Protein AF-A0A9P1GHU3-F1 (afdb_monomer_lite)

pLDDT: mean 71.82, std 24.96, range [27.77, 98.06]

Organism: NCBI:txid2562237

Structure (mmCIF, N/CA/C/O backbone):
data_AF-A0A9P1GHU3-F1
#
_entry.id   AF-A0A9P1GHU3-F1
#
loop_
_atom_site.group_PDB
_atom_site.id
_atom_site.type_symbol
_atom_site.label_atom_id
_atom_site.label_alt_id
_atom_site.label_comp_id
_atom_site.label_asym_id
_atom_site.label_entity_id
_atom_site.label_seq_id
_atom_site.pdbx_PDB_ins_code
_atom_site.Cartn_x
_atom_site.Cartn_y
_atom_site.Cartn_z
_atom_site.occupancy
_atom_site.B_iso_or_equiv
_atom_site.auth_seq_id
_atom_site.auth_comp_id
_atom_site.auth_asym_id
_atom_site.auth_atom_id
_atom_site.pdbx_PDB_model_num
ATOM 1 N N . MET A 1 1 ? 13.715 -33.548 -44.239 1.00 32.44 1 MET A N 1
ATOM 2 C CA . MET A 1 1 ? 12.991 -32.310 -43.876 1.00 32.44 1 MET A CA 1
ATOM 3 C C . MET A 1 1 ? 13.638 -31.169 -44.641 1.00 32.44 1 MET A C 1
ATOM 5 O O . MET A 1 1 ? 14.845 -31.008 -44.534 1.00 32.44 1 MET A O 1
ATOM 9 N N . ASN A 1 2 ? 12.877 -30.494 -45.506 1.00 29.56 2 ASN A N 1
ATOM 10 C CA . ASN A 1 2 ? 13.398 -29.534 -46.484 1.00 29.56 2 ASN A CA 1
ATOM 11 C C . ASN A 1 2 ? 14.078 -28.333 -45.807 1.00 29.56 2 ASN A C 1
ATOM 13 O O . ASN A 1 2 ? 13.469 -27.668 -44.972 1.00 29.56 2 ASN A O 1
ATOM 17 N N . ALA A 1 3 ? 15.295 -28.002 -46.254 1.00 40.09 3 ALA A N 1
ATOM 18 C CA . ALA A 1 3 ? 16.083 -26.830 -45.845 1.00 40.09 3 ALA A CA 1
ATOM 19 C C . ALA A 1 3 ? 15.375 -25.473 -46.083 1.00 40.09 3 ALA A C 1
ATOM 21 O O . ALA A 1 3 ? 15.851 -24.430 -45.641 1.00 40.09 3 ALA A O 1
ATOM 22 N N . LYS A 1 4 ? 14.210 -25.489 -46.743 1.00 37.81 4 LYS A N 1
ATOM 23 C CA . LYS A 1 4 ? 13.362 -24.335 -47.064 1.00 37.81 4 LYS A CA 1
ATOM 24 C C . LYS A 1 4 ? 12.763 -23.626 -45.830 1.00 37.81 4 LYS A C 1
ATOM 26 O O . LYS A 1 4 ? 12.513 -22.429 -45.905 1.00 37.81 4 LYS A O 1
ATOM 31 N N . TYR A 1 5 ? 12.629 -24.295 -44.676 1.00 40.03 5 TYR A N 1
ATOM 32 C CA . TYR A 1 5 ? 12.085 -23.704 -43.429 1.00 40.03 5 TYR A CA 1
ATOM 33 C C . TYR A 1 5 ? 13.145 -23.167 -42.442 1.00 40.03 5 TYR A C 1
ATOM 35 O O . TYR A 1 5 ? 12.801 -22.697 -41.352 1.00 40.03 5 TYR A O 1
ATOM 43 N N . ASN A 1 6 ? 14.427 -23.202 -42.828 1.00 42.56 6 ASN A N 1
ATOM 44 C CA . ASN A 1 6 ? 15.546 -22.666 -42.040 1.00 42.56 6 ASN A CA 1
ATOM 45 C C . ASN A 1 6 ? 15.806 -21.171 -42.282 1.00 42.56 6 ASN A C 1
ATOM 47 O O . ASN A 1 6 ? 16.767 -20.623 -41.747 1.00 42.56 6 ASN A O 1
ATOM 51 N N . LYS A 1 7 ? 14.976 -20.488 -43.080 1.00 50.44 7 LYS A N 1
ATOM 52 C CA . LYS A 1 7 ? 15.077 -19.034 -43.215 1.00 50.44 7 LYS A CA 1
ATOM 53 C C . LYS A 1 7 ? 14.455 -18.354 -41.980 1.00 50.44 7 LYS A C 1
ATOM 55 O O . LYS A 1 7 ? 13.374 -18.765 -41.552 1.00 50.44 7 LYS A O 1
ATOM 60 N N . PRO A 1 8 ? 15.109 -17.331 -41.401 1.00 51.59 8 PRO A N 1
ATOM 61 C CA . PRO A 1 8 ? 14.543 -16.571 -40.290 1.00 51.59 8 PRO A CA 1
ATOM 62 C C . PRO A 1 8 ? 13.197 -15.932 -40.672 1.00 51.59 8 PRO A C 1
ATOM 64 O O . PRO A 1 8 ? 13.041 -15.501 -41.815 1.00 51.59 8 PRO A O 1
ATOM 67 N N . LEU A 1 9 ? 12.244 -15.845 -39.732 1.00 48.78 9 LEU A N 1
ATOM 68 C CA . LEU A 1 9 ? 10.864 -15.364 -39.954 1.00 48.78 9 LEU A CA 1
ATOM 69 C C . LEU A 1 9 ? 10.803 -14.045 -40.745 1.00 48.78 9 LEU A C 1
ATOM 71 O O . LEU A 1 9 ? 9.971 -13.878 -41.630 1.00 48.78 9 LEU A O 1
ATOM 75 N N . TRP A 1 10 ? 11.734 -13.136 -40.471 1.00 51.34 10 TRP A N 1
ATOM 76 C CA . TRP A 1 10 ? 11.858 -11.842 -41.138 1.00 51.34 10 TRP A CA 1
ATOM 77 C C . TRP A 1 10 ? 12.194 -11.950 -42.623 1.00 51.34 10 TRP A C 1
ATOM 79 O O . TRP A 1 10 ? 11.708 -11.162 -43.423 1.00 51.34 10 TRP A O 1
ATOM 89 N N . ARG A 1 11 ? 12.956 -12.960 -43.041 1.00 47.03 11 ARG A N 1
ATOM 90 C CA . ARG A 1 11 ? 13.246 -13.169 -44.462 1.00 47.03 11 ARG A CA 1
ATOM 91 C C . ARG A 1 11 ? 11.987 -13.601 -45.229 1.00 47.03 11 ARG A C 1
ATOM 93 O O . ARG A 1 11 ? 11.777 -13.142 -46.342 1.00 47.03 11 ARG A O 1
ATOM 100 N N . CYS A 1 12 ? 11.107 -14.383 -44.596 1.00 49.94 12 CYS A N 1
ATOM 101 C CA . CYS A 1 12 ? 9.808 -14.775 -45.159 1.00 49.94 12 CYS A CA 1
ATOM 102 C C . CYS A 1 12 ? 8.741 -13.664 -45.089 1.00 49.94 12 CYS A C 1
ATOM 104 O O . CYS A 1 12 ? 7.900 -13.578 -45.978 1.00 49.94 12 CYS A O 1
ATOM 106 N N . LEU A 1 13 ? 8.764 -12.819 -44.051 1.00 50.25 13 LEU A N 1
ATOM 107 C CA . LEU A 1 13 ? 7.825 -11.699 -43.891 1.00 50.25 13 LEU A CA 1
ATOM 108 C C . LEU A 1 13 ? 8.166 -10.488 -44.775 1.00 50.25 13 LEU A C 1
ATOM 110 O O . LEU A 1 13 ? 7.262 -9.726 -45.110 1.00 50.25 13 LEU A O 1
ATOM 114 N N . PHE A 1 14 ? 9.443 -10.286 -45.127 1.00 53.53 14 PHE A N 1
ATOM 115 C CA . PHE A 1 14 ? 9.907 -9.024 -45.721 1.00 53.53 14 PHE A CA 1
ATOM 116 C C . PHE A 1 14 ? 10.384 -9.125 -47.176 1.00 53.53 14 PHE A C 1
ATOM 118 O O . PHE A 1 14 ? 10.325 -8.122 -47.883 1.00 53.53 14 PHE A O 1
ATOM 125 N N . GLU A 1 15 ? 10.764 -10.308 -47.683 1.00 47.78 15 GLU A N 1
ATOM 126 C CA . GLU A 1 15 ? 11.023 -10.488 -49.129 1.00 47.78 15 GLU A CA 1
ATOM 127 C C . GLU A 1 15 ? 9.733 -10.341 -49.979 1.00 47.78 15 GLU A C 1
ATOM 129 O O . GLU A 1 15 ? 9.815 -10.125 -51.185 1.00 47.78 15 GLU A O 1
ATOM 134 N N . SER A 1 16 ? 8.541 -10.375 -49.366 1.00 45.84 16 SER A N 1
ATOM 135 C CA . SER A 1 16 ? 7.230 -10.259 -50.032 1.00 45.84 16 SER A CA 1
ATOM 136 C C . SER A 1 16 ? 6.670 -8.828 -50.144 1.00 45.84 16 SER A C 1
ATOM 138 O O . SER A 1 16 ? 5.626 -8.632 -50.770 1.00 45.84 16 SER A O 1
ATOM 140 N N . LEU A 1 17 ? 7.331 -7.812 -49.566 1.00 48.34 17 LEU A N 1
ATOM 141 C CA . LEU A 1 17 ? 6.818 -6.430 -49.515 1.00 48.34 17 LEU A CA 1
ATOM 142 C C . LEU A 1 17 ? 7.876 -5.357 -49.850 1.00 48.34 17 LEU A C 1
ATOM 144 O O . LEU A 1 17 ? 8.072 -4.426 -49.062 1.00 48.34 17 LEU A O 1
ATOM 148 N N . PRO A 1 18 ? 8.542 -5.396 -51.020 1.00 47.34 18 PRO A N 1
ATOM 149 C CA . PRO A 1 18 ? 9.364 -4.266 -51.434 1.00 47.34 18 PRO A CA 1
ATOM 150 C C . PRO A 1 18 ? 8.473 -3.026 -51.645 1.00 47.34 18 PRO A C 1
ATOM 152 O O . PRO A 1 18 ? 7.677 -2.959 -52.580 1.00 47.34 18 PRO A O 1
ATOM 155 N N . GLY A 1 19 ? 8.587 -2.041 -50.745 1.00 53.97 19 GLY A N 1
ATOM 156 C CA . GLY A 1 19 ? 7.995 -0.704 -50.899 1.00 53.97 19 GLY A CA 1
ATOM 157 C C . GLY A 1 19 ? 6.680 -0.414 -50.161 1.00 53.97 19 GLY A C 1
ATOM 158 O O . GLY A 1 19 ? 6.116 0.659 -50.373 1.00 53.97 19 GLY A O 1
ATOM 159 N N . LYS A 1 20 ? 6.177 -1.299 -49.286 1.00 55.31 20 LYS A N 1
ATOM 160 C CA . LYS A 1 20 ? 4.986 -1.013 -48.453 1.00 55.31 20 LYS A CA 1
ATOM 161 C C . LYS A 1 20 ? 5.367 -0.783 -46.989 1.00 55.31 20 LYS A C 1
ATOM 163 O O . LYS A 1 20 ? 6.062 -1.602 -46.400 1.00 55.31 20 LYS A O 1
ATOM 168 N N . GLN A 1 21 ? 4.873 0.306 -46.390 1.00 57.94 21 GLN A N 1
ATOM 169 C CA . GLN A 1 21 ? 4.897 0.488 -44.934 1.00 57.94 21 GLN A CA 1
ATOM 170 C C . GLN A 1 21 ? 4.084 -0.633 -44.285 1.00 57.94 21 GLN A C 1
ATOM 172 O O . GLN A 1 21 ? 2.890 -0.777 -44.556 1.00 57.94 21 GLN A O 1
ATOM 177 N N . VAL A 1 22 ? 4.731 -1.429 -43.441 1.00 62.50 22 VAL A N 1
ATOM 178 C CA . VAL A 1 22 ? 4.072 -2.482 -42.671 1.00 62.50 22 VAL A CA 1
ATOM 179 C C . VAL A 1 22 ? 3.815 -1.963 -41.265 1.00 62.50 22 VAL A C 1
ATOM 181 O O . VAL A 1 22 ? 4.718 -1.462 -40.601 1.00 62.50 22 VAL A O 1
ATOM 184 N N . ASP A 1 23 ? 2.570 -2.083 -40.818 1.00 73.94 23 ASP A N 1
ATOM 185 C CA . ASP A 1 23 ? 2.165 -1.744 -39.457 1.00 73.94 23 ASP A CA 1
ATOM 186 C C . ASP A 1 23 ? 2.652 -2.832 -38.488 1.00 73.94 23 ASP A C 1
ATOM 188 O O . ASP A 1 23 ? 2.188 -3.975 -38.546 1.00 73.94 23 ASP A O 1
ATOM 192 N N . ILE A 1 24 ? 3.597 -2.475 -37.616 1.00 72.06 24 ILE A N 1
ATOM 193 C CA . ILE A 1 24 ? 4.250 -3.382 -36.657 1.00 72.06 24 ILE A CA 1
ATOM 194 C C . ILE A 1 24 ? 3.217 -4.062 -35.751 1.00 72.06 24 ILE A C 1
ATOM 196 O O . ILE A 1 24 ? 3.318 -5.264 -35.505 1.00 72.06 24 ILE A O 1
ATOM 200 N N . ASN A 1 25 ? 2.165 -3.343 -35.350 1.00 74.69 25 ASN A N 1
ATOM 201 C CA . ASN A 1 25 ? 1.130 -3.867 -34.454 1.00 74.69 25 ASN A CA 1
ATOM 202 C C . ASN A 1 25 ? 0.401 -5.077 -35.057 1.00 74.69 25 ASN A C 1
ATOM 204 O O . ASN A 1 25 ? 0.018 -6.011 -34.355 1.00 74.69 25 ASN A O 1
ATOM 208 N N . LYS A 1 26 ? 0.248 -5.113 -36.388 1.00 77.44 26 LYS A N 1
ATOM 209 C CA . LYS A 1 26 ? -0.397 -6.239 -37.086 1.00 77.44 26 LYS A CA 1
ATOM 210 C C . LYS A 1 26 ? 0.466 -7.498 -37.101 1.00 77.44 26 LYS A C 1
ATOM 212 O O . LYS A 1 26 ? -0.060 -8.587 -37.323 1.00 77.44 26 LYS A O 1
ATOM 217 N N . LEU A 1 27 ? 1.770 -7.359 -36.872 1.00 75.50 27 LEU A N 1
ATOM 218 C CA . LEU A 1 27 ? 2.731 -8.459 -36.876 1.00 75.50 27 LEU A CA 1
ATOM 219 C C . LEU A 1 27 ? 2.960 -9.067 -35.489 1.00 75.50 27 LEU A C 1
ATOM 221 O O . LEU A 1 27 ? 3.473 -10.185 -35.414 1.00 75.50 27 LEU A O 1
ATOM 225 N N . VAL A 1 28 ? 2.545 -8.398 -34.408 1.00 76.81 28 VAL A N 1
ATOM 226 C CA . VAL A 1 28 ? 2.721 -8.885 -33.029 1.00 76.81 28 VAL A CA 1
ATOM 227 C C . VAL A 1 28 ? 2.094 -10.266 -32.845 1.00 76.81 28 VAL A C 1
ATOM 229 O O . VAL A 1 28 ? 2.772 -11.219 -32.459 1.00 76.81 28 VAL A O 1
ATOM 232 N N . LYS A 1 29 ? 0.805 -10.409 -33.170 1.00 79.44 29 LYS A N 1
ATOM 233 C CA . LYS A 1 29 ? 0.072 -11.665 -32.964 1.00 79.44 29 LYS A CA 1
ATOM 234 C C . LYS A 1 29 ? 0.627 -12.829 -33.809 1.00 79.44 29 LYS A C 1
ATOM 236 O O . LYS A 1 29 ? 0.897 -13.877 -33.221 1.00 79.44 29 LYS A O 1
ATOM 241 N N . PRO A 1 30 ? 0.876 -12.676 -35.127 1.00 77.88 30 PRO A N 1
ATOM 242 C CA . PRO A 1 30 ? 1.558 -13.702 -35.921 1.00 77.88 30 PRO A CA 1
ATOM 243 C C . PRO A 1 30 ? 2.942 -14.082 -35.378 1.00 77.88 30 PRO A C 1
ATOM 245 O O . PRO A 1 30 ? 3.289 -15.261 -35.345 1.00 77.88 30 PRO A O 1
ATOM 248 N N . THR A 1 31 ? 3.722 -13.103 -34.910 1.00 76.50 31 THR A N 1
ATOM 249 C CA . THR A 1 31 ? 5.061 -13.350 -34.351 1.00 76.50 31 THR A CA 1
ATOM 250 C C . THR A 1 31 ? 4.983 -14.113 -33.030 1.00 76.50 31 THR A C 1
ATOM 252 O O . THR A 1 31 ? 5.781 -15.019 -32.798 1.00 76.50 31 THR A O 1
ATOM 255 N N . SER A 1 32 ? 3.985 -13.817 -32.191 1.00 81.38 32 SER A N 1
ATOM 256 C CA . SER A 1 32 ? 3.728 -14.582 -30.969 1.00 81.38 32 SER A CA 1
ATOM 257 C C . SER A 1 32 ? 3.417 -16.051 -31.273 1.00 81.38 32 SER A C 1
ATOM 259 O O . SER A 1 32 ? 4.052 -16.930 -30.691 1.00 81.38 32 SER A O 1
ATOM 261 N N . ILE A 1 33 ? 2.531 -16.323 -32.240 1.00 80.19 33 ILE A N 1
ATOM 262 C CA . ILE A 1 33 ? 2.189 -17.693 -32.673 1.00 80.19 33 ILE A CA 1
ATOM 263 C C . ILE A 1 33 ? 3.424 -18.406 -33.231 1.00 80.19 33 ILE A C 1
ATOM 265 O O . ILE A 1 33 ? 3.686 -19.566 -32.914 1.00 80.19 33 ILE A O 1
ATOM 269 N N . TRP A 1 34 ? 4.228 -17.706 -34.035 1.00 80.44 34 TRP A N 1
ATOM 270 C CA . TRP A 1 34 ? 5.470 -18.266 -34.557 1.00 80.44 34 TRP A CA 1
ATOM 271 C C . TRP A 1 34 ? 6.438 -18.675 -33.440 1.00 80.44 34 TRP A C 1
ATOM 273 O O . TRP A 1 34 ? 7.055 -19.738 -33.532 1.00 80.44 34 TRP A O 1
ATOM 283 N N . LEU A 1 35 ? 6.547 -17.870 -32.376 1.00 81.06 35 LEU A N 1
ATOM 284 C CA . LEU A 1 35 ? 7.350 -18.216 -31.204 1.00 81.06 35 LEU A CA 1
ATOM 285 C C . LEU A 1 35 ? 6.835 -19.497 -30.532 1.00 81.06 35 LEU A C 1
ATOM 287 O O . LEU A 1 35 ? 7.649 -20.353 -30.199 1.00 81.06 35 LEU A O 1
ATOM 291 N N . ASP A 1 36 ? 5.516 -19.673 -30.386 1.00 80.75 36 ASP A N 1
ATOM 292 C CA . ASP A 1 36 ? 4.942 -20.904 -29.806 1.00 80.75 36 ASP A CA 1
ATOM 293 C C . ASP A 1 36 ? 5.322 -22.151 -30.613 1.00 80.75 36 ASP A C 1
ATOM 295 O O . ASP A 1 36 ? 5.689 -23.183 -30.056 1.00 80.75 36 ASP A O 1
ATOM 299 N N . MET A 1 37 ? 5.330 -22.050 -31.944 1.00 78.19 37 MET A N 1
ATOM 300 C CA . MET A 1 37 ? 5.703 -23.167 -32.820 1.00 78.19 37 MET A CA 1
ATOM 301 C C . MET A 1 37 ? 7.202 -23.521 -32.786 1.00 78.19 37 MET A C 1
ATOM 303 O O . MET A 1 37 ? 7.596 -24.570 -33.307 1.00 78.19 37 MET A O 1
ATOM 307 N N . ARG A 1 38 ? 8.055 -22.647 -32.235 1.00 72.31 38 ARG A N 1
ATOM 308 C CA . ARG A 1 38 ? 9.528 -22.753 -32.273 1.00 72.31 38 ARG A CA 1
ATOM 309 C C . ARG A 1 38 ? 10.167 -23.029 -30.910 1.00 72.31 38 ARG A C 1
ATOM 311 O O . ARG A 1 38 ? 11.386 -23.164 -30.859 1.00 72.31 38 ARG A O 1
ATOM 318 N N . GLN A 1 39 ? 9.374 -23.167 -29.848 1.00 64.69 39 GLN A N 1
ATOM 319 C CA . GLN A 1 39 ? 9.856 -23.350 -28.474 1.00 64.69 39 GLN A CA 1
ATOM 320 C C . GLN A 1 39 ? 10.776 -24.580 -28.292 1.00 64.69 39 GLN A C 1
ATOM 322 O O . GLN A 1 39 ? 11.689 -24.539 -27.474 1.00 64.69 39 GLN A O 1
ATOM 327 N N . ASP A 1 40 ? 10.613 -25.626 -29.112 1.00 63.03 40 ASP A N 1
ATOM 328 C CA . ASP A 1 40 ? 11.367 -26.890 -29.010 1.00 63.03 40 ASP A CA 1
ATOM 329 C C . ASP A 1 40 ? 12.591 -27.007 -29.945 1.00 63.03 40 ASP A C 1
ATOM 331 O O . ASP A 1 40 ? 13.203 -28.077 -30.042 1.00 63.03 40 ASP A O 1
ATOM 335 N N . ARG A 1 41 ? 12.959 -25.962 -30.702 1.00 56.09 41 ARG A N 1
ATOM 336 C CA . ARG A 1 41 ? 13.912 -26.118 -31.818 1.00 56.09 41 ARG A CA 1
ATOM 337 C C . ARG A 1 41 ? 15.242 -25.382 -31.637 1.00 56.09 41 ARG A C 1
ATOM 339 O O . ARG A 1 41 ? 15.290 -24.163 -31.524 1.00 56.09 41 ARG A O 1
ATOM 346 N N . ARG A 1 42 ? 16.334 -26.146 -31.800 1.00 57.72 42 ARG A N 1
ATOM 347 C CA . ARG A 1 42 ? 17.746 -25.711 -31.963 1.00 57.72 42 ARG A CA 1
ATOM 348 C C . ARG A 1 42 ? 17.983 -24.758 -33.152 1.00 57.72 42 ARG A C 1
ATOM 350 O O . ARG A 1 42 ? 19.094 -24.289 -33.365 1.00 57.72 42 ARG A O 1
ATOM 357 N N . ASP A 1 43 ? 16.943 -24.472 -33.928 1.00 59.25 43 ASP A N 1
ATOM 358 C CA . ASP A 1 43 ? 16.959 -23.614 -35.112 1.00 59.25 43 ASP A CA 1
ATOM 359 C C . ASP A 1 43 ? 17.186 -22.131 -34.767 1.00 59.25 43 ASP A C 1
ATOM 361 O O . ASP A 1 43 ? 17.486 -21.346 -35.662 1.00 59.25 43 ASP A O 1
ATOM 365 N N . ILE A 1 44 ? 17.011 -21.737 -33.499 1.00 60.75 44 ILE A N 1
ATOM 366 C CA . ILE A 1 44 ? 17.180 -20.352 -33.029 1.00 60.75 44 ILE A CA 1
ATOM 367 C C . ILE A 1 44 ? 18.661 -19.982 -32.904 1.00 60.75 44 ILE A C 1
ATOM 369 O O . ILE A 1 44 ? 19.024 -18.846 -33.181 1.00 60.75 44 ILE A O 1
ATOM 373 N N . ASP A 1 45 ? 19.533 -20.942 -32.596 1.00 56.72 45 ASP A N 1
ATOM 374 C CA . ASP A 1 45 ? 20.982 -20.704 -32.516 1.00 56.72 45 ASP A CA 1
ATOM 375 C C . ASP A 1 45 ? 21.619 -20.500 -33.901 1.00 56.72 45 ASP A C 1
ATOM 377 O O . ASP A 1 45 ? 22.711 -19.951 -34.018 1.00 56.72 45 ASP A O 1
ATOM 381 N N . ALA A 1 46 ? 20.931 -20.927 -34.968 1.00 57.75 46 ALA A N 1
ATOM 382 C CA . ALA A 1 46 ? 21.328 -20.671 -36.354 1.00 57.75 46 ALA A CA 1
ATOM 383 C C . ALA A 1 46 ? 20.936 -19.260 -36.839 1.00 57.75 46 ALA A C 1
ATOM 385 O O . ALA A 1 46 ? 21.196 -18.899 -37.989 1.00 57.75 46 ALA A O 1
ATOM 386 N N . ILE A 1 47 ? 20.276 -18.480 -35.983 1.00 60.41 47 ILE A N 1
ATOM 387 C CA . ILE A 1 47 ? 19.859 -17.109 -36.247 1.00 60.41 47 ILE A CA 1
ATOM 388 C C . ILE A 1 47 ? 20.974 -16.138 -35.822 1.00 60.41 47 ILE A C 1
ATOM 390 O O . ILE A 1 47 ? 21.835 -16.475 -35.013 1.00 60.41 47 ILE A O 1
ATOM 394 N N . ASP A 1 48 ? 20.952 -14.916 -36.365 1.00 67.94 48 ASP A N 1
ATOM 395 C CA . ASP A 1 48 ? 21.719 -13.782 -35.841 1.00 67.94 48 ASP A CA 1
ATOM 396 C C . ASP A 1 48 ? 21.722 -13.744 -34.286 1.00 67.94 48 ASP A C 1
ATOM 398 O O . ASP A 1 48 ? 20.648 -13.861 -33.674 1.00 67.94 48 ASP A O 1
ATOM 402 N N . PRO A 1 49 ? 22.894 -13.569 -33.635 1.00 77.81 49 PRO A N 1
ATOM 403 C CA . PRO A 1 49 ? 23.024 -13.628 -32.177 1.00 77.81 49 PRO A CA 1
ATOM 404 C C . PRO A 1 49 ? 22.119 -12.654 -31.413 1.00 77.81 49 PRO A C 1
ATOM 406 O O . PRO A 1 49 ? 21.678 -12.956 -30.300 1.00 77.81 49 PRO A O 1
ATOM 409 N N . GLU A 1 50 ? 21.828 -11.484 -31.987 1.00 77.88 50 GLU A N 1
ATOM 410 C CA . GLU A 1 50 ? 20.965 -10.486 -31.360 1.00 77.88 50 GLU A CA 1
ATOM 411 C C . GLU A 1 50 ? 19.514 -10.974 -31.314 1.00 77.88 50 GLU A C 1
ATOM 413 O O . GLU A 1 50 ? 18.860 -10.907 -30.269 1.00 77.88 50 GLU A O 1
ATOM 418 N N . MET A 1 51 ? 19.034 -11.555 -32.413 1.00 79.38 51 MET A N 1
ATOM 419 C CA . MET A 1 51 ? 17.683 -12.109 -32.493 1.00 79.38 51 MET A CA 1
ATOM 420 C C . MET A 1 51 ? 17.516 -13.374 -31.655 1.00 79.38 51 MET A C 1
ATOM 422 O O . MET A 1 51 ? 16.455 -13.556 -31.052 1.00 79.38 51 MET A O 1
ATOM 426 N N . ALA A 1 52 ? 18.549 -14.214 -31.550 1.00 80.31 52 ALA A N 1
ATOM 427 C CA . ALA A 1 52 ? 18.537 -15.364 -30.648 1.00 80.31 52 ALA A CA 1
ATOM 428 C C . ALA A 1 52 ? 18.324 -14.917 -29.190 1.00 80.31 52 ALA A C 1
ATOM 430 O O . ALA A 1 52 ? 17.428 -15.418 -28.506 1.00 80.31 52 ALA A O 1
ATOM 431 N N . ARG A 1 53 ? 19.055 -13.885 -28.741 1.00 85.88 53 ARG A N 1
ATOM 432 C CA . ARG A 1 53 ? 18.897 -13.299 -27.398 1.00 85.88 53 ARG A CA 1
ATOM 433 C C . ARG A 1 53 ? 17.487 -12.755 -27.160 1.00 85.88 53 ARG A C 1
ATOM 435 O O . ARG A 1 53 ? 16.936 -12.920 -26.070 1.00 85.88 53 ARG A O 1
ATOM 442 N N . LEU A 1 54 ? 16.898 -12.095 -28.157 1.00 86.25 54 LEU A N 1
ATOM 443 C CA . LEU A 1 54 ? 15.541 -11.568 -28.037 1.00 86.25 54 LEU A CA 1
ATOM 444 C C . LEU A 1 54 ? 14.484 -12.684 -27.992 1.00 86.25 54 LEU A C 1
ATOM 446 O O . LEU A 1 54 ? 13.543 -12.574 -27.206 1.00 86.25 54 LEU A O 1
ATOM 450 N N . CYS A 1 55 ? 14.656 -13.768 -28.756 1.00 85.88 55 CYS A N 1
ATOM 451 C CA . CYS A 1 55 ? 13.777 -14.939 -28.693 1.00 85.88 55 CYS A CA 1
ATOM 452 C C . CYS A 1 55 ? 13.820 -15.607 -27.311 1.00 85.88 55 CYS A C 1
ATOM 454 O O . CYS A 1 55 ? 12.766 -15.879 -26.745 1.00 85.88 55 CYS A O 1
ATOM 456 N N . VAL A 1 56 ? 15.014 -15.798 -26.732 1.00 88.12 56 VAL A N 1
ATOM 457 C CA . VAL A 1 56 ? 15.172 -16.348 -25.368 1.00 88.12 56 VAL A CA 1
ATOM 458 C C . VAL A 1 56 ? 14.372 -15.528 -24.357 1.00 88.12 56 VAL A C 1
ATOM 460 O O . VAL A 1 56 ? 13.551 -16.075 -23.625 1.00 88.12 56 VAL A O 1
ATOM 463 N N . LYS A 1 57 ? 14.517 -14.199 -24.390 1.00 90.94 57 LYS A N 1
ATOM 464 C CA . LYS A 1 57 ? 13.768 -13.312 -23.494 1.00 90.94 57 LYS A CA 1
ATOM 465 C C . LYS A 1 57 ? 12.248 -13.396 -23.710 1.00 90.94 57 LYS A C 1
ATOM 467 O O . LYS A 1 57 ? 11.489 -13.298 -22.750 1.00 90.94 57 LYS A O 1
ATOM 472 N N . ALA A 1 58 ? 11.787 -13.602 -24.946 1.00 90.56 58 ALA A N 1
ATOM 473 C CA . ALA A 1 58 ? 10.366 -13.811 -25.229 1.00 90.56 58 ALA A CA 1
ATOM 474 C C . ALA A 1 58 ? 9.842 -15.127 -24.622 1.00 90.56 58 ALA A C 1
ATOM 476 O O . ALA A 1 58 ? 8.734 -15.156 -24.086 1.00 90.56 58 ALA A O 1
ATOM 477 N N . PHE A 1 59 ? 10.639 -16.201 -24.642 1.00 90.44 59 PHE A N 1
ATOM 478 C CA . PHE A 1 59 ? 10.285 -17.456 -23.969 1.00 90.44 59 PHE A CA 1
ATOM 479 C C . PHE A 1 59 ? 10.267 -17.329 -22.446 1.00 90.44 59 PHE A C 1
ATOM 481 O O . PHE A 1 59 ? 9.392 -17.915 -21.801 1.00 90.44 59 PHE A O 1
ATOM 488 N N . ASP A 1 60 ? 11.165 -16.531 -21.867 1.00 91.44 60 ASP A N 1
ATOM 489 C CA . ASP A 1 60 ? 11.139 -16.224 -20.433 1.00 91.44 60 ASP A CA 1
ATOM 490 C C . ASP A 1 60 ? 9.831 -15.516 -20.049 1.00 91.44 60 ASP A C 1
ATOM 492 O O . ASP A 1 60 ? 9.177 -15.899 -19.073 1.00 91.44 60 ASP A O 1
ATOM 496 N N . PHE A 1 61 ? 9.395 -14.536 -20.852 1.00 92.50 61 PHE A N 1
ATOM 497 C CA . PHE A 1 61 ? 8.098 -13.880 -20.673 1.00 92.50 61 PHE A CA 1
ATOM 498 C C . PHE A 1 61 ? 6.935 -14.872 -20.768 1.00 92.50 61 PHE A C 1
ATOM 500 O O . PHE A 1 61 ? 6.088 -14.887 -19.877 1.00 92.50 61 PHE A O 1
ATOM 507 N N . LYS A 1 62 ? 6.907 -15.745 -21.783 1.00 92.31 62 LYS A N 1
ATOM 508 C CA . LYS A 1 62 ? 5.860 -16.776 -21.918 1.00 92.31 62 LYS A CA 1
ATOM 509 C C . LYS A 1 62 ? 5.830 -17.730 -20.726 1.00 92.31 62 LYS A C 1
ATOM 511 O O . LYS A 1 62 ? 4.766 -18.002 -20.180 1.00 92.31 62 LYS A O 1
ATOM 516 N N . THR A 1 63 ? 6.994 -18.173 -20.256 1.00 92.62 63 THR A N 1
ATOM 517 C CA . THR A 1 63 ? 7.107 -19.024 -19.062 1.00 92.62 63 THR A CA 1
ATOM 518 C C . THR A 1 63 ? 6.557 -18.318 -17.820 1.00 92.62 63 THR A C 1
ATOM 520 O O . THR A 1 63 ? 5.872 -18.930 -17.000 1.00 92.62 63 THR A O 1
ATOM 523 N N . MET A 1 64 ? 6.833 -17.020 -17.675 1.00 94.06 64 MET A N 1
ATOM 524 C CA . MET A 1 64 ? 6.312 -16.203 -16.580 1.00 94.06 64 MET A CA 1
ATOM 525 C C . MET A 1 64 ? 4.791 -16.013 -16.670 1.00 94.06 64 MET A C 1
ATOM 527 O O . MET A 1 64 ? 4.113 -16.156 -15.652 1.00 94.06 64 MET A O 1
ATOM 531 N N . ILE A 1 65 ? 4.250 -15.781 -17.870 1.00 95.31 65 ILE A N 1
ATOM 532 C CA . ILE A 1 65 ? 2.803 -15.705 -18.124 1.00 95.31 65 ILE A CA 1
ATOM 533 C C . ILE A 1 65 ? 2.127 -17.029 -17.758 1.00 95.31 65 ILE A C 1
ATOM 535 O O . ILE A 1 65 ? 1.171 -17.010 -16.991 1.00 95.31 65 ILE A O 1
ATOM 539 N N . CYS A 1 66 ? 2.659 -18.181 -18.185 1.00 94.75 66 CYS A N 1
ATOM 540 C CA . CYS A 1 66 ? 2.110 -19.492 -17.816 1.00 94.75 66 CYS A CA 1
ATOM 541 C C . CYS A 1 66 ? 2.079 -19.710 -16.294 1.00 94.75 66 CYS A C 1
ATOM 543 O O . CYS A 1 66 ? 1.091 -20.201 -15.752 1.00 94.75 66 CYS A O 1
ATOM 545 N N . LYS A 1 67 ? 3.143 -19.315 -15.579 1.00 95.12 67 LYS A N 1
ATOM 546 C CA . LYS A 1 67 ? 3.175 -19.383 -14.108 1.00 95.12 67 LYS A CA 1
ATOM 547 C C . LYS A 1 67 ? 2.121 -18.475 -13.470 1.00 95.12 67 LYS A C 1
ATOM 549 O O . LYS A 1 67 ? 1.478 -18.883 -12.506 1.00 95.12 67 LYS A O 1
ATOM 554 N N . LYS A 1 68 ? 1.936 -17.261 -13.998 1.00 95.75 68 LYS A N 1
ATOM 555 C CA . LYS A 1 68 ? 0.910 -16.325 -13.517 1.00 95.75 68 LYS A CA 1
ATOM 556 C C . LYS A 1 68 ? -0.507 -16.813 -13.820 1.00 95.75 68 LYS A C 1
ATOM 558 O O . LYS A 1 68 ? -1.355 -16.702 -12.947 1.00 95.75 68 LYS A O 1
ATOM 563 N N . ASP A 1 69 ? -0.753 -17.401 -14.987 1.00 96.69 69 ASP A N 1
ATOM 564 C CA . ASP A 1 69 ? -2.049 -17.993 -15.343 1.00 96.69 69 ASP A CA 1
ATOM 565 C C . ASP A 1 69 ? -2.432 -19.133 -14.385 1.00 96.69 69 ASP A C 1
ATOM 567 O O . ASP A 1 69 ? -3.549 -19.173 -13.867 1.00 96.69 69 ASP A O 1
ATOM 571 N N . LEU A 1 70 ? -1.479 -20.011 -14.051 1.00 96.00 70 LEU A N 1
ATOM 572 C CA . LEU A 1 70 ? -1.679 -21.044 -13.028 1.00 96.00 70 LEU A CA 1
ATOM 573 C C . LEU A 1 70 ? -1.989 -20.444 -11.647 1.00 96.00 70 LEU A C 1
ATOM 575 O O . LEU A 1 70 ? -2.894 -20.919 -10.963 1.00 96.00 70 LEU A O 1
ATOM 579 N N . ALA A 1 71 ? -1.287 -19.379 -11.248 1.00 93.81 71 ALA A N 1
ATOM 580 C CA . ALA A 1 71 ? -1.550 -18.690 -9.984 1.00 93.81 71 ALA A CA 1
ATOM 581 C C . ALA A 1 71 ? -2.938 -18.021 -9.952 1.00 93.81 71 ALA A C 1
ATOM 583 O O . ALA A 1 71 ? -3.626 -18.066 -8.931 1.00 93.81 71 ALA A O 1
ATOM 584 N N . VAL A 1 72 ? -3.382 -17.439 -11.072 1.00 96.88 72 VAL A N 1
ATOM 585 C CA . VAL A 1 72 ? -4.730 -16.870 -11.222 1.00 96.88 72 VAL A CA 1
ATOM 586 C C . VAL A 1 72 ? -5.794 -17.956 -11.083 1.00 96.88 72 VAL A C 1
ATOM 588 O O . VAL A 1 72 ? -6.763 -17.740 -10.361 1.00 96.88 72 VAL A O 1
ATOM 591 N N . LYS A 1 73 ? -5.606 -19.130 -11.699 1.00 96.56 73 LYS A N 1
ATOM 592 C CA . LYS A 1 73 ? -6.527 -20.274 -11.562 1.00 96.56 73 LYS A CA 1
ATOM 593 C C . LYS A 1 73 ? -6.653 -20.749 -10.115 1.00 96.56 73 LYS A C 1
ATOM 595 O O . LYS A 1 73 ? -7.761 -21.020 -9.654 1.00 96.56 73 LYS A O 1
ATOM 600 N N . GLU A 1 74 ? -5.544 -20.811 -9.380 1.00 95.62 74 GLU A N 1
ATOM 601 C CA . GLU A 1 74 ? -5.588 -21.163 -7.956 1.00 95.62 74 GLU A CA 1
ATOM 602 C C . GLU A 1 74 ? -6.306 -20.081 -7.137 1.00 95.62 74 GLU A C 1
ATOM 604 O O . GLU A 1 74 ? -7.195 -20.387 -6.342 1.00 95.62 74 GLU A O 1
ATOM 609 N N . THR A 1 75 ? -6.016 -18.806 -7.408 1.00 93.69 75 THR A N 1
ATOM 610 C CA . THR A 1 75 ? -6.677 -17.673 -6.740 1.00 93.69 75 THR A CA 1
ATOM 611 C C . THR A 1 75 ? -8.179 -17.637 -7.049 1.00 93.69 75 THR A C 1
ATOM 613 O O . THR A 1 75 ? -8.984 -17.303 -6.182 1.00 93.69 75 THR A O 1
ATOM 616 N N . GLU A 1 76 ? -8.597 -18.016 -8.260 1.00 97.38 76 GLU A N 1
ATOM 617 C CA . GLU A 1 76 ? -10.009 -18.150 -8.634 1.00 97.38 76 GLU A CA 1
ATOM 618 C C . GLU A 1 76 ? -10.704 -19.234 -7.799 1.00 97.38 76 GLU A C 1
ATOM 620 O O . GLU A 1 76 ? -11.801 -19.016 -7.273 1.00 97.38 76 GLU A O 1
ATOM 625 N N . ARG A 1 77 ? -10.055 -20.390 -7.623 1.00 96.44 77 ARG A N 1
ATOM 626 C CA . ARG A 1 77 ? -10.565 -21.481 -6.784 1.00 96.44 77 ARG A CA 1
ATOM 627 C C . ARG A 1 77 ? -10.715 -21.031 -5.329 1.00 96.44 77 ARG A C 1
ATOM 629 O O . ARG A 1 77 ? -11.755 -21.267 -4.709 1.00 96.44 77 ARG A O 1
ATOM 636 N N . GLU A 1 78 ? -9.711 -20.348 -4.787 1.00 94.38 78 GLU A N 1
ATOM 637 C CA . GLU A 1 78 ? -9.753 -19.777 -3.438 1.00 94.38 78 GLU A CA 1
ATOM 638 C C . GLU A 1 78 ? -10.859 -18.727 -3.290 1.00 94.38 78 GLU A C 1
ATOM 640 O O . GLU A 1 78 ? -11.617 -18.760 -2.315 1.00 94.38 78 GLU A O 1
ATOM 645 N N . HIS A 1 79 ? -11.009 -17.847 -4.283 1.00 96.12 79 HIS A N 1
ATOM 646 C CA . HIS A 1 79 ? -12.076 -16.856 -4.360 1.00 96.12 79 HIS A CA 1
ATOM 647 C C . HIS A 1 79 ? -13.458 -17.525 -4.304 1.00 96.12 79 HIS A C 1
ATOM 649 O O . HIS A 1 79 ? -14.308 -17.132 -3.502 1.00 96.12 79 HIS A O 1
ATOM 655 N N . GLN A 1 80 ? -13.689 -18.580 -5.090 1.00 97.25 80 GLN A N 1
ATOM 656 C CA . GLN A 1 80 ? -14.955 -19.320 -5.076 1.00 97.25 80 GLN A CA 1
ATOM 657 C C . GLN A 1 80 ? -15.237 -19.947 -3.701 1.00 97.25 80 GLN A C 1
ATOM 659 O O . GLN A 1 80 ? -16.335 -19.789 -3.159 1.00 97.25 80 GLN A O 1
ATOM 664 N N . VAL A 1 81 ? -14.241 -20.598 -3.090 1.00 97.75 81 VAL A N 1
ATOM 665 C CA . VAL A 1 81 ? -14.373 -21.197 -1.750 1.00 97.75 81 VAL A CA 1
ATOM 666 C C . VAL A 1 81 ? -14.672 -20.132 -0.691 1.00 97.75 81 VAL A C 1
ATOM 668 O O . VAL A 1 81 ? -15.544 -20.327 0.161 1.00 97.75 81 VAL A O 1
ATOM 671 N N . ALA A 1 82 ? -13.977 -18.997 -0.729 1.00 96.81 82 ALA A N 1
ATOM 672 C CA . ALA A 1 82 ? -14.195 -17.895 0.200 1.00 96.81 82 ALA A CA 1
ATOM 673 C C . ALA A 1 82 ? -15.593 -17.280 0.036 1.00 96.81 82 ALA A C 1
ATOM 675 O O . ALA A 1 82 ? -16.255 -16.998 1.036 1.00 96.81 82 ALA A O 1
ATOM 676 N N . MET A 1 83 ? -16.090 -17.157 -1.198 1.00 97.62 83 MET A N 1
ATOM 677 C CA . MET A 1 83 ? -17.439 -16.660 -1.467 1.00 97.62 83 MET A CA 1
ATOM 678 C C . MET A 1 83 ? -18.513 -17.570 -0.862 1.00 97.62 83 MET A C 1
ATOM 680 O O . MET A 1 83 ? -19.446 -17.092 -0.212 1.00 97.62 83 MET A O 1
ATOM 684 N N . VAL A 1 84 ? -18.357 -18.891 -1.003 1.00 98.00 84 VAL A N 1
ATOM 685 C CA . VAL A 1 84 ? -19.250 -19.878 -0.372 1.00 98.00 84 VAL A CA 1
ATOM 686 C C . VAL A 1 84 ? -19.234 -19.734 1.152 1.00 98.00 84 VAL A C 1
ATOM 688 O O . VAL A 1 84 ? -20.297 -19.696 1.773 1.00 98.00 84 VAL A O 1
ATOM 691 N N . LYS A 1 85 ? -18.052 -19.576 1.762 1.00 97.62 85 LYS A N 1
ATOM 692 C CA . LYS A 1 85 ? -17.918 -19.378 3.216 1.00 97.62 85 LYS A CA 1
ATOM 693 C C . LYS A 1 85 ? -18.584 -18.087 3.698 1.00 97.62 85 LYS A C 1
ATOM 695 O O . LYS A 1 85 ? -19.268 -18.111 4.717 1.00 97.62 85 LYS A O 1
ATOM 700 N N . ILE A 1 86 ? -18.418 -16.976 2.977 1.00 97.56 86 ILE A N 1
ATOM 701 C CA . ILE A 1 86 ? -19.052 -15.687 3.305 1.00 97.56 86 ILE A CA 1
ATOM 702 C C . ILE A 1 86 ? -20.579 -15.809 3.248 1.00 97.56 86 ILE A C 1
ATOM 704 O O . ILE A 1 86 ? -21.266 -15.346 4.159 1.00 97.56 86 ILE A O 1
ATOM 708 N N . ASN A 1 87 ? -21.108 -16.462 2.208 1.00 97.56 87 ASN A N 1
ATOM 709 C CA . ASN A 1 87 ? -22.541 -16.714 2.072 1.00 97.56 87 ASN A CA 1
ATOM 710 C C . ASN A 1 87 ? -23.076 -17.547 3.245 1.00 97.56 87 ASN A C 1
ATOM 712 O O . ASN A 1 87 ? -23.992 -17.103 3.932 1.00 97.56 87 ASN A O 1
ATOM 716 N N . ALA A 1 88 ? -22.442 -18.686 3.536 1.00 97.75 88 ALA A N 1
ATOM 717 C CA . ALA A 1 88 ? -22.846 -19.558 4.635 1.00 97.75 88 ALA A CA 1
ATOM 718 C C . ALA A 1 88 ? -22.779 -18.855 6.004 1.00 97.75 88 ALA A C 1
ATOM 720 O O . ALA A 1 88 ? -23.683 -19.003 6.825 1.00 97.75 88 ALA A O 1
ATOM 721 N N . ALA A 1 89 ? -21.738 -18.051 6.247 1.00 97.31 89 ALA A N 1
ATOM 722 C CA . ALA A 1 89 ? -21.594 -17.286 7.484 1.00 97.31 89 ALA A CA 1
ATOM 723 C C . ALA A 1 89 ? -22.683 -16.214 7.626 1.00 97.31 89 ALA A C 1
ATOM 725 O O . ALA A 1 89 ? -23.283 -16.091 8.692 1.00 97.31 89 ALA A O 1
ATOM 726 N N . SER A 1 90 ? -22.977 -15.474 6.552 1.00 98.00 90 SER A N 1
ATOM 727 C CA . SER A 1 90 ? -24.075 -14.502 6.527 1.00 98.00 90 SER A CA 1
ATOM 728 C C . SER A 1 90 ? -25.410 -15.161 6.875 1.00 98.00 90 SER A C 1
ATOM 730 O O . SER A 1 90 ? -26.148 -14.651 7.718 1.00 98.00 90 SER A O 1
ATOM 732 N N . ASP A 1 91 ? -25.713 -16.304 6.261 1.00 98.00 91 ASP A N 1
ATOM 733 C CA . ASP A 1 91 ? -26.967 -17.022 6.490 1.00 98.00 91 ASP A CA 1
ATOM 734 C C . ASP A 1 91 ? -27.062 -17.539 7.933 1.00 98.00 91 ASP A C 1
ATOM 736 O O . ASP A 1 91 ? -28.088 -17.350 8.591 1.00 98.00 91 ASP A O 1
ATOM 740 N N . ALA A 1 92 ? -25.973 -18.094 8.475 1.00 97.88 92 ALA A N 1
ATOM 741 C CA . ALA A 1 92 ? -25.903 -18.531 9.869 1.00 97.88 92 ALA A CA 1
ATOM 742 C C . ALA A 1 92 ? -26.092 -17.366 10.858 1.00 97.88 92 ALA A C 1
ATOM 744 O O . ALA A 1 92 ? -26.825 -17.494 11.841 1.00 97.88 92 ALA A O 1
ATOM 745 N N . MET A 1 93 ? -25.484 -16.206 10.590 1.00 97.31 93 MET A N 1
ATOM 746 C CA . MET A 1 93 ? -25.661 -15.004 11.411 1.00 97.31 93 MET A CA 1
ATOM 747 C C . MET A 1 93 ? -27.111 -14.513 11.380 1.00 97.31 93 MET A C 1
ATOM 749 O O . MET A 1 93 ? -27.661 -14.172 12.428 1.00 97.31 93 MET A O 1
ATOM 753 N N . ILE A 1 94 ? -27.755 -14.510 10.208 1.00 97.31 94 ILE A N 1
ATOM 754 C CA . ILE A 1 94 ? -29.168 -14.132 10.074 1.00 97.31 94 ILE A CA 1
ATOM 755 C C . ILE A 1 94 ? -30.060 -15.110 10.849 1.00 97.31 94 ILE A C 1
ATOM 757 O O . ILE A 1 94 ? -30.939 -14.669 11.591 1.00 97.31 94 ILE A O 1
ATOM 761 N N . GLN A 1 95 ? -29.821 -16.420 10.743 1.00 96.94 95 GLN A N 1
ATOM 762 C CA . GLN A 1 95 ? -30.565 -17.426 11.511 1.00 96.94 95 GLN A CA 1
ATOM 763 C C . GLN A 1 95 ? -30.381 -17.255 13.024 1.00 96.94 95 GLN A C 1
ATOM 765 O O . GLN A 1 95 ? -31.355 -17.322 13.772 1.00 96.94 95 GLN A O 1
ATOM 770 N N . MET A 1 96 ? -29.161 -16.965 13.482 1.00 96.69 96 MET A N 1
ATOM 771 C CA . MET A 1 96 ? -28.884 -16.706 14.896 1.00 96.69 96 MET A CA 1
ATOM 772 C C . MET A 1 96 ? -29.630 -15.464 15.406 1.00 96.69 96 MET A C 1
ATOM 774 O O . MET A 1 96 ? -30.185 -15.489 16.504 1.00 96.69 96 MET A O 1
ATOM 778 N N . GLN A 1 97 ? -29.687 -14.389 14.611 1.00 96.25 97 GLN A N 1
ATOM 779 C CA . GLN A 1 97 ? -30.453 -13.190 14.970 1.00 96.25 97 GLN A CA 1
ATOM 780 C C . GLN A 1 97 ? -31.958 -13.449 14.985 1.00 96.25 97 GLN A C 1
ATOM 782 O O . GLN A 1 97 ? -32.640 -12.948 15.878 1.00 96.25 97 GLN A O 1
ATOM 787 N N . ARG A 1 98 ? -32.468 -14.259 14.048 1.00 95.69 98 ARG A N 1
ATOM 788 C CA . ARG A 1 98 ? -33.875 -14.676 14.035 1.00 95.69 98 ARG A CA 1
ATOM 789 C C . ARG A 1 98 ? -34.212 -15.400 15.335 1.00 95.69 98 ARG A C 1
ATOM 791 O O . ARG A 1 98 ? -35.089 -14.953 16.065 1.00 95.69 98 ARG A O 1
ATOM 798 N N . LYS A 1 99 ? -33.442 -16.442 15.665 1.00 96.31 99 LYS A N 1
ATOM 799 C CA . LYS A 1 99 ? -33.631 -17.244 16.878 1.00 96.31 99 LYS A CA 1
ATOM 800 C C . LYS A 1 99 ? -33.583 -16.388 18.147 1.00 96.31 99 LYS A C 1
ATOM 802 O O . LYS A 1 99 ? -34.420 -16.531 19.027 1.00 96.31 99 LYS A O 1
ATOM 807 N N . LYS A 1 100 ? -32.640 -15.445 18.227 1.00 95.81 100 LYS A N 1
ATOM 808 C CA . LYS A 1 100 ? -32.528 -14.533 19.373 1.00 95.81 100 LYS A CA 1
ATOM 809 C C . LYS A 1 100 ? -33.783 -13.671 19.554 1.00 95.81 100 LYS A C 1
ATOM 811 O O . LYS A 1 100 ? -34.200 -13.427 20.680 1.00 95.81 100 LYS A O 1
ATOM 816 N N . VAL A 1 101 ? -34.371 -13.184 18.462 1.00 95.19 101 VAL A N 1
ATOM 817 C CA . VAL A 1 101 ? -35.593 -12.363 18.500 1.00 95.19 101 VAL A CA 1
ATOM 818 C C . VAL A 1 101 ? -36.836 -13.203 18.810 1.00 95.19 101 VAL A C 1
ATOM 820 O O . VAL A 1 101 ? -37.705 -12.725 19.540 1.00 95.19 101 VAL A O 1
ATOM 823 N N . GLU A 1 102 ? -36.882 -14.457 18.355 1.00 94.38 102 GLU A N 1
ATOM 824 C CA . GLU A 1 102 ? -37.888 -15.447 18.776 1.00 94.38 102 GLU A CA 1
ATOM 825 C C . GLU A 1 102 ? -37.823 -15.698 20.290 1.00 94.38 102 GLU A C 1
ATOM 827 O O . GLU A 1 102 ? -38.838 -15.614 20.978 1.00 94.38 102 GLU A O 1
ATOM 832 N N . GLU A 1 103 ? -36.622 -15.919 20.834 1.00 95.56 103 GLU A N 1
ATOM 833 C CA . GLU A 1 103 ? -36.391 -16.139 22.272 1.00 95.56 103 GLU A CA 1
ATOM 834 C C . GLU A 1 103 ? -36.772 -14.919 23.134 1.00 95.56 103 GLU A C 1
ATOM 836 O O . GLU A 1 103 ? -37.104 -15.069 24.309 1.00 95.56 103 GLU A O 1
ATOM 841 N N . MET A 1 104 ? -36.790 -13.712 22.557 1.00 93.94 104 MET A N 1
ATOM 842 C CA . MET A 1 104 ? -37.273 -12.488 23.214 1.00 93.94 104 MET A CA 1
ATOM 843 C C . MET A 1 104 ? -38.806 -12.334 23.194 1.00 93.94 104 MET A C 1
ATOM 845 O O . MET A 1 104 ? -39.321 -11.321 23.667 1.00 93.94 104 MET A O 1
ATOM 849 N N . GLY A 1 105 ? -39.545 -13.317 22.670 1.00 93.44 105 GLY A N 1
ATOM 850 C CA . GLY A 1 105 ? -41.010 -13.349 22.697 1.00 93.44 105 GLY A CA 1
ATOM 851 C C . GLY A 1 105 ? -41.688 -12.555 21.579 1.00 93.44 105 GLY A C 1
ATOM 852 O O . GLY A 1 105 ? -42.873 -12.239 21.684 1.00 93.44 105 GLY A O 1
ATOM 853 N N . SER A 1 106 ? -40.963 -12.211 20.510 1.00 90.31 106 SER A N 1
ATOM 854 C CA . SER A 1 106 ? -41.562 -11.553 19.347 1.00 90.31 106 SER A CA 1
ATOM 855 C C . SER A 1 106 ? -42.389 -12.550 18.532 1.00 90.31 106 SER A C 1
ATOM 857 O O . SER A 1 106 ? -41.876 -13.579 18.099 1.00 90.31 106 SER A O 1
ATOM 859 N N . THR A 1 107 ? -43.666 -12.239 18.297 1.00 88.38 107 THR A N 1
ATOM 860 C CA . THR A 1 107 ? -44.565 -13.052 17.459 1.00 88.38 107 THR A CA 1
ATOM 861 C C . THR A 1 107 ? -44.334 -12.853 15.960 1.00 88.38 107 THR A C 1
ATOM 863 O O . THR A 1 107 ? -44.710 -13.716 15.173 1.00 88.38 107 THR A O 1
ATOM 866 N N . ASP A 1 108 ? -43.702 -11.744 15.566 1.00 92.75 108 ASP A N 1
ATOM 867 C CA . ASP A 1 108 ? -43.382 -11.405 14.178 1.00 92.75 108 ASP A CA 1
ATOM 868 C C . ASP A 1 108 ? -41.918 -10.958 14.060 1.00 92.75 108 ASP A C 1
ATOM 870 O O . ASP A 1 108 ? -41.565 -9.777 14.124 1.00 92.75 108 ASP A O 1
ATOM 874 N N . VAL A 1 109 ? -41.045 -11.954 13.934 1.00 92.31 109 VAL A N 1
ATOM 875 C CA . VAL A 1 109 ? -39.590 -11.775 13.944 1.00 92.31 109 VAL A CA 1
ATOM 876 C C . VAL A 1 109 ? -39.107 -11.035 12.707 1.00 92.31 109 VAL A C 1
ATOM 878 O O . VAL A 1 109 ? -38.203 -10.212 12.813 1.00 92.31 109 VAL A O 1
ATOM 881 N N . GLU A 1 110 ? -39.707 -11.298 11.542 1.00 92.44 110 GLU A N 1
ATOM 882 C CA . GLU A 1 110 ? -39.321 -10.624 10.300 1.00 92.44 110 GLU A CA 1
ATOM 883 C C . GLU A 1 110 ? -39.619 -9.132 10.375 1.00 92.44 110 GLU A C 1
ATOM 885 O O . GLU A 1 110 ? -38.783 -8.343 9.954 1.00 92.44 110 GLU A O 1
ATOM 890 N N . ASN A 1 111 ? -40.746 -8.720 10.958 1.00 92.94 111 ASN A N 1
ATOM 891 C CA . ASN A 1 111 ? -41.082 -7.298 11.060 1.00 92.94 111 ASN A CA 1
ATOM 892 C C . ASN A 1 111 ? -40.547 -6.626 12.333 1.00 92.94 111 ASN A C 1
ATOM 894 O O . ASN A 1 111 ? -40.736 -5.423 12.526 1.00 92.94 111 ASN A O 1
ATOM 898 N N . SER A 1 112 ? -39.836 -7.363 13.191 1.00 94.75 112 SER A N 1
ATOM 899 C CA . SER A 1 112 ? -39.191 -6.798 14.373 1.00 94.75 112 SER A CA 1
ATOM 900 C C . SER A 1 112 ? -38.137 -5.753 13.973 1.00 94.75 112 SER A C 1
ATOM 902 O O . SER A 1 112 ? -37.194 -6.084 13.242 1.00 94.75 112 SER A O 1
ATOM 904 N N . PRO A 1 113 ? -38.211 -4.510 14.496 1.00 92.06 113 PRO A N 1
ATOM 905 C CA . PRO A 1 113 ? -37.219 -3.473 14.208 1.00 92.06 113 PRO A CA 1
ATOM 906 C C . PRO A 1 113 ? -35.791 -3.920 14.536 1.00 92.06 113 PRO A C 1
ATOM 908 O O . PRO A 1 113 ? -34.850 -3.626 13.802 1.00 92.06 113 PRO A O 1
ATOM 911 N N . LEU A 1 114 ? -35.634 -4.687 15.619 1.00 90.25 114 LEU A N 1
ATOM 912 C CA . LEU A 1 114 ? -34.340 -5.195 16.061 1.00 90.25 114 LEU A CA 1
ATOM 913 C C . LEU A 1 114 ? -33.764 -6.228 15.082 1.00 90.25 114 LEU A C 1
ATOM 915 O O . LEU A 1 114 ? -32.573 -6.182 14.771 1.00 90.25 114 LEU A O 1
ATOM 919 N N . PHE A 1 115 ? -34.599 -7.139 14.570 1.00 95.62 115 PHE A N 1
ATOM 920 C CA . PHE A 1 115 ? -34.169 -8.119 13.573 1.00 95.62 115 PHE A CA 1
ATOM 921 C C . PHE A 1 115 ? -33.785 -7.438 12.259 1.00 95.62 115 PHE A C 1
ATOM 923 O O . PHE A 1 115 ? -32.724 -7.730 11.715 1.00 95.62 115 PHE A O 1
ATOM 930 N N . GLN A 1 116 ? -34.600 -6.492 11.785 1.00 95.44 116 GLN A N 1
ATOM 931 C CA . GLN A 1 116 ? -34.358 -5.767 10.536 1.00 95.44 116 GLN A CA 1
ATOM 932 C C . GLN A 1 116 ? -33.045 -4.982 10.561 1.00 95.44 116 GLN A C 1
ATOM 934 O O . GLN A 1 116 ? -32.244 -5.092 9.632 1.00 95.44 116 GLN A O 1
ATOM 939 N N . VAL A 1 117 ? -32.769 -4.253 11.648 1.00 93.19 117 VAL A N 1
ATOM 940 C CA . VAL A 1 117 ? -31.498 -3.529 11.806 1.00 93.19 117 VAL A CA 1
ATOM 941 C C . VAL A 1 117 ? -30.313 -4.499 11.782 1.00 93.19 117 VAL A C 1
ATOM 943 O O . VAL A 1 117 ? -29.357 -4.286 11.037 1.00 93.19 117 VAL A O 1
ATOM 946 N N . ASN A 1 118 ? -30.384 -5.604 12.528 1.00 94.62 118 ASN A N 1
ATOM 947 C CA . ASN A 1 118 ? -29.293 -6.579 12.568 1.00 94.62 118 ASN A CA 1
ATOM 948 C C . ASN A 1 118 ? -29.101 -7.302 11.226 1.00 94.62 118 ASN A C 1
ATOM 950 O O . ASN A 1 118 ? -27.966 -7.479 10.787 1.00 94.62 118 ASN A O 1
ATOM 954 N N . LYS A 1 119 ? -30.188 -7.675 10.544 1.00 96.62 119 LYS A N 1
ATOM 955 C CA . LYS A 1 119 ? -30.170 -8.283 9.207 1.00 96.62 119 LYS A CA 1
ATOM 956 C C . LYS A 1 119 ? -29.518 -7.350 8.189 1.00 96.62 119 LYS A C 1
ATOM 958 O O . LYS A 1 119 ? -28.631 -7.785 7.460 1.00 96.62 119 LYS A O 1
ATOM 963 N N . ASN A 1 120 ? -29.885 -6.068 8.187 1.00 96.81 120 ASN A N 1
ATOM 964 C CA . ASN A 1 120 ? -29.282 -5.069 7.304 1.00 96.81 120 ASN A CA 1
ATOM 965 C C . ASN A 1 120 ? -27.783 -4.908 7.574 1.00 96.81 120 ASN A C 1
ATOM 967 O O . ASN A 1 120 ? -26.991 -4.911 6.634 1.00 96.81 120 ASN A O 1
ATOM 971 N N . ASN A 1 121 ? -27.372 -4.865 8.843 1.00 96.00 121 ASN A N 1
ATOM 972 C CA . ASN A 1 121 ? -25.954 -4.811 9.204 1.00 96.00 121 ASN A CA 1
ATOM 973 C C . ASN A 1 121 ? -25.178 -6.045 8.708 1.00 96.00 121 ASN A C 1
ATOM 975 O O . ASN A 1 121 ? -24.057 -5.908 8.219 1.00 96.00 121 ASN A O 1
ATOM 979 N N . ILE A 1 122 ? -25.773 -7.242 8.777 1.00 96.88 122 ILE A N 1
ATOM 980 C CA . ILE A 1 122 ? -25.164 -8.477 8.253 1.00 96.88 122 ILE A CA 1
ATOM 981 C C . ILE A 1 122 ? -25.060 -8.438 6.722 1.00 96.88 122 ILE A C 1
ATOM 983 O O . ILE A 1 122 ? -24.030 -8.824 6.172 1.00 96.88 122 ILE A O 1
ATOM 987 N N . ILE A 1 123 ? -26.081 -7.929 6.026 1.00 96.69 123 ILE A N 1
ATOM 988 C CA . ILE A 1 123 ? -26.054 -7.759 4.564 1.00 96.69 123 ILE A CA 1
ATOM 989 C C . ILE A 1 123 ? -24.943 -6.784 4.152 1.00 96.69 123 ILE A C 1
ATOM 991 O O . ILE A 1 123 ? -24.192 -7.074 3.221 1.00 96.69 123 ILE A O 1
ATOM 995 N N . VAL A 1 124 ? -24.789 -5.665 4.867 1.00 96.94 124 VAL A N 1
ATOM 996 C CA . VAL A 1 124 ? -23.696 -4.706 4.632 1.00 96.94 124 VAL A CA 1
ATOM 997 C C . VAL A 1 124 ? -22.336 -5.359 4.887 1.00 96.94 124 VAL A C 1
ATOM 999 O O . VAL A 1 124 ? -21.431 -5.238 4.062 1.00 96.94 124 VAL A O 1
ATOM 1002 N N . TRP A 1 125 ? -22.190 -6.110 5.983 1.00 97.69 125 TRP A N 1
ATOM 1003 C CA . TRP A 1 125 ? -20.971 -6.868 6.275 1.00 97.69 125 TRP A CA 1
ATOM 1004 C C . TRP A 1 125 ? -20.621 -7.853 5.150 1.00 97.69 125 TRP A C 1
ATOM 1006 O O . TRP A 1 125 ? -19.478 -7.873 4.689 1.00 97.69 125 TRP A O 1
ATOM 1016 N N . LYS A 1 126 ? -21.608 -8.618 4.669 1.00 98.00 126 LYS A N 1
ATOM 1017 C CA . LYS A 1 126 ? -21.460 -9.548 3.545 1.00 98.00 126 LYS A CA 1
ATOM 1018 C C . LYS A 1 126 ? -20.988 -8.813 2.290 1.00 98.00 126 LYS A C 1
ATOM 1020 O O . LYS A 1 126 ? -19.988 -9.215 1.703 1.00 98.00 126 LYS A O 1
ATOM 1025 N N . GLY A 1 127 ? -21.660 -7.719 1.922 1.00 96.50 127 GLY A N 1
ATOM 1026 C CA . GLY A 1 127 ? -21.307 -6.904 0.757 1.00 96.50 127 GLY A CA 1
ATOM 1027 C C . GLY A 1 127 ? -19.869 -6.385 0.816 1.00 96.50 127 GLY A C 1
ATOM 1028 O O . GLY A 1 127 ? -19.120 -6.527 -0.149 1.00 96.50 127 GLY A O 1
ATOM 1029 N N . ASN A 1 128 ? -19.441 -5.883 1.977 1.00 95.06 128 ASN A N 1
ATOM 1030 C CA . ASN A 1 128 ? -18.070 -5.413 2.178 1.00 95.06 128 ASN A CA 1
ATOM 1031 C C . ASN A 1 128 ? -17.042 -6.545 2.032 1.00 95.06 128 ASN A C 1
ATOM 1033 O O . ASN A 1 128 ? -15.999 -6.359 1.407 1.00 95.06 128 ASN A O 1
ATOM 1037 N N . LYS A 1 129 ? -17.322 -7.734 2.584 1.00 95.38 129 LYS A N 1
ATOM 1038 C CA . LYS A 1 129 ? -16.423 -8.894 2.468 1.00 95.38 129 LYS A CA 1
ATOM 1039 C C . LYS A 1 129 ? -16.318 -9.402 1.032 1.00 95.38 129 LYS A C 1
ATOM 1041 O O . LYS A 1 129 ? -15.206 -9.655 0.575 1.00 95.38 129 LYS A O 1
ATOM 1046 N N . THR A 1 130 ? -17.439 -9.488 0.319 1.00 96.75 130 THR A N 1
ATOM 1047 C CA . THR A 1 130 ? -17.475 -9.823 -1.111 1.00 96.75 130 THR A CA 1
ATOM 1048 C C . THR A 1 130 ? -16.656 -8.828 -1.932 1.00 96.75 130 THR A C 1
ATOM 1050 O O . THR A 1 130 ? -15.801 -9.248 -2.702 1.00 96.75 130 THR A O 1
ATOM 1053 N N . GLN A 1 131 ? -16.815 -7.521 -1.702 1.00 95.62 131 GLN A N 1
ATOM 1054 C CA . GLN A 1 131 ? -16.075 -6.499 -2.448 1.00 95.62 131 GLN A CA 1
ATOM 1055 C C . GLN A 1 131 ? -14.554 -6.584 -2.237 1.00 95.62 131 GLN A C 1
ATOM 1057 O O . GLN A 1 131 ? -13.780 -6.375 -3.171 1.00 95.62 131 GLN A O 1
ATOM 1062 N N . VAL A 1 132 ? -14.104 -6.864 -1.010 1.00 93.75 132 VAL A N 1
ATOM 1063 C CA . VAL A 1 132 ? -12.672 -7.053 -0.724 1.00 93.75 132 VAL A CA 1
ATOM 1064 C C . VAL A 1 132 ? -12.131 -8.267 -1.479 1.00 93.75 132 VAL A C 1
ATOM 1066 O O . VAL A 1 132 ? -11.062 -8.187 -2.079 1.00 93.75 132 VAL A O 1
ATOM 1069 N N . LEU A 1 133 ? -12.887 -9.365 -1.480 1.00 95.12 133 LEU A N 1
ATOM 1070 C CA . LEU A 1 133 ? -12.515 -10.601 -2.156 1.00 95.12 133 LEU A CA 1
ATOM 1071 C C . LEU A 1 133 ? -12.440 -10.421 -3.686 1.00 95.12 133 LEU A C 1
ATOM 1073 O O . LEU A 1 133 ? -11.463 -10.839 -4.303 1.00 95.12 133 LEU A O 1
ATOM 1077 N N . GLU A 1 134 ? -13.408 -9.719 -4.280 1.00 95.12 134 GLU A N 1
ATOM 1078 C CA . GLU A 1 134 ? -13.413 -9.378 -5.710 1.00 95.12 134 GLU A CA 1
ATOM 1079 C C . GLU A 1 134 ? -12.213 -8.505 -6.098 1.00 95.12 134 GLU A C 1
ATOM 1081 O O . GLU A 1 134 ? -11.555 -8.759 -7.106 1.00 95.12 134 GLU A O 1
ATOM 1086 N N . LYS A 1 135 ? -11.879 -7.493 -5.284 1.00 93.75 135 LYS A N 1
ATOM 1087 C CA . LYS A 1 135 ? -10.710 -6.633 -5.529 1.00 93.75 135 LYS A CA 1
ATOM 1088 C C . LYS A 1 135 ? -9.397 -7.408 -5.467 1.00 93.75 135 LYS A C 1
ATOM 1090 O O . LYS A 1 135 ? -8.509 -7.140 -6.273 1.00 93.75 135 LYS A O 1
ATOM 1095 N N . ALA A 1 136 ? -9.269 -8.350 -4.533 1.00 91.12 136 ALA A N 1
ATOM 1096 C CA . ALA A 1 136 ? -8.083 -9.196 -4.430 1.00 91.12 136 ALA A CA 1
ATOM 1097 C C . ALA A 1 136 ? -7.912 -10.066 -5.685 1.00 91.12 136 ALA A C 1
ATOM 1099 O O . ALA A 1 136 ? -6.830 -10.094 -6.269 1.00 91.12 136 ALA A O 1
ATOM 1100 N N . PHE A 1 137 ? -8.994 -10.694 -6.157 1.00 96.44 137 PHE A N 1
ATOM 1101 C CA . PHE A 1 137 ? -8.964 -11.476 -7.394 1.00 96.44 137 PHE A CA 1
ATOM 1102 C C . PHE A 1 137 ? -8.650 -10.609 -8.625 1.00 96.44 137 PHE A C 1
ATOM 1104 O O . PHE A 1 137 ? -7.833 -10.991 -9.462 1.00 96.44 137 PHE A O 1
ATOM 1111 N N . GLN A 1 138 ? -9.214 -9.398 -8.701 1.00 95.00 138 GLN A N 1
ATOM 1112 C CA . GLN A 1 138 ? -8.919 -8.459 -9.785 1.00 95.00 138 GLN A CA 1
ATOM 1113 C C . GLN A 1 138 ? -7.433 -8.073 -9.844 1.00 95.00 138 GLN A C 1
ATOM 1115 O O . GLN A 1 138 ? -6.888 -7.948 -10.936 1.00 95.00 138 GLN A O 1
ATOM 1120 N N . CYS A 1 139 ? -6.751 -7.940 -8.701 1.00 93.31 139 CYS A N 1
ATOM 1121 C CA . CYS A 1 139 ? -5.313 -7.653 -8.685 1.00 93.31 139 CYS A CA 1
ATOM 1122 C C . CYS A 1 139 ? -4.497 -8.772 -9.355 1.00 93.31 139 CYS A C 1
ATOM 1124 O O . CYS A 1 139 ? -3.572 -8.481 -10.112 1.00 93.31 139 CYS A O 1
ATOM 1126 N N . ALA A 1 140 ? -4.865 -10.039 -9.134 1.00 92.94 140 ALA A N 1
ATOM 1127 C CA . ALA A 1 140 ? -4.207 -11.175 -9.781 1.00 92.94 140 ALA A CA 1
ATOM 1128 C C . ALA A 1 140 ? -4.418 -11.167 -11.309 1.00 92.94 140 ALA A C 1
ATOM 1130 O O . ALA A 1 140 ? -3.473 -11.388 -12.068 1.00 92.94 140 ALA A O 1
ATOM 1131 N N . LEU A 1 141 ? -5.633 -10.840 -11.766 1.00 95.62 141 LEU A N 1
ATOM 1132 C CA . LEU A 1 141 ? -5.940 -10.680 -13.194 1.00 95.62 141 LEU A CA 1
ATOM 1133 C C . LEU A 1 141 ? -5.153 -9.527 -13.833 1.00 95.62 141 LEU A C 1
ATOM 1135 O O . LEU A 1 141 ? -4.602 -9.680 -14.924 1.00 95.62 141 LEU A O 1
ATOM 1139 N N . ASP A 1 142 ? -5.063 -8.386 -13.149 1.00 94.12 142 ASP A N 1
ATOM 1140 C CA . ASP A 1 142 ? -4.321 -7.220 -13.631 1.00 94.12 142 ASP A CA 1
ATOM 1141 C C . ASP A 1 142 ? -2.822 -7.532 -13.769 1.00 94.12 142 ASP A C 1
ATOM 1143 O O . ASP A 1 142 ? -2.166 -7.084 -14.712 1.00 94.12 142 ASP A O 1
ATOM 1147 N N . GLU A 1 143 ? -2.257 -8.334 -12.864 1.00 92.94 143 GLU A N 1
ATOM 1148 C CA . GLU A 1 143 ? -0.868 -8.774 -12.968 1.00 92.94 143 GLU A CA 1
ATOM 1149 C C . GLU A 1 143 ? -0.589 -9.663 -14.178 1.00 92.94 143 GLU A C 1
ATOM 1151 O O . GLU A 1 143 ? 0.462 -9.497 -14.804 1.00 92.94 143 GLU A O 1
ATOM 1156 N N . LEU A 1 144 ? -1.499 -10.589 -14.491 1.00 95.69 144 LEU A N 1
ATOM 1157 C CA . LEU A 1 144 ? -1.406 -11.437 -15.678 1.00 95.69 144 LEU A CA 1
ATOM 1158 C C . LEU A 1 144 ? -1.473 -10.584 -16.952 1.00 95.69 144 LEU A C 1
ATOM 1160 O O . LEU A 1 144 ? -0.568 -10.654 -17.779 1.00 95.69 144 LEU A O 1
ATOM 1164 N N . CYS A 1 145 ? -2.465 -9.696 -17.043 1.00 95.12 145 CYS A N 1
ATOM 1165 C CA . CYS A 1 145 ? -2.642 -8.778 -18.172 1.00 95.12 145 CYS A CA 1
ATOM 1166 C C . CYS A 1 145 ? -1.404 -7.896 -18.407 1.00 95.12 145 CYS A C 1
ATOM 1168 O O . CYS A 1 145 ? -0.956 -7.684 -19.531 1.00 95.12 145 CYS A O 1
ATOM 1170 N N . MET A 1 146 ? -0.787 -7.391 -17.340 1.00 93.81 146 MET A N 1
ATOM 1171 C CA . MET A 1 146 ? 0.449 -6.618 -17.459 1.00 93.81 146 MET A CA 1
ATOM 1172 C C . MET A 1 146 ? 1.630 -7.452 -17.978 1.00 93.81 146 MET A C 1
ATOM 1174 O O . MET A 1 146 ? 2.429 -6.925 -18.744 1.00 93.81 146 MET A O 1
ATOM 1178 N N . ALA A 1 147 ? 1.744 -8.726 -17.589 1.00 93.62 147 ALA A N 1
ATOM 1179 C CA . ALA A 1 147 ? 2.780 -9.613 -18.119 1.00 93.62 147 ALA A CA 1
ATOM 1180 C C . ALA A 1 147 ? 2.569 -9.915 -19.614 1.00 93.62 147 ALA A C 1
ATOM 1182 O O . ALA A 1 147 ? 3.538 -9.940 -20.371 1.00 93.62 147 ALA A O 1
ATOM 1183 N N . GLU A 1 148 ? 1.316 -10.078 -20.050 1.00 93.44 148 GLU A N 1
ATOM 1184 C CA . GLU A 1 148 ? 0.959 -10.209 -21.471 1.00 93.44 148 GLU A CA 1
ATOM 1185 C C . GLU A 1 148 ? 1.339 -8.952 -22.269 1.00 93.44 148 GLU A C 1
ATOM 1187 O O . GLU A 1 148 ? 1.971 -9.060 -23.320 1.00 93.44 148 GLU A O 1
ATOM 1192 N N . ASN A 1 149 ? 1.053 -7.760 -21.734 1.00 93.88 149 ASN A N 1
ATOM 1193 C CA . ASN A 1 149 ? 1.447 -6.489 -22.354 1.00 93.88 149 ASN A CA 1
ATOM 1194 C C . ASN A 1 149 ? 2.976 -6.328 -22.461 1.00 93.88 149 ASN A C 1
ATOM 1196 O O . ASN A 1 149 ? 3.476 -5.744 -23.424 1.00 93.88 149 ASN A O 1
ATOM 1200 N N . ASP A 1 150 ? 3.734 -6.813 -21.472 1.00 93.81 150 ASP A N 1
ATOM 1201 C CA . ASP A 1 150 ? 5.200 -6.775 -21.507 1.00 93.81 150 ASP A CA 1
ATOM 1202 C C . ASP A 1 150 ? 5.763 -7.713 -22.593 1.00 93.81 150 ASP A C 1
ATOM 1204 O O . ASP A 1 150 ? 6.724 -7.349 -23.277 1.00 93.81 150 ASP A O 1
ATOM 1208 N N . LEU A 1 151 ? 5.140 -8.882 -22.808 1.00 94.44 151 LEU A N 1
ATOM 1209 C CA . LEU A 1 151 ? 5.469 -9.774 -23.926 1.00 94.44 151 LEU A CA 1
ATOM 1210 C C . LEU A 1 151 ? 5.154 -9.120 -25.278 1.00 94.44 151 LEU A C 1
ATOM 1212 O O . LEU A 1 151 ? 5.989 -9.176 -26.177 1.00 94.44 151 LEU A O 1
ATOM 1216 N N . GLU A 1 152 ? 3.986 -8.493 -25.424 1.00 92.44 152 GLU A N 1
ATOM 1217 C CA . GLU A 1 152 ? 3.576 -7.799 -26.653 1.00 92.44 152 GLU A CA 1
ATOM 1218 C C . GLU A 1 152 ? 4.584 -6.713 -27.052 1.00 92.44 152 GLU A C 1
ATOM 1220 O O . GLU A 1 152 ? 5.132 -6.762 -28.153 1.00 92.44 152 GLU A O 1
ATOM 1225 N N . LYS A 1 153 ? 4.952 -5.824 -26.122 1.00 94.06 153 LYS A N 1
ATOM 1226 C CA . LYS A 1 153 ? 5.990 -4.802 -26.356 1.00 94.06 153 LYS A CA 1
ATOM 1227 C C . LYS A 1 153 ? 7.351 -5.397 -26.698 1.00 94.06 153 LYS A C 1
ATOM 1229 O O . LYS A 1 153 ? 8.110 -4.838 -27.488 1.00 94.06 153 LYS A O 1
ATOM 1234 N N . HIS A 1 154 ? 7.704 -6.523 -26.080 1.00 94.19 154 HIS A N 1
ATOM 1235 C CA . HIS A 1 154 ? 8.960 -7.202 -26.392 1.00 94.19 154 HIS A CA 1
ATOM 1236 C C . HIS A 1 154 ? 8.937 -7.801 -27.805 1.00 94.19 154 HIS A C 1
ATOM 1238 O O . HIS A 1 154 ? 9.945 -7.741 -28.505 1.00 94.19 154 HIS A O 1
ATOM 1244 N N . ILE A 1 155 ? 7.791 -8.312 -28.260 1.00 88.12 155 ILE A N 1
ATOM 1245 C CA . ILE A 1 155 ? 7.601 -8.785 -29.636 1.00 88.12 155 ILE A CA 1
ATOM 1246 C C . ILE A 1 155 ? 7.661 -7.623 -30.638 1.00 88.12 155 ILE A C 1
ATOM 1248 O O . ILE A 1 155 ? 8.292 -7.771 -31.683 1.00 88.12 155 ILE A O 1
ATOM 1252 N N . GLU A 1 156 ? 7.074 -6.464 -30.334 1.00 87.19 156 GLU A N 1
ATOM 1253 C CA . GLU A 1 156 ? 7.226 -5.253 -31.160 1.00 87.19 156 GLU A CA 1
ATOM 1254 C C . GLU A 1 156 ? 8.706 -4.902 -31.343 1.00 87.19 156 GLU A C 1
ATOM 1256 O O . GLU A 1 156 ? 9.185 -4.778 -32.471 1.00 87.19 156 GLU A O 1
ATOM 1261 N N . HIS A 1 157 ? 9.459 -4.859 -30.240 1.00 89.00 157 HIS A N 1
ATOM 1262 C CA . HIS A 1 157 ? 10.897 -4.606 -30.275 1.00 89.00 157 HIS A CA 1
ATOM 1263 C C . HIS A 1 157 ? 11.658 -5.662 -31.092 1.00 89.00 157 HIS A C 1
ATOM 1265 O O . HIS A 1 157 ? 12.573 -5.329 -31.841 1.00 89.00 157 HIS A O 1
ATOM 1271 N N . MET A 1 158 ? 11.265 -6.937 -31.005 1.00 86.38 158 MET A N 1
ATOM 1272 C CA . MET A 1 158 ? 11.832 -7.998 -31.844 1.00 86.38 158 MET A CA 1
ATOM 1273 C C . MET A 1 158 ? 11.619 -7.747 -33.334 1.00 86.38 158 MET A C 1
ATOM 1275 O O . MET A 1 158 ? 12.537 -7.961 -34.126 1.00 86.38 158 MET A O 1
ATOM 1279 N N . ILE A 1 159 ? 10.421 -7.308 -33.719 1.00 80.81 159 ILE A N 1
ATOM 1280 C CA . ILE A 1 159 ? 10.088 -6.994 -35.109 1.00 80.81 159 ILE A CA 1
ATOM 1281 C C . ILE A 1 159 ? 10.931 -5.803 -35.586 1.00 80.81 159 ILE A C 1
ATOM 1283 O O . ILE A 1 159 ? 11.534 -5.876 -36.657 1.00 80.81 159 ILE A O 1
ATOM 1287 N N . GLU A 1 160 ? 11.038 -4.742 -34.783 1.00 83.19 160 GLU A N 1
ATOM 1288 C CA . GLU A 1 160 ? 11.870 -3.566 -35.076 1.00 83.19 160 GLU A CA 1
ATOM 1289 C C . GLU A 1 160 ? 13.356 -3.914 -35.234 1.00 83.19 160 GLU A C 1
ATOM 1291 O O . GLU A 1 160 ? 13.990 -3.513 -36.214 1.00 83.19 160 GLU A O 1
ATOM 1296 N N . SER A 1 161 ? 13.915 -4.702 -34.311 1.00 81.31 161 SER A N 1
ATOM 1297 C CA . SER A 1 161 ? 15.299 -5.179 -34.395 1.00 81.31 161 SER A CA 1
ATOM 1298 C C . SER A 1 161 ? 15.523 -6.024 -35.648 1.00 81.31 161 SER A C 1
ATOM 1300 O O . SER A 1 161 ? 16.527 -5.846 -36.341 1.00 81.31 161 SER A O 1
ATOM 1302 N N . ALA A 1 162 ? 14.571 -6.890 -36.004 1.00 75.75 162 ALA A N 1
ATOM 1303 C CA . ALA A 1 162 ? 14.655 -7.676 -37.230 1.00 75.75 162 ALA A CA 1
ATOM 1304 C C . ALA A 1 162 ? 14.673 -6.789 -38.490 1.00 75.75 162 ALA A C 1
ATOM 1306 O O . ALA A 1 162 ? 15.460 -7.048 -39.405 1.00 75.75 162 ALA A O 1
ATOM 1307 N N . TYR A 1 163 ? 13.875 -5.712 -38.526 1.00 72.50 163 TYR A N 1
ATOM 1308 C CA . TYR A 1 163 ? 13.921 -4.712 -39.601 1.00 72.50 163 TYR A CA 1
ATOM 1309 C C . TYR A 1 163 ? 15.278 -4.011 -39.690 1.00 72.50 163 TYR A C 1
ATOM 1311 O O . TYR A 1 163 ? 15.823 -3.866 -40.785 1.00 72.50 163 TYR A O 1
ATOM 1319 N N . ALA A 1 164 ? 15.841 -3.596 -38.553 1.00 77.19 164 ALA A N 1
ATOM 1320 C CA . ALA A 1 164 ? 17.135 -2.920 -38.512 1.00 77.19 164 ALA A CA 1
ATOM 1321 C C . ALA A 1 164 ? 18.273 -3.827 -39.014 1.00 77.19 164 ALA A C 1
ATOM 1323 O O . ALA A 1 164 ? 19.108 -3.395 -39.815 1.00 77.19 164 ALA A O 1
ATOM 1324 N N . ILE A 1 165 ? 18.273 -5.100 -38.601 1.00 71.06 165 ILE A N 1
ATOM 1325 C CA . ILE A 1 165 ? 19.240 -6.104 -39.061 1.00 71.06 165 ILE A CA 1
ATOM 1326 C C . ILE A 1 165 ? 19.100 -6.320 -4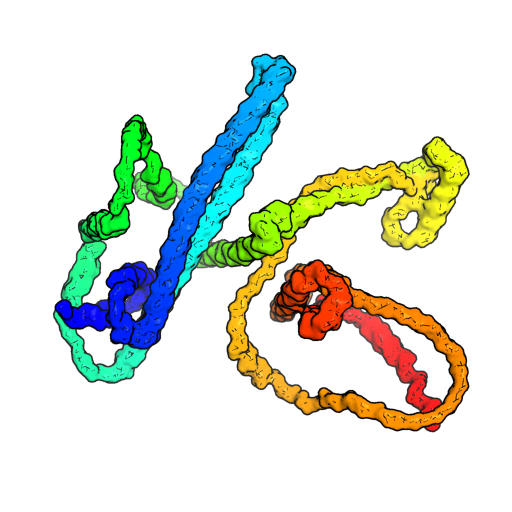0.571 1.00 71.06 165 ILE A C 1
ATOM 1328 O O . ILE A 1 165 ? 20.104 -6.299 -41.284 1.00 71.06 165 ILE A O 1
ATOM 1332 N N . TRP A 1 166 ? 17.876 -6.481 -41.081 1.00 68.94 166 TRP A N 1
ATOM 1333 C CA . TRP A 1 166 ? 17.626 -6.663 -42.513 1.00 68.94 166 TRP A CA 1
ATOM 1334 C C . TRP A 1 166 ? 18.091 -5.459 -43.346 1.00 68.94 166 TRP A C 1
ATOM 1336 O O . TRP A 1 166 ? 18.823 -5.636 -44.320 1.00 68.94 166 TRP A O 1
ATOM 1346 N N . ALA A 1 167 ? 17.750 -4.235 -42.930 1.00 68.00 167 ALA A N 1
ATOM 1347 C CA . ALA A 1 167 ? 18.149 -3.009 -43.622 1.00 68.00 167 ALA A CA 1
ATOM 1348 C C . ALA A 1 167 ? 19.678 -2.844 -43.683 1.00 68.00 167 ALA A C 1
ATOM 1350 O O . ALA A 1 167 ? 20.223 -2.421 -44.702 1.00 68.00 167 ALA A O 1
ATOM 1351 N N . LYS A 1 168 ? 20.389 -3.229 -42.613 1.00 72.00 168 LYS A N 1
ATOM 1352 C CA . LYS A 1 168 ? 21.858 -3.224 -42.580 1.00 72.00 168 LYS A CA 1
ATOM 1353 C C . LYS A 1 168 ? 22.465 -4.196 -43.597 1.00 72.00 168 LYS A C 1
ATOM 1355 O O . LYS A 1 168 ? 23.466 -3.853 -44.217 1.00 72.00 168 LYS A O 1
ATOM 1360 N N . HIS A 1 169 ? 21.861 -5.371 -43.780 1.00 65.00 169 HIS A N 1
ATOM 1361 C CA . HIS A 1 169 ? 22.336 -6.379 -44.733 1.00 65.00 169 HIS A CA 1
ATOM 1362 C C . HIS A 1 169 ? 22.021 -6.014 -46.190 1.00 65.00 169 HIS A C 1
ATOM 1364 O O . HIS A 1 169 ? 22.852 -6.256 -47.054 1.00 65.00 169 HIS A O 1
ATOM 1370 N N . MET A 1 170 ? 20.868 -5.394 -46.470 1.00 60.41 170 MET A N 1
ATOM 1371 C CA . MET A 1 170 ? 20.494 -4.963 -47.830 1.00 60.41 170 MET A CA 1
ATOM 1372 C C . MET A 1 170 ? 21.304 -3.766 -48.349 1.00 60.41 170 MET A C 1
ATOM 1374 O O . MET A 1 170 ? 21.395 -3.564 -49.555 1.00 60.41 170 MET A O 1
ATOM 1378 N N . ASN A 1 171 ? 21.918 -2.986 -47.456 1.00 61.19 171 ASN A N 1
ATOM 1379 C CA . ASN A 1 171 ? 22.854 -1.920 -47.827 1.00 61.19 171 ASN A CA 1
ATOM 1380 C C . ASN A 1 171 ? 24.280 -2.434 -48.117 1.00 61.19 171 ASN A C 1
ATOM 1382 O O . ASN A 1 171 ? 25.171 -1.632 -48.397 1.00 61.19 171 ASN A O 1
ATOM 1386 N N . MET A 1 172 ? 24.511 -3.749 -48.045 1.00 52.66 172 MET A N 1
ATOM 1387 C CA . MET A 1 172 ? 25.709 -4.402 -48.574 1.00 52.66 172 MET A CA 1
ATOM 1388 C C . MET A 1 172 ? 25.349 -4.976 -49.954 1.00 52.66 172 MET A C 1
ATOM 1390 O O . MET A 1 172 ? 24.302 -5.607 -50.079 1.00 52.66 172 MET A O 1
ATOM 1394 N N . GLU A 1 173 ? 26.154 -4.724 -50.996 1.00 41.19 173 GLU A N 1
ATOM 1395 C CA . GLU A 1 173 ? 25.873 -5.235 -52.352 1.00 41.19 173 GLU A CA 1
ATOM 1396 C C . GLU A 1 173 ? 25.583 -6.750 -52.325 1.00 41.19 173 GLU A C 1
ATOM 1398 O O . GLU A 1 173 ? 26.287 -7.494 -51.633 1.00 41.19 173 GLU A O 1
ATOM 1403 N N . PRO A 1 174 ? 24.547 -7.223 -53.043 1.00 46.97 174 PRO A N 1
ATOM 1404 C CA . PRO A 1 174 ? 24.118 -8.605 -52.956 1.00 46.97 174 PRO A CA 1
ATOM 1405 C C . PRO A 1 174 ? 25.088 -9.491 -53.732 1.00 46.97 174 PRO A C 1
ATOM 1407 O O . PRO A 1 174 ? 25.107 -9.472 -54.961 1.00 46.97 174 PRO A O 1
ATOM 1410 N N . ASP A 1 175 ? 25.839 -10.324 -53.021 1.00 41.28 175 ASP A N 1
ATOM 1411 C CA . ASP A 1 175 ? 26.363 -11.556 -53.596 1.00 41.28 175 ASP A CA 1
ATOM 1412 C C . ASP A 1 175 ? 25.443 -12.696 -53.126 1.00 41.28 175 ASP A C 1
ATOM 1414 O O . ASP A 1 175 ? 25.191 -12.849 -51.930 1.00 41.28 175 ASP A O 1
ATOM 1418 N N . VAL A 1 176 ? 24.935 -13.486 -54.076 1.00 43.53 176 VAL A N 1
ATOM 1419 C CA . VAL A 1 176 ? 24.029 -14.651 -53.933 1.00 43.53 176 VAL A CA 1
ATOM 1420 C C . VAL A 1 176 ? 22.506 -14.378 -54.021 1.00 43.53 176 VAL A C 1
ATOM 1422 O O . VAL A 1 176 ? 21.863 -13.841 -53.120 1.00 43.53 176 VAL A O 1
ATOM 1425 N N . GLY A 1 177 ? 21.917 -14.847 -55.133 1.00 41.06 177 GLY A N 1
ATOM 1426 C CA . GLY A 1 177 ? 20.492 -14.767 -55.484 1.00 41.06 177 GLY A CA 1
ATOM 1427 C C . GLY A 1 177 ? 19.545 -15.668 -54.674 1.00 41.06 177 GLY A C 1
ATOM 1428 O O . GLY A 1 177 ? 19.959 -16.608 -53.995 1.00 41.06 177 GLY A O 1
ATOM 1429 N N . ILE A 1 178 ? 18.244 -15.366 -54.755 1.00 40.75 178 ILE A N 1
ATOM 1430 C CA . ILE A 1 178 ? 17.163 -16.000 -53.983 1.00 40.75 178 ILE A CA 1
ATOM 1431 C C . ILE A 1 178 ? 16.194 -16.759 -54.911 1.00 40.75 178 ILE A C 1
ATOM 1433 O O . ILE A 1 178 ? 15.832 -16.273 -55.979 1.00 40.75 178 ILE A O 1
ATOM 1437 N N . ASP A 1 179 ? 15.792 -17.953 -54.459 1.00 39.44 179 ASP A N 1
ATOM 1438 C CA . ASP A 1 179 ? 14.923 -18.948 -55.112 1.00 39.44 179 ASP A CA 1
ATOM 1439 C C . ASP A 1 179 ? 13.416 -18.548 -55.115 1.00 39.44 179 ASP A C 1
ATOM 1441 O O . ASP A 1 179 ? 12.846 -18.379 -54.029 1.00 39.44 179 ASP A O 1
ATOM 1445 N N . PRO A 1 180 ? 12.762 -18.420 -56.292 1.00 39.66 180 PRO A N 1
ATOM 1446 C CA . PRO A 1 180 ? 11.354 -18.020 -56.462 1.00 39.66 180 PRO A CA 1
ATOM 1447 C C . PRO A 1 180 ? 10.291 -18.999 -55.932 1.00 39.66 180 PRO A C 1
ATOM 1449 O O . PRO A 1 180 ? 9.173 -18.575 -55.641 1.00 39.66 180 PRO A O 1
ATOM 1452 N N . ASP A 1 181 ? 10.598 -20.290 -55.768 1.00 40.81 181 ASP A N 1
ATOM 1453 C CA . ASP A 1 181 ? 9.583 -21.313 -55.444 1.00 40.81 181 ASP A CA 1
ATOM 1454 C C . ASP A 1 181 ? 9.051 -21.228 -54.000 1.00 40.81 181 ASP A C 1
ATOM 1456 O O . ASP A 1 181 ? 8.020 -21.811 -53.669 1.00 40.81 181 ASP A O 1
ATOM 1460 N N . LEU A 1 182 ? 9.741 -20.502 -53.114 1.00 41.28 182 LEU A N 1
ATOM 1461 C CA . LEU A 1 182 ? 9.323 -20.298 -51.720 1.00 41.28 182 LEU A CA 1
ATOM 1462 C C . LEU A 1 182 ? 8.150 -19.300 -51.591 1.00 41.28 182 LEU A C 1
ATOM 1464 O O . LEU A 1 182 ? 7.463 -19.274 -50.571 1.00 41.28 182 LEU A O 1
ATOM 1468 N N . PHE A 1 183 ? 7.932 -18.482 -52.625 1.00 38.06 183 PHE A N 1
ATOM 1469 C CA . PHE A 1 183 ? 6.950 -17.397 -52.664 1.00 38.06 183 PHE A CA 1
ATOM 1470 C C . PHE A 1 183 ? 5.501 -17.913 -52.748 1.00 38.06 183 PHE A C 1
ATOM 1472 O O . PHE A 1 183 ? 4.625 -17.412 -52.045 1.00 38.06 183 PHE A O 1
ATOM 1479 N N . GLY A 1 184 ? 5.255 -18.971 -53.531 1.00 40.09 184 GLY A N 1
ATOM 1480 C CA . GLY A 1 184 ? 3.902 -19.492 -53.770 1.00 40.09 184 GLY A CA 1
ATOM 1481 C C . GLY A 1 184 ? 3.255 -20.200 -52.570 1.00 40.09 184 GLY A C 1
ATOM 1482 O O . GLY A 1 184 ? 2.036 -20.165 -52.418 1.00 40.09 184 GLY A O 1
ATOM 1483 N N . GLU A 1 185 ? 4.044 -20.811 -51.678 1.00 41.84 185 GLU A N 1
ATOM 1484 C CA . GLU A 1 185 ? 3.508 -21.538 -50.511 1.00 41.84 185 GLU A CA 1
ATOM 1485 C C . GLU A 1 185 ? 3.117 -20.605 -49.353 1.00 41.84 185 GLU A C 1
ATOM 1487 O O . GLU A 1 185 ? 2.143 -20.863 -48.647 1.00 41.84 185 GLU A O 1
ATOM 1492 N N . LEU A 1 186 ? 3.832 -19.491 -49.171 1.00 38.44 186 LEU A N 1
ATOM 1493 C CA . LEU A 1 186 ? 3.515 -18.491 -48.144 1.00 38.44 186 LEU A CA 1
ATOM 1494 C C . LEU A 1 186 ? 2.303 -17.639 -48.536 1.00 38.44 186 LEU A C 1
ATOM 1496 O O . LEU A 1 186 ? 1.455 -17.346 -47.690 1.00 38.44 186 LEU A O 1
ATOM 1500 N N . GLU A 1 187 ? 2.176 -17.318 -49.825 1.00 40.62 187 GLU A N 1
ATOM 1501 C CA . GLU A 1 187 ? 0.976 -16.694 -50.379 1.00 40.62 187 GLU A CA 1
ATOM 1502 C C . GLU A 1 187 ? -0.251 -17.607 -50.194 1.00 40.62 187 GLU A C 1
ATOM 1504 O O . GLU A 1 187 ? -1.308 -17.132 -49.779 1.00 40.62 187 GLU A O 1
ATOM 1509 N N . ALA A 1 188 ? -0.098 -18.928 -50.349 1.00 46.53 188 ALA A N 1
ATOM 1510 C CA . ALA A 1 188 ? -1.167 -19.890 -50.076 1.00 46.53 188 ALA A CA 1
ATOM 1511 C C . ALA A 1 188 ? -1.569 -19.958 -48.586 1.00 46.53 188 ALA A C 1
ATOM 1513 O O . ALA A 1 188 ? -2.756 -20.090 -48.292 1.00 46.53 188 ALA A O 1
ATOM 1514 N N . ILE A 1 189 ? -0.638 -19.823 -47.630 1.00 44.94 189 ILE A N 1
ATOM 1515 C CA . ILE A 1 189 ? -0.947 -19.816 -46.180 1.00 44.94 189 ILE A CA 1
ATOM 1516 C C . ILE A 1 189 ? -1.666 -18.520 -45.775 1.00 44.94 189 ILE A C 1
ATOM 1518 O O . ILE A 1 189 ? -2.694 -18.556 -45.100 1.00 44.94 189 ILE A O 1
ATOM 1522 N N . MET A 1 190 ? -1.192 -17.370 -46.262 1.00 42.50 190 MET A N 1
ATOM 1523 C CA . MET A 1 190 ? -1.835 -16.077 -45.999 1.00 42.50 190 MET A CA 1
ATOM 1524 C C . MET A 1 190 ? -3.214 -15.961 -46.665 1.00 42.50 190 MET A C 1
ATOM 1526 O O . MET A 1 190 ? -4.113 -15.319 -46.121 1.00 42.50 190 MET A O 1
ATOM 1530 N N . GLN A 1 191 ? -3.411 -16.601 -47.822 1.00 43.38 191 GLN A N 1
ATOM 1531 C CA . GLN A 1 191 ? -4.713 -16.658 -48.489 1.00 43.38 191 GLN A CA 1
ATOM 1532 C C . GLN A 1 191 ? -5.655 -17.698 -47.858 1.00 43.38 191 GLN A C 1
ATOM 1534 O O . GLN A 1 191 ? -6.861 -17.452 -47.793 1.00 43.38 191 GLN A O 1
ATOM 1539 N N . THR A 1 192 ? -5.155 -18.819 -47.324 1.00 42.62 192 THR A N 1
ATOM 1540 C CA . THR A 1 192 ? -6.006 -19.857 -46.705 1.00 42.62 192 THR A CA 1
ATOM 1541 C C . THR A 1 192 ? -6.561 -19.451 -45.336 1.00 42.62 192 THR A C 1
ATOM 1543 O O . THR A 1 192 ? -7.712 -19.782 -45.041 1.00 42.62 192 THR A O 1
ATOM 1546 N N . GLU A 1 193 ? -5.847 -18.647 -44.541 1.00 41.84 193 GLU A N 1
ATOM 1547 C CA . GLU A 1 193 ? -6.353 -18.140 -43.248 1.00 41.84 193 GLU A CA 1
ATOM 1548 C C . GLU A 1 193 ? -7.364 -16.989 -43.362 1.00 41.84 193 GLU A C 1
ATOM 1550 O O . GLU A 1 193 ? -8.060 -16.673 -42.397 1.00 41.84 193 GLU A O 1
ATOM 1555 N N . SER A 1 194 ? -7.544 -16.417 -44.557 1.00 40.16 194 SER A N 1
ATOM 1556 C CA . SER A 1 194 ? -8.665 -15.507 -44.826 1.00 40.16 194 SER A CA 1
ATOM 1557 C C . SER A 1 194 ? -10.014 -16.234 -44.967 1.00 40.16 194 SER A C 1
ATOM 1559 O O . SER A 1 194 ? -11.057 -15.585 -45.067 1.00 40.16 194 SER A O 1
ATOM 1561 N N . THR A 1 195 ? -10.027 -17.577 -44.931 1.00 41.03 195 THR A N 1
ATOM 1562 C CA . THR A 1 195 ? -11.262 -18.370 -44.993 1.00 41.03 195 THR A CA 1
ATOM 1563 C C . THR A 1 195 ? -11.624 -19.022 -43.646 1.00 41.03 195 THR A C 1
ATOM 1565 O O . THR A 1 195 ? -10.798 -19.712 -43.045 1.00 41.03 195 THR A O 1
ATOM 1568 N N . PRO A 1 196 ? -12.887 -18.904 -43.176 1.00 41.72 196 PRO A N 1
ATOM 1569 C CA . PRO A 1 196 ? -13.320 -19.380 -41.851 1.00 41.72 196 PRO A CA 1
ATOM 1570 C C . PRO A 1 196 ? -13.119 -20.882 -41.570 1.00 41.72 196 PRO A C 1
ATOM 1572 O O . PRO A 1 196 ? -13.205 -21.312 -40.423 1.00 41.72 196 PRO A O 1
ATOM 1575 N N . LYS A 1 197 ? -12.870 -21.705 -42.599 1.00 37.50 197 LYS A N 1
ATOM 1576 C CA . LYS A 1 197 ? -12.726 -23.165 -42.471 1.00 37.50 197 LYS A CA 1
ATOM 1577 C C . LYS A 1 197 ? -11.369 -23.614 -41.913 1.00 37.50 197 LYS A C 1
ATOM 1579 O O . LYS A 1 197 ? -11.322 -24.675 -41.298 1.00 37.50 197 LYS A O 1
ATOM 1584 N N . ALA A 1 198 ? -10.296 -22.836 -42.081 1.00 39.03 198 ALA A N 1
ATOM 1585 C CA . ALA A 1 198 ? -8.957 -23.214 -41.605 1.00 39.03 198 ALA A CA 1
ATOM 1586 C C . ALA A 1 198 ? -8.815 -23.080 -40.073 1.00 39.03 198 ALA A C 1
ATOM 1588 O O . ALA A 1 198 ? -8.262 -23.959 -39.414 1.00 39.03 198 ALA A O 1
ATOM 1589 N N . LEU A 1 199 ? -9.427 -22.044 -39.487 1.00 40.19 199 LEU A N 1
ATOM 1590 C CA . LEU A 1 199 ? -9.468 -21.817 -38.034 1.00 40.19 199 LEU A CA 1
ATOM 1591 C C . LEU A 1 199 ? -10.234 -22.914 -37.269 1.00 40.19 199 LEU A C 1
ATOM 1593 O O . LEU A 1 199 ? -9.864 -23.258 -36.149 1.00 40.19 199 LEU A O 1
ATOM 1597 N N . ALA A 1 200 ? -11.259 -23.516 -37.882 1.00 41.66 200 ALA A N 1
ATOM 1598 C CA . ALA A 1 200 ? -12.016 -24.617 -37.278 1.00 41.66 200 ALA A CA 1
ATOM 1599 C C . ALA A 1 200 ? -11.234 -25.948 -37.242 1.00 41.66 200 ALA A C 1
ATOM 1601 O O . ALA A 1 200 ? -11.491 -26.791 -36.385 1.00 41.66 200 ALA A O 1
ATOM 1602 N N . ALA A 1 201 ? -10.273 -26.149 -38.149 1.00 39.44 201 ALA A N 1
ATOM 1603 C CA . ALA A 1 201 ? -9.455 -27.362 -38.189 1.00 39.44 201 ALA A CA 1
ATOM 1604 C C . ALA A 1 201 ? -8.334 -27.347 -37.133 1.00 39.44 201 ALA A C 1
ATOM 1606 O O . ALA A 1 201 ? -8.058 -28.378 -36.522 1.00 39.44 201 ALA A O 1
ATOM 1607 N N . LEU A 1 202 ? -7.742 -26.177 -36.864 1.00 40.53 202 LEU A N 1
ATOM 1608 C CA . LEU A 1 202 ? -6.721 -25.995 -35.823 1.00 40.53 202 LEU A CA 1
ATOM 1609 C C . LEU A 1 202 ? -7.292 -26.139 -34.403 1.00 40.53 202 LEU A C 1
ATOM 1611 O O . LEU A 1 202 ? -6.663 -26.773 -33.561 1.00 40.53 202 LEU A O 1
ATOM 1615 N N . ALA A 1 203 ? -8.515 -25.658 -34.157 1.00 43.66 203 ALA A N 1
ATOM 1616 C CA . ALA A 1 203 ? -9.185 -25.805 -32.860 1.00 43.66 203 ALA A CA 1
ATOM 1617 C C . ALA A 1 203 ? -9.502 -27.271 -32.489 1.00 43.66 203 ALA A C 1
ATOM 1619 O O . ALA A 1 203 ? -9.511 -27.625 -31.314 1.00 43.66 203 ALA A O 1
ATOM 1620 N N . ASN A 1 204 ? -9.727 -28.142 -33.480 1.00 40.09 204 ASN A N 1
ATOM 1621 C CA . ASN A 1 204 ? -9.991 -29.568 -33.247 1.00 40.09 204 ASN A CA 1
ATOM 1622 C C . ASN A 1 204 ? -8.711 -30.396 -33.038 1.00 40.09 204 ASN A C 1
ATOM 1624 O O . ASN A 1 204 ? -8.768 -31.460 -32.427 1.00 40.09 204 ASN A O 1
ATOM 1628 N N . ALA A 1 205 ? -7.558 -29.922 -33.520 1.00 41.00 205 ALA A N 1
ATOM 1629 C CA . ALA A 1 205 ? -6.277 -30.605 -33.337 1.00 41.00 205 ALA A CA 1
ATOM 1630 C C . ALA A 1 205 ? -5.714 -30.437 -31.911 1.00 41.00 205 ALA A C 1
ATOM 1632 O O . ALA A 1 205 ? -4.999 -31.315 -31.429 1.00 41.00 205 ALA A O 1
ATOM 1633 N N . ASP A 1 206 ? -6.072 -29.346 -31.227 1.00 39.66 206 ASP A N 1
ATOM 1634 C CA . ASP A 1 206 ? -5.581 -29.018 -29.881 1.00 39.66 206 ASP A CA 1
ATOM 1635 C C . ASP A 1 206 ? -6.261 -29.849 -28.773 1.00 39.66 206 ASP A C 1
ATOM 1637 O O . ASP A 1 206 ? -5.674 -30.126 -27.729 1.00 39.66 206 ASP A O 1
ATOM 1641 N N . LEU A 1 207 ? -7.471 -30.359 -29.030 1.00 41.31 207 LEU A N 1
ATOM 1642 C CA . LEU A 1 207 ? -8.177 -31.262 -28.112 1.00 41.31 207 LEU A CA 1
ATOM 1643 C C . LEU A 1 207 ? -7.572 -32.678 -28.073 1.00 41.31 207 LEU A C 1
ATOM 1645 O O . LEU A 1 207 ? -7.712 -33.370 -27.071 1.00 41.31 207 LEU A O 1
ATOM 1649 N N . GLY A 1 208 ? -6.861 -33.106 -29.122 1.00 35.62 208 GLY A N 1
ATOM 1650 C CA . GLY A 1 208 ? -6.279 -34.453 -29.213 1.00 35.62 208 GLY A CA 1
ATOM 1651 C C . GLY A 1 208 ? -4.899 -34.617 -28.562 1.00 35.62 208 GLY A C 1
ATOM 1652 O O . GLY A 1 208 ? -4.368 -35.727 -28.537 1.00 35.62 208 GLY A O 1
ATOM 1653 N N . ARG A 1 209 ? -4.281 -33.535 -28.063 1.00 39.72 209 ARG A N 1
ATOM 1654 C CA . ARG A 1 209 ? -2.913 -33.567 -27.504 1.00 39.72 209 ARG A CA 1
ATOM 1655 C C . ARG A 1 209 ? -2.843 -33.736 -25.985 1.00 39.72 209 ARG A C 1
ATOM 1657 O O . ARG A 1 209 ? -1.784 -34.120 -25.497 1.00 39.72 209 ARG A O 1
ATOM 1664 N N . ASN A 1 210 ? -3.944 -33.520 -25.261 1.00 36.56 210 ASN A N 1
ATOM 1665 C CA . ASN A 1 210 ? -3.980 -33.608 -23.794 1.00 36.56 210 ASN A CA 1
ATOM 1666 C C . ASN A 1 210 ? -4.279 -35.012 -23.231 1.00 36.56 210 ASN A C 1
ATOM 1668 O O . ASN A 1 210 ? -4.129 -35.208 -22.033 1.00 36.56 210 ASN A O 1
ATOM 1672 N N . GLU A 1 211 ? -4.628 -36.009 -24.051 1.00 38.00 211 GLU A N 1
ATOM 1673 C CA . GLU A 1 211 ? -4.935 -37.375 -23.567 1.00 38.00 211 GLU A CA 1
ATOM 1674 C C . GLU A 1 211 ? -3.710 -38.306 -23.437 1.00 38.00 211 GLU A C 1
ATOM 1676 O O . GLU A 1 211 ? -3.864 -39.496 -23.181 1.00 38.00 211 GLU A O 1
ATOM 1681 N N . ARG A 1 212 ? -2.475 -37.816 -23.621 1.00 36.47 212 ARG A N 1
ATOM 1682 C CA . ARG A 1 212 ? -1.277 -38.682 -23.722 1.00 36.47 212 ARG A CA 1
ATOM 1683 C C . ARG A 1 212 ? -0.228 -38.533 -22.617 1.00 36.47 212 ARG A C 1
ATOM 1685 O O . ARG A 1 212 ? 0.885 -39.023 -22.792 1.00 36.47 212 ARG A O 1
ATOM 1692 N N . LEU A 1 213 ? -0.561 -37.890 -21.497 1.00 38.38 213 LEU A N 1
ATOM 1693 C CA . LEU A 1 213 ? 0.375 -37.655 -20.385 1.00 38.38 213 LEU A CA 1
ATOM 1694 C C . LEU A 1 213 ? -0.076 -38.199 -19.014 1.00 38.38 213 LEU A C 1
ATOM 1696 O O . LEU A 1 213 ? 0.510 -37.804 -18.014 1.00 38.38 213 LEU A O 1
ATOM 1700 N N . ASP A 1 214 ? -1.018 -39.151 -18.965 1.00 37.00 214 ASP A N 1
ATOM 1701 C CA . ASP A 1 214 ? -1.468 -39.786 -17.705 1.00 37.00 214 ASP A CA 1
ATOM 1702 C C . ASP A 1 214 ? -1.163 -41.297 -17.572 1.00 37.00 214 ASP A C 1
ATOM 1704 O O . ASP A 1 214 ? -1.570 -41.935 -16.603 1.00 37.00 214 ASP A O 1
ATOM 1708 N N . ASP A 1 215 ? -0.364 -41.889 -18.464 1.00 35.31 215 ASP A N 1
ATOM 1709 C CA . ASP A 1 215 ? 0.073 -43.288 -18.324 1.00 35.31 215 ASP A CA 1
ATOM 1710 C C . ASP A 1 215 ? 1.401 -43.391 -17.554 1.00 35.31 215 ASP A C 1
ATOM 1712 O O . ASP A 1 215 ? 2.449 -43.642 -18.138 1.00 35.31 215 ASP A O 1
ATOM 1716 N N . HIS A 1 216 ? 1.365 -43.174 -16.233 1.00 36.41 216 HIS A N 1
ATOM 1717 C CA . HIS A 1 216 ? 2.256 -43.838 -15.262 1.00 36.41 216 HIS A CA 1
ATOM 1718 C C . HIS A 1 216 ? 1.810 -43.565 -13.813 1.00 36.41 216 HIS A C 1
ATOM 1720 O O . HIS A 1 216 ? 2.484 -42.897 -13.033 1.00 36.41 216 HIS A O 1
ATOM 1726 N N . SER A 1 217 ? 0.680 -44.147 -13.415 1.00 32.16 217 SER A N 1
ATOM 1727 C CA . SER A 1 217 ? 0.421 -44.465 -12.008 1.00 32.16 217 SER A CA 1
ATOM 1728 C C . SER A 1 217 ? -0.531 -45.652 -11.924 1.00 32.16 217 SER A C 1
ATOM 1730 O O . SER A 1 217 ? -1.745 -45.520 -12.045 1.00 32.16 217 SER A O 1
ATOM 1732 N N . GLN A 1 218 ? 0.034 -46.842 -11.743 1.00 31.36 218 GLN A N 1
ATOM 1733 C CA . GLN A 1 218 ? -0.718 -48.039 -11.400 1.00 31.36 218 GLN A CA 1
ATOM 1734 C C . GLN A 1 218 ? 0.039 -48.733 -10.270 1.00 31.36 218 GLN A C 1
ATOM 1736 O O . GLN A 1 218 ? 1.187 -49.122 -10.457 1.00 31.36 218 GLN A O 1
ATOM 1741 N N . VAL A 1 219 ? -0.573 -48.787 -9.084 1.00 30.66 219 VAL A N 1
ATOM 1742 C CA . VAL A 1 219 ? -0.873 -49.996 -8.290 1.00 30.66 219 VAL A CA 1
ATOM 1743 C C . VAL A 1 219 ? -1.418 -49.531 -6.930 1.00 30.66 219 VAL A C 1
ATOM 1745 O O . VAL A 1 219 ? -0.664 -49.056 -6.087 1.00 30.66 219 VAL A O 1
ATOM 1748 N N . CYS A 1 220 ? -2.738 -49.643 -6.748 1.00 29.92 220 CYS A N 1
ATOM 1749 C CA . CYS A 1 220 ? -3.391 -50.326 -5.621 1.00 29.92 220 CYS A CA 1
ATOM 1750 C C . CYS A 1 220 ? -4.915 -50.136 -5.716 1.00 29.92 220 CYS A C 1
ATOM 1752 O O . CYS A 1 220 ? -5.434 -49.034 -5.554 1.00 29.92 220 CYS A O 1
ATOM 1754 N N . ASP A 1 221 ? -5.590 -51.249 -5.997 1.00 29.64 221 ASP A N 1
ATOM 1755 C CA . ASP A 1 221 ? -7.037 -51.460 -5.968 1.00 29.64 221 ASP A CA 1
ATOM 1756 C C . ASP A 1 221 ? -7.685 -51.107 -4.621 1.00 29.64 221 ASP A C 1
ATOM 1758 O O . ASP A 1 221 ? -7.093 -51.332 -3.563 1.00 29.64 221 ASP A O 1
ATOM 1762 N N . GLY A 1 222 ? -8.973 -50.732 -4.666 1.00 29.02 222 GLY A N 1
ATOM 1763 C CA . GLY A 1 222 ? -9.895 -51.105 -3.590 1.00 29.02 222 GLY A CA 1
ATOM 1764 C C . GLY A 1 222 ? -11.114 -50.215 -3.332 1.00 29.02 222 GLY A C 1
ATOM 1765 O O . GLY A 1 222 ? -11.093 -49.420 -2.404 1.00 29.02 222 GLY A O 1
ATOM 1766 N N . MET A 1 223 ? -12.217 -50.526 -4.026 1.00 29.91 223 MET A N 1
ATOM 1767 C CA . MET A 1 223 ? -13.620 -50.479 -3.551 1.00 29.91 223 MET A CA 1
ATOM 1768 C C . MET A 1 223 ? -14.466 -49.183 -3.659 1.00 29.91 223 MET A C 1
ATOM 1770 O O . MET A 1 223 ? -14.348 -48.250 -2.876 1.00 29.91 223 MET A O 1
ATOM 1774 N N . GLN A 1 224 ? -15.460 -49.306 -4.556 1.00 31.73 224 GLN A N 1
ATOM 1775 C CA . GLN A 1 224 ? -16.913 -49.081 -4.389 1.00 31.73 224 GLN A CA 1
ATOM 1776 C C . GLN A 1 224 ? -17.515 -47.658 -4.407 1.00 31.73 224 GLN A C 1
ATOM 1778 O O . GLN A 1 224 ? -17.530 -46.933 -3.420 1.00 31.73 224 GLN A O 1
ATOM 1783 N N . ASP A 1 225 ? -18.129 -47.360 -5.563 1.00 28.77 225 ASP A N 1
ATOM 1784 C CA . ASP A 1 225 ? -19.507 -46.886 -5.796 1.00 28.77 225 ASP A CA 1
ATOM 1785 C C . ASP A 1 225 ? -20.214 -46.033 -4.726 1.00 28.77 225 ASP A C 1
ATOM 1787 O O . ASP A 1 225 ? -20.728 -46.578 -3.755 1.00 28.77 225 ASP A O 1
ATOM 1791 N N . VAL A 1 226 ? -20.466 -44.749 -5.040 1.00 31.33 226 VAL A N 1
ATOM 1792 C CA . VAL A 1 226 ? -21.820 -44.152 -4.971 1.00 31.33 226 VAL A CA 1
ATOM 1793 C C . VAL A 1 226 ? -21.999 -43.117 -6.091 1.00 31.33 226 VAL A C 1
ATOM 1795 O O . VAL A 1 226 ? -21.246 -42.161 -6.243 1.00 31.33 226 VAL A O 1
ATOM 1798 N N . ASN A 1 227 ? -23.060 -43.339 -6.853 1.00 29.80 227 ASN A N 1
ATOM 1799 C CA . ASN A 1 227 ? -23.593 -42.571 -7.967 1.00 29.80 227 ASN A CA 1
ATOM 1800 C C . ASN A 1 227 ? -24.369 -41.328 -7.478 1.00 29.80 227 ASN A C 1
ATOM 1802 O O . ASN A 1 227 ? -25.335 -41.500 -6.740 1.00 29.80 227 ASN A O 1
ATOM 1806 N N . LEU A 1 228 ? -24.028 -40.112 -7.931 1.00 31.12 228 LEU A N 1
ATOM 1807 C CA . LEU A 1 228 ? -24.979 -38.992 -8.038 1.00 31.12 228 LEU A CA 1
ATOM 1808 C C . LEU A 1 228 ? -24.640 -38.097 -9.240 1.00 31.12 228 LEU A C 1
ATOM 1810 O O . LEU A 1 228 ? -23.665 -37.352 -9.264 1.00 31.12 228 LEU A O 1
ATOM 1814 N N . ASN A 1 229 ? -25.516 -38.189 -10.233 1.00 29.38 229 ASN A N 1
ATOM 1815 C CA . ASN A 1 229 ? -25.563 -37.426 -11.466 1.00 29.38 229 ASN A CA 1
ATOM 1816 C C . ASN A 1 229 ? -26.538 -36.246 -11.296 1.00 29.38 229 ASN A C 1
ATOM 1818 O O . ASN A 1 229 ? -27.733 -36.502 -11.182 1.00 29.38 229 ASN A O 1
ATOM 1822 N N . VAL A 1 230 ? -26.068 -34.986 -11.306 1.00 31.23 230 VAL A N 1
ATOM 1823 C CA . VAL A 1 230 ? -26.888 -33.791 -11.626 1.00 31.23 230 VAL A CA 1
ATOM 1824 C C . VAL A 1 230 ? -26.021 -32.681 -12.260 1.00 31.23 230 VAL A C 1
ATOM 1826 O O . VAL A 1 230 ? -25.321 -31.947 -11.573 1.00 31.23 230 VAL A O 1
ATOM 1829 N N . GLY A 1 231 ? -26.124 -32.540 -13.587 1.00 30.36 231 GLY A N 1
ATOM 1830 C CA . GLY A 1 231 ? -26.336 -31.265 -14.298 1.00 30.36 231 GLY A CA 1
ATOM 1831 C C . GLY A 1 231 ? -25.281 -30.147 -14.244 1.00 30.36 231 GLY A C 1
ATOM 1832 O O . GLY A 1 231 ? -25.504 -29.115 -13.617 1.00 30.36 231 GLY A O 1
ATOM 1833 N N . SER A 1 232 ? -24.213 -30.267 -15.039 1.00 35.16 232 SER A N 1
ATOM 1834 C CA . SER A 1 232 ? -23.341 -29.150 -15.445 1.00 35.16 232 SER A CA 1
ATOM 1835 C C . SER A 1 232 ? -23.924 -28.426 -16.670 1.00 35.16 232 SER A C 1
ATOM 1837 O O . SER A 1 232 ? -23.821 -28.923 -17.790 1.00 35.16 232 SER A O 1
ATOM 1839 N N . ALA A 1 233 ? -24.573 -27.272 -16.467 1.00 41.28 233 ALA A N 1
ATOM 1840 C CA . ALA A 1 233 ? -25.032 -26.395 -17.556 1.00 41.28 233 ALA A CA 1
ATOM 1841 C C . ALA A 1 233 ? -25.200 -24.869 -17.259 1.00 41.28 233 ALA A C 1
ATOM 1843 O O . ALA A 1 233 ? -26.066 -24.263 -17.889 1.00 41.28 233 ALA A O 1
ATOM 1844 N N . PRO A 1 234 ? -24.404 -24.176 -16.402 1.00 38.09 234 PRO A N 1
ATOM 1845 C CA . PRO A 1 234 ? -24.389 -22.695 -16.431 1.00 38.09 234 PRO A CA 1
ATOM 1846 C C . PRO A 1 234 ? -23.057 -22.024 -16.835 1.00 38.09 234 PRO A C 1
ATOM 1848 O O . PRO A 1 234 ? -23.001 -20.798 -16.915 1.00 38.09 234 PRO A O 1
ATOM 1851 N N . HIS A 1 235 ? -21.985 -22.766 -17.135 1.00 39.81 235 HIS A N 1
ATOM 1852 C CA . HIS A 1 235 ? -20.634 -22.179 -17.247 1.00 39.81 235 HIS A CA 1
ATOM 1853 C C . HIS A 1 235 ? -20.345 -21.404 -18.556 1.00 39.81 235 HIS A C 1
ATOM 1855 O O . HIS A 1 235 ? -19.420 -20.598 -18.615 1.00 39.81 235 HIS A O 1
ATOM 1861 N N . MET A 1 236 ? -21.151 -21.587 -19.609 1.00 38.31 236 MET A N 1
ATOM 1862 C CA . MET A 1 236 ? -20.934 -20.946 -20.924 1.00 38.31 236 MET A CA 1
ATOM 1863 C C . MET A 1 236 ? -21.818 -19.712 -21.179 1.00 38.31 236 MET A C 1
ATOM 1865 O O . MET A 1 236 ? -21.572 -18.950 -22.116 1.00 38.31 236 MET A O 1
ATOM 1869 N N . VAL A 1 237 ? -22.832 -19.470 -20.341 1.00 40.91 237 VAL A N 1
ATOM 1870 C CA . VAL A 1 237 ? -23.803 -18.378 -20.551 1.00 40.91 237 VAL A CA 1
ATOM 1871 C C . VAL A 1 237 ? -23.295 -17.051 -19.972 1.00 40.91 237 VAL A C 1
ATOM 1873 O O . VAL A 1 237 ? -23.460 -16.004 -20.597 1.00 40.91 237 VAL A O 1
ATOM 1876 N N . ALA A 1 238 ? -22.587 -17.079 -18.837 1.00 40.31 238 ALA A N 1
ATOM 1877 C CA . ALA A 1 238 ? -22.095 -15.865 -18.177 1.00 40.31 238 ALA A CA 1
ATOM 1878 C C . ALA A 1 238 ? -20.977 -15.152 -18.966 1.00 40.31 238 ALA A C 1
ATOM 1880 O O . ALA A 1 238 ? -20.979 -13.924 -19.072 1.00 40.31 238 ALA A O 1
ATOM 1881 N N . LYS A 1 239 ? -20.064 -15.911 -19.590 1.00 37.00 239 LYS A N 1
ATOM 1882 C CA . LYS A 1 239 ? -18.949 -15.359 -20.382 1.00 37.00 239 LYS A CA 1
ATOM 1883 C C . LYS A 1 239 ? -19.434 -14.737 -21.702 1.00 37.00 239 LYS A C 1
ATOM 1885 O O . LYS A 1 239 ? -18.941 -13.686 -22.105 1.00 37.00 239 LYS A O 1
ATOM 1890 N N . THR A 1 240 ? -20.453 -15.329 -22.330 1.00 40.53 240 THR A N 1
ATOM 1891 C CA . THR A 1 240 ? -21.024 -14.851 -23.602 1.00 40.53 240 THR A CA 1
ATOM 1892 C C . THR A 1 240 ? -21.944 -13.636 -23.413 1.00 40.53 240 THR A C 1
ATOM 1894 O O . THR A 1 240 ? -21.888 -12.697 -24.208 1.00 40.53 240 THR A O 1
ATOM 1897 N N . MET A 1 241 ? -22.730 -13.577 -22.328 1.00 40.81 241 MET A N 1
ATOM 1898 C CA . MET A 1 241 ? -23.624 -12.437 -22.059 1.00 40.81 241 MET A CA 1
ATOM 1899 C C . MET A 1 241 ? -22.890 -11.138 -21.681 1.00 40.81 241 MET A C 1
ATOM 1901 O O . MET A 1 241 ? -23.383 -10.048 -21.979 1.00 40.81 241 MET A O 1
ATOM 1905 N N . LEU A 1 242 ? -21.697 -11.228 -21.082 1.00 41.69 242 LEU A N 1
ATOM 1906 C CA . LEU A 1 242 ? -20.866 -10.057 -20.765 1.00 41.69 242 LEU A CA 1
ATOM 1907 C C . LEU A 1 242 ? -20.174 -9.461 -22.003 1.00 41.69 242 LEU A C 1
ATOM 1909 O O . LEU A 1 242 ? -19.982 -8.248 -22.069 1.00 41.69 242 LEU A O 1
ATOM 1913 N N . LEU A 1 243 ? -19.871 -10.284 -23.013 1.00 39.00 243 LEU A N 1
ATOM 1914 C CA . LEU A 1 243 ? -19.258 -9.839 -24.271 1.00 39.00 243 LEU A CA 1
ATOM 1915 C C . LEU A 1 243 ? -20.291 -9.309 -25.286 1.00 39.00 243 LEU A C 1
ATOM 1917 O O . LEU A 1 243 ? -19.997 -8.355 -26.006 1.00 39.00 243 LEU A O 1
ATOM 1921 N N . GLN A 1 244 ? -21.522 -9.836 -25.304 1.00 39.19 244 GLN A N 1
ATOM 1922 C CA . GLN A 1 244 ? -22.564 -9.398 -26.251 1.00 39.19 244 GLN A CA 1
ATOM 1923 C C . GLN A 1 244 ? -23.210 -8.040 -25.919 1.00 39.19 244 GLN A C 1
ATOM 1925 O O . GLN A 1 244 ? -23.684 -7.354 -26.826 1.00 39.19 244 GLN A O 1
ATOM 1930 N N . ARG A 1 245 ? -23.156 -7.563 -24.665 1.00 40.56 245 ARG A N 1
ATOM 1931 C CA . ARG A 1 245 ? -23.635 -6.205 -24.319 1.00 40.56 245 ARG A CA 1
ATOM 1932 C C . ARG A 1 245 ? -22.790 -5.072 -24.913 1.00 40.56 245 ARG A C 1
ATOM 1934 O O . ARG A 1 245 ? -23.241 -3.933 -24.912 1.00 40.56 245 ARG A O 1
ATOM 1941 N N . LYS A 1 246 ? -21.596 -5.363 -25.443 1.00 36.88 246 LYS A N 1
ATOM 1942 C CA . LYS A 1 246 ? -20.699 -4.356 -26.033 1.00 36.88 246 LYS A CA 1
ATOM 1943 C C . LYS A 1 246 ? -20.817 -4.234 -27.561 1.00 36.88 246 LYS A C 1
ATOM 1945 O O . LYS A 1 246 ? -20.197 -3.344 -28.127 1.00 36.88 246 LYS A O 1
ATOM 1950 N N . ALA A 1 247 ? -21.599 -5.096 -28.220 1.00 33.09 247 ALA A N 1
ATOM 1951 C CA . ALA A 1 247 ? -21.602 -5.225 -29.684 1.00 33.09 247 ALA A CA 1
ATOM 1952 C C . ALA A 1 247 ? -22.977 -5.046 -30.360 1.00 33.09 247 ALA A C 1
ATOM 1954 O O . ALA A 1 247 ? -23.112 -5.373 -31.534 1.00 33.09 247 ALA A O 1
ATOM 1955 N N . THR A 1 248 ? -23.992 -4.517 -29.667 1.00 33.94 248 THR A N 1
ATOM 1956 C CA . THR A 1 248 ? -25.337 -4.354 -30.255 1.00 33.94 248 THR A CA 1
ATOM 1957 C C . THR A 1 248 ? -25.762 -2.891 -30.314 1.00 33.94 248 THR A C 1
ATOM 1959 O O . THR A 1 248 ? -26.638 -2.458 -29.576 1.00 33.94 248 THR A O 1
ATOM 1962 N N . THR A 1 249 ? -25.154 -2.134 -31.225 1.00 33.41 249 THR A N 1
ATOM 1963 C CA . THR A 1 249 ? -25.794 -0.933 -31.776 1.00 33.41 249 THR A CA 1
ATOM 1964 C C . THR A 1 249 ? -25.248 -0.686 -33.174 1.00 33.41 249 THR A C 1
ATOM 1966 O O . THR A 1 249 ? -24.221 -0.035 -33.323 1.00 33.41 249 THR A O 1
ATOM 1969 N N . THR A 1 250 ? -25.879 -1.261 -34.202 1.00 32.09 250 THR A N 1
ATOM 1970 C CA . THR A 1 250 ? -25.902 -0.713 -35.576 1.00 32.09 250 THR A CA 1
ATOM 1971 C C . THR A 1 250 ? -26.834 -1.524 -36.494 1.00 32.09 250 THR A C 1
ATOM 1973 O O . THR A 1 250 ? -26.610 -2.710 -36.718 1.00 32.09 250 THR A O 1
ATOM 1976 N N . GLY A 1 251 ? -27.847 -0.835 -37.044 1.00 30.88 251 GLY A N 1
ATOM 1977 C CA . GLY A 1 251 ? -28.740 -1.247 -38.146 1.00 30.88 251 GLY A CA 1
ATOM 1978 C C . GLY A 1 251 ? -30.203 -1.487 -37.717 1.00 30.88 251 GLY A C 1
ATOM 1979 O O . GLY A 1 251 ? -30.409 -2.261 -36.794 1.00 30.88 251 GLY A O 1
ATOM 1980 N N . VAL A 1 252 ? -31.275 -0.916 -38.303 1.00 32.62 252 VAL A N 1
ATOM 1981 C CA . VAL A 1 252 ? -31.521 -0.242 -39.607 1.00 32.62 252 VAL A CA 1
ATOM 1982 C C . VAL A 1 252 ? -32.872 0.551 -39.575 1.00 32.62 252 VAL A C 1
ATOM 1984 O O . VAL A 1 252 ? -33.796 0.080 -38.920 1.00 32.62 252 VAL A O 1
ATOM 1987 N N . SER A 1 253 ? -32.954 1.666 -40.345 1.00 34.19 253 SER A N 1
ATOM 1988 C CA . SER A 1 253 ? -34.109 2.472 -40.886 1.00 34.19 253 SER A CA 1
ATOM 1989 C C . SER A 1 253 ? -35.076 3.193 -39.911 1.00 34.19 253 SER A C 1
ATOM 1991 O O . SER A 1 253 ? -35.313 2.693 -38.825 1.00 34.19 253 SER A O 1
ATOM 1993 N N . GLU A 1 254 ? -35.674 4.375 -40.159 1.00 30.20 254 GLU A N 1
ATOM 1994 C CA . GLU A 1 254 ? -36.186 5.045 -41.379 1.00 30.20 254 GLU A CA 1
ATOM 1995 C C . GLU A 1 254 ? -36.445 6.569 -41.118 1.00 30.20 254 GLU A C 1
ATOM 1997 O O . GLU A 1 254 ? -36.336 7.028 -39.981 1.00 30.20 254 GLU A O 1
ATOM 2002 N N . GLU A 1 255 ? -36.755 7.342 -42.169 1.00 38.31 255 GLU A N 1
ATOM 2003 C CA . GLU A 1 255 ? -36.927 8.814 -42.267 1.00 38.31 255 GLU A CA 1
ATOM 2004 C C . GLU A 1 255 ? -37.733 9.532 -41.161 1.00 38.31 255 GLU A C 1
ATOM 2006 O O . GLU A 1 255 ? -38.850 9.122 -40.876 1.00 38.31 255 GLU A O 1
ATOM 2011 N N . VAL A 1 256 ? -37.260 10.711 -40.707 1.00 29.53 256 VAL A N 1
ATOM 2012 C CA . VAL A 1 256 ? -38.070 11.944 -40.517 1.00 29.53 256 VAL A CA 1
ATOM 2013 C C . VAL A 1 256 ? -37.150 13.177 -40.607 1.00 29.53 256 VAL A C 1
ATOM 2015 O O . VAL A 1 256 ? -36.189 13.315 -39.854 1.00 29.53 256 VAL A O 1
ATOM 2018 N N . THR A 1 257 ? -37.468 14.102 -41.513 1.00 41.78 257 THR A N 1
ATOM 2019 C CA . THR A 1 257 ? -36.907 15.461 -41.622 1.00 41.78 257 THR A CA 1
ATOM 2020 C C . THR A 1 257 ? -37.403 16.377 -40.501 1.00 41.78 257 THR A C 1
ATOM 2022 O O . THR A 1 257 ? -38.601 16.650 -40.474 1.00 41.78 257 THR A O 1
ATOM 2025 N N . VAL A 1 258 ? -36.514 16.936 -39.669 1.00 33.47 258 VAL A N 1
ATOM 2026 C CA . VAL A 1 258 ? -36.750 18.205 -38.947 1.00 33.47 258 VAL A CA 1
ATOM 2027 C C . VAL A 1 258 ? -35.418 18.941 -38.728 1.00 33.47 258 VAL A C 1
ATOM 2029 O O . VAL A 1 258 ? -34.460 18.379 -38.205 1.00 33.47 258 VAL A O 1
ATOM 2032 N N . ASP A 1 259 ? -35.390 20.199 -39.166 1.00 42.47 259 ASP A N 1
ATOM 2033 C CA . ASP A 1 259 ? -34.376 21.233 -38.922 1.00 42.47 259 ASP A CA 1
ATOM 2034 C C . ASP A 1 259 ? -34.194 21.518 -37.414 1.00 42.47 259 ASP A C 1
ATOM 2036 O O . ASP A 1 259 ? -35.170 21.402 -36.679 1.00 42.47 259 ASP A O 1
ATOM 2040 N N . VAL A 1 260 ? -33.003 21.979 -36.983 1.00 38.91 260 VAL A N 1
ATOM 2041 C CA . VAL A 1 260 ? -32.738 22.944 -35.872 1.00 38.91 260 VAL A CA 1
ATOM 2042 C C . VAL A 1 260 ? -31.468 22.645 -35.033 1.00 38.91 260 VAL A C 1
ATOM 2044 O O . VAL A 1 260 ? -31.341 21.642 -34.340 1.00 38.91 260 VAL A O 1
ATOM 2047 N N . THR A 1 261 ? -30.604 23.671 -35.026 1.00 39.53 261 THR A N 1
ATOM 2048 C CA . THR A 1 261 ? -29.544 24.093 -34.078 1.00 39.53 261 THR A CA 1
ATOM 2049 C C . THR A 1 261 ? -28.181 23.397 -34.029 1.00 39.53 261 THR A C 1
ATOM 2051 O O . THR A 1 261 ? -28.031 22.198 -33.847 1.00 39.53 261 THR A O 1
ATOM 2054 N N . SER A 1 262 ? -27.168 24.259 -34.150 1.00 48.22 262 SER A N 1
ATOM 2055 C CA . SER A 1 262 ? -25.734 24.011 -34.136 1.00 48.22 262 SER A CA 1
ATOM 2056 C C . SER A 1 262 ? -25.230 23.510 -32.779 1.00 48.22 262 SER A C 1
ATOM 2058 O O . SER A 1 262 ? -24.971 24.315 -31.881 1.00 48.22 262 SER A O 1
ATOM 2060 N N . ASP A 1 263 ? -25.008 22.206 -32.671 1.00 39.00 263 ASP A N 1
ATOM 2061 C CA . ASP A 1 263 ? -24.131 21.638 -31.652 1.00 39.00 263 ASP A CA 1
ATOM 2062 C C . ASP A 1 263 ? -22.686 21.674 -32.158 1.00 39.00 263 ASP A C 1
ATOM 2064 O O . ASP A 1 263 ? -22.353 21.148 -33.223 1.00 39.00 263 ASP A O 1
ATOM 2068 N N . GLN A 1 264 ? -21.816 22.346 -31.400 1.00 48.91 264 GLN A N 1
ATOM 2069 C CA . GLN A 1 264 ? -20.379 22.342 -31.644 1.00 48.91 264 GLN A CA 1
ATOM 2070 C C . GLN A 1 264 ? -19.848 20.931 -31.396 1.00 48.91 264 GLN A C 1
ATOM 2072 O O . GLN A 1 264 ? -19.601 20.525 -30.262 1.00 48.91 264 GLN A O 1
ATOM 2077 N N . THR A 1 265 ? -19.678 20.180 -32.478 1.00 50.41 265 THR A N 1
ATOM 2078 C CA . THR A 1 265 ? -19.004 18.887 -32.476 1.00 50.41 265 THR A CA 1
ATOM 2079 C C . THR A 1 265 ? -17.573 19.084 -31.977 1.00 50.41 265 THR A C 1
ATOM 2081 O O . THR A 1 265 ? -16.775 19.750 -32.643 1.00 50.41 265 THR A O 1
ATOM 2084 N N . GLU A 1 266 ? -17.265 18.539 -30.793 1.00 67.12 266 GLU A N 1
ATOM 2085 C CA . GLU A 1 266 ? -15.903 18.430 -30.254 1.00 67.12 266 GLU A CA 1
ATOM 2086 C C . GLU A 1 266 ? -15.002 17.891 -31.371 1.00 67.12 266 GLU A C 1
ATOM 2088 O O . GLU A 1 266 ? -15.316 16.874 -31.994 1.00 67.12 266 GLU A O 1
ATOM 2093 N N . SER A 1 267 ? -13.925 18.615 -31.694 1.00 81.56 267 SER A N 1
ATOM 2094 C CA . SER A 1 267 ? -13.040 18.193 -32.776 1.00 81.56 267 SER A CA 1
ATOM 2095 C C . SER A 1 267 ? -12.491 16.801 -32.447 1.00 81.56 267 SER A C 1
ATOM 2097 O O . SER A 1 267 ? -12.127 16.535 -31.299 1.00 81.56 267 SER A O 1
ATOM 2099 N N . GLN A 1 268 ? -12.408 15.905 -33.436 1.00 64.69 268 GLN A N 1
ATOM 2100 C CA . GLN A 1 268 ? -11.876 14.547 -33.240 1.00 64.69 268 GLN A CA 1
ATOM 2101 C C . GLN A 1 268 ? -10.509 14.577 -32.535 1.00 64.69 268 GLN A C 1
ATOM 2103 O O . GLN A 1 268 ? -10.225 13.777 -31.649 1.00 64.69 268 GLN A O 1
ATOM 2108 N N . THR A 1 269 ? -9.704 15.591 -32.849 1.00 65.69 269 THR A N 1
ATOM 2109 C CA . THR A 1 269 ? -8.417 15.856 -32.211 1.00 65.69 269 THR A CA 1
ATOM 2110 C C . THR A 1 269 ? -8.501 16.173 -30.718 1.00 65.69 269 THR A C 1
ATOM 2112 O O . THR A 1 269 ? -7.589 15.812 -29.977 1.00 65.69 269 THR A O 1
ATOM 2115 N N . ASP A 1 270 ? -9.553 16.838 -30.246 1.00 66.38 270 ASP A N 1
ATOM 2116 C CA . ASP A 1 270 ? -9.729 17.132 -28.820 1.00 66.38 270 ASP A CA 1
ATOM 2117 C C . ASP A 1 270 ? -10.325 15.940 -28.065 1.00 66.38 270 ASP A C 1
ATOM 2119 O O . ASP A 1 270 ? -9.890 15.647 -26.946 1.00 66.38 270 ASP A O 1
ATOM 2123 N N . TYR A 1 271 ? -11.195 15.167 -28.721 1.00 76.06 271 TYR A N 1
ATOM 2124 C CA . TYR A 1 271 ? -11.654 13.874 -28.215 1.00 76.06 271 TYR A CA 1
ATOM 2125 C C . TYR A 1 271 ? -10.480 12.898 -28.006 1.00 76.06 271 TYR A C 1
ATOM 2127 O O . TYR A 1 271 ? -10.331 12.314 -26.925 1.00 76.06 271 TYR A O 1
ATOM 2135 N N . ASP A 1 272 ? -9.582 12.790 -28.989 1.00 62.69 272 ASP A N 1
ATOM 2136 C CA . ASP A 1 272 ? -8.412 11.908 -28.929 1.00 62.69 272 ASP A CA 1
ATOM 2137 C C . ASP A 1 272 ? -7.416 12.352 -27.843 1.00 62.69 272 ASP A C 1
ATOM 2139 O O . ASP A 1 272 ? -6.912 11.526 -27.074 1.00 62.69 272 ASP A O 1
ATOM 2143 N N . LYS A 1 273 ? -7.192 13.667 -27.684 1.00 61.91 273 LYS A N 1
ATOM 2144 C CA . LYS A 1 273 ? -6.386 14.214 -26.575 1.00 61.91 273 LYS A CA 1
ATOM 2145 C C . LYS A 1 273 ? -6.995 13.882 -25.214 1.00 61.91 273 LYS A C 1
ATOM 2147 O O . LYS A 1 273 ? -6.265 13.506 -24.295 1.00 61.91 273 LYS A O 1
ATOM 2152 N N . ARG A 1 274 ? -8.320 13.980 -25.063 1.00 75.62 274 ARG A N 1
ATOM 2153 C CA . ARG A 1 274 ? -9.011 13.658 -23.804 1.00 75.62 274 ARG A CA 1
ATOM 2154 C C . ARG A 1 274 ? -8.907 12.170 -23.471 1.00 75.62 274 ARG A C 1
ATOM 2156 O O . ARG A 1 274 ? -8.676 11.814 -22.313 1.00 75.62 274 ARG A O 1
ATOM 2163 N N . MET A 1 275 ? -9.015 11.301 -24.476 1.00 70.75 275 MET A N 1
ATOM 2164 C CA . MET A 1 275 ? -8.825 9.857 -24.318 1.00 70.75 275 MET A CA 1
ATOM 2165 C C . MET A 1 275 ? -7.382 9.504 -23.940 1.00 70.75 275 MET A C 1
ATOM 2167 O O . MET A 1 275 ? -7.180 8.715 -23.016 1.00 70.75 275 MET A O 1
ATOM 2171 N N . ALA A 1 276 ? -6.386 10.148 -24.553 1.00 57.34 276 ALA A N 1
ATOM 2172 C CA . ALA A 1 276 ? -4.975 9.964 -24.212 1.00 57.34 276 ALA A CA 1
ATOM 2173 C C . ALA A 1 276 ? -4.646 10.433 -22.781 1.00 57.34 276 ALA A C 1
ATOM 2175 O O . ALA A 1 276 ? -3.948 9.735 -22.043 1.00 57.34 276 ALA A O 1
ATOM 2176 N N . ILE A 1 277 ? -5.198 11.572 -22.343 1.00 61.19 277 ILE A N 1
ATOM 2177 C CA . ILE A 1 277 ? -5.054 12.067 -20.963 1.00 61.19 277 ILE A CA 1
ATOM 2178 C C . ILE A 1 277 ? -5.699 11.093 -19.967 1.00 61.19 277 ILE A C 1
ATOM 2180 O O . ILE A 1 277 ? -5.092 10.762 -18.949 1.00 61.19 277 ILE A O 1
ATOM 2184 N N . ASN A 1 278 ? -6.890 10.571 -20.268 1.00 57.47 278 ASN A N 1
ATOM 2185 C CA . ASN A 1 278 ? -7.565 9.597 -19.410 1.00 57.47 278 ASN A CA 1
ATOM 2186 C C . ASN A 1 278 ? -6.832 8.250 -19.343 1.00 57.47 278 ASN A C 1
ATOM 2188 O O . ASN A 1 278 ? -6.731 7.669 -18.262 1.00 57.47 278 ASN A O 1
ATOM 2192 N N . ALA A 1 279 ? -6.284 7.763 -20.459 1.00 54.94 279 ALA A N 1
ATOM 2193 C CA . ALA A 1 279 ? -5.462 6.554 -20.490 1.00 54.94 279 ALA A CA 1
ATOM 2194 C C . ALA A 1 279 ? -4.174 6.735 -19.672 1.00 54.94 279 ALA A C 1
ATOM 2196 O O . ALA A 1 279 ? -3.849 5.895 -18.834 1.00 54.94 279 ALA A O 1
ATOM 2197 N N . LYS A 1 280 ? -3.506 7.887 -19.820 1.00 49.69 280 LYS A N 1
ATOM 2198 C CA . LYS A 1 280 ? -2.329 8.270 -19.029 1.00 49.69 280 LYS A CA 1
ATOM 2199 C C . LYS A 1 280 ? -2.653 8.339 -17.531 1.00 49.69 280 LYS A C 1
ATOM 2201 O O . LYS A 1 280 ? -1.915 7.790 -16.721 1.00 49.69 280 LYS A O 1
ATOM 2206 N N . MET A 1 281 ? -3.790 8.923 -17.150 1.00 50.06 281 MET A N 1
ATOM 2207 C CA . MET A 1 281 ? -4.243 8.978 -15.752 1.00 50.06 281 MET A CA 1
ATOM 2208 C C . MET A 1 281 ? -4.594 7.595 -15.179 1.00 50.06 281 MET A C 1
ATOM 2210 O O . MET A 1 281 ? -4.326 7.341 -14.005 1.00 50.06 281 MET A O 1
ATOM 2214 N N . ARG A 1 282 ? -5.155 6.678 -15.981 1.00 52.28 282 ARG A N 1
ATOM 2215 C CA . ARG A 1 282 ? -5.391 5.280 -15.567 1.00 52.28 282 ARG A CA 1
ATOM 2216 C C . ARG A 1 282 ? -4.082 4.511 -15.379 1.00 52.28 282 ARG A C 1
ATOM 2218 O O . ARG A 1 282 ? -3.954 3.795 -14.392 1.00 52.28 282 ARG A O 1
ATOM 2225 N N . PHE A 1 283 ? -3.108 4.723 -16.260 1.00 47.06 283 PHE A N 1
ATOM 2226 C CA . PHE A 1 283 ? -1.775 4.126 -16.168 1.00 47.06 283 PHE A CA 1
ATOM 2227 C C . PHE A 1 283 ? -0.993 4.614 -14.935 1.00 47.06 283 PHE A C 1
ATOM 2229 O O . PHE A 1 283 ? -0.419 3.813 -14.204 1.00 47.06 283 PHE A O 1
ATOM 2236 N N . TYR A 1 284 ? -1.037 5.913 -14.617 1.00 43.25 284 TYR A N 1
ATOM 2237 C CA . TYR A 1 284 ? -0.419 6.416 -13.382 1.00 43.25 284 TYR A CA 1
ATOM 2238 C C . TYR A 1 284 ? -1.118 5.909 -12.111 1.00 43.25 284 TYR A C 1
ATOM 2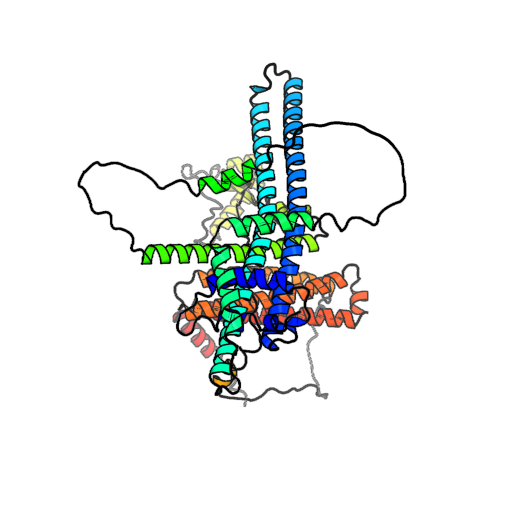240 O O . TYR A 1 284 ? -0.451 5.666 -11.107 1.00 43.25 284 TYR A O 1
ATOM 2248 N N . ARG A 1 285 ? -2.441 5.685 -12.143 1.00 49.00 285 ARG A N 1
ATOM 2249 C CA . ARG A 1 285 ? -3.163 5.052 -11.024 1.00 49.00 285 ARG A CA 1
ATOM 2250 C C . ARG A 1 285 ? -2.803 3.573 -10.849 1.00 49.00 285 ARG A C 1
ATOM 2252 O O . ARG A 1 285 ? -2.691 3.130 -9.711 1.00 49.00 285 ARG A O 1
ATOM 2259 N N . SER A 1 286 ? -2.594 2.818 -11.931 1.00 45.56 286 SER A N 1
ATOM 2260 C CA . SER A 1 286 ? -2.212 1.399 -11.834 1.00 45.56 286 SER A CA 1
ATOM 2261 C C . SER A 1 286 ? -0.767 1.203 -11.359 1.00 45.56 286 SER A C 1
ATOM 2263 O O . SER A 1 286 ? -0.499 0.280 -10.591 1.00 45.56 286 SER A O 1
ATOM 2265 N N . LEU A 1 287 ? 0.151 2.104 -11.727 1.00 42.00 287 LEU A N 1
ATOM 2266 C CA . LEU A 1 287 ? 1.530 2.098 -11.223 1.00 42.00 287 LEU A CA 1
ATOM 2267 C C . LEU A 1 287 ? 1.607 2.373 -9.712 1.00 42.00 287 LEU A C 1
ATOM 2269 O O . LEU A 1 287 ? 2.325 1.663 -9.009 1.00 42.00 287 LEU A O 1
ATOM 2273 N N . ASN A 1 288 ? 0.810 3.317 -9.197 1.00 47.00 288 ASN A N 1
ATOM 2274 C CA . ASN A 1 288 ? 0.699 3.554 -7.751 1.00 47.00 288 ASN A CA 1
ATOM 2275 C C . ASN A 1 288 ? 0.123 2.339 -6.995 1.00 47.00 288 ASN A C 1
ATOM 2277 O O . ASN A 1 288 ? 0.528 2.075 -5.865 1.00 47.00 288 ASN A O 1
ATOM 2281 N N . ASN A 1 289 ? -0.777 1.563 -7.614 1.00 49.97 289 ASN A N 1
ATOM 2282 C CA . ASN A 1 289 ? -1.355 0.366 -6.990 1.00 49.97 289 ASN A CA 1
ATOM 2283 C C . ASN A 1 289 ? -0.362 -0.802 -6.877 1.00 49.97 289 ASN A C 1
ATOM 2285 O O . ASN A 1 289 ? -0.430 -1.550 -5.907 1.00 49.97 289 ASN A O 1
ATOM 2289 N N . ARG A 1 290 ? 0.582 -0.965 -7.813 1.00 51.22 290 ARG A N 1
ATOM 2290 C CA . ARG A 1 290 ? 1.607 -2.025 -7.722 1.00 51.22 290 ARG A CA 1
ATOM 2291 C C . ARG A 1 290 ? 2.605 -1.795 -6.589 1.00 51.22 290 ARG A C 1
ATOM 2293 O O . ARG A 1 290 ? 2.973 -2.742 -5.904 1.00 51.22 290 ARG A O 1
ATOM 2300 N N . GLN A 1 291 ? 3.017 -0.548 -6.375 1.00 55.12 291 GLN A N 1
ATOM 2301 C CA . GLN A 1 291 ? 3.868 -0.190 -5.235 1.00 55.12 291 GLN A CA 1
ATOM 2302 C C . GLN A 1 291 ? 3.122 -0.354 -3.914 1.00 55.12 291 GLN A C 1
ATOM 2304 O O . GLN A 1 291 ? 3.657 -0.952 -2.987 1.00 55.12 291 GLN A O 1
ATOM 2309 N N . LEU A 1 292 ? 1.855 0.068 -3.868 1.00 58.25 292 LEU A N 1
ATOM 2310 C CA . LEU A 1 292 ? 0.983 -0.160 -2.721 1.00 58.25 292 LEU A CA 1
ATOM 2311 C C . LEU A 1 292 ? 0.875 -1.654 -2.379 1.00 58.25 292 LEU A C 1
ATOM 2313 O O . LEU A 1 292 ? 1.031 -2.023 -1.224 1.00 58.25 292 LEU A O 1
ATOM 2317 N N . ILE A 1 293 ? 0.652 -2.520 -3.370 1.00 67.62 293 ILE A N 1
ATOM 2318 C CA . ILE A 1 293 ? 0.566 -3.974 -3.161 1.00 67.62 293 ILE A CA 1
ATOM 2319 C C . ILE A 1 293 ? 1.900 -4.546 -2.661 1.00 67.62 293 ILE A C 1
ATOM 2321 O O . ILE A 1 293 ? 1.894 -5.351 -1.733 1.00 67.62 293 ILE A O 1
ATOM 2325 N N . GLY A 1 294 ? 3.035 -4.095 -3.207 1.00 69.81 294 GLY A N 1
ATOM 2326 C CA . GLY A 1 294 ? 4.362 -4.499 -2.731 1.00 69.81 294 GLY A CA 1
ATOM 2327 C C . GLY A 1 294 ? 4.623 -4.108 -1.272 1.00 69.81 294 GLY A C 1
ATOM 2328 O O . GLY A 1 294 ? 5.107 -4.919 -0.490 1.00 69.81 294 GLY A O 1
ATOM 2329 N N . GLU A 1 295 ? 4.235 -2.898 -0.874 1.00 66.88 295 GLU A N 1
ATOM 2330 C CA . GLU A 1 295 ? 4.396 -2.401 0.499 1.00 66.88 295 GLU A CA 1
ATOM 2331 C C . GLU A 1 295 ? 3.431 -3.071 1.493 1.00 66.88 295 GLU A C 1
ATOM 2333 O O . GLU A 1 295 ? 3.810 -3.389 2.622 1.00 66.88 295 GLU A O 1
ATOM 2338 N N . LEU A 1 296 ? 2.190 -3.334 1.070 1.00 68.88 296 LEU A N 1
ATOM 2339 C CA . LEU A 1 296 ? 1.216 -4.117 1.831 1.00 68.88 296 LEU A CA 1
ATOM 2340 C C . LEU A 1 296 ? 1.742 -5.542 2.074 1.00 68.88 296 LEU A C 1
ATOM 2342 O O . LEU A 1 296 ? 1.650 -6.053 3.191 1.00 68.88 296 LEU A O 1
ATOM 2346 N N . PHE A 1 297 ? 2.340 -6.156 1.052 1.00 72.25 297 PHE A N 1
ATOM 2347 C CA . PHE A 1 297 ? 2.921 -7.493 1.133 1.00 72.25 297 PHE A CA 1
ATOM 2348 C C . PHE A 1 297 ? 4.169 -7.541 2.027 1.00 72.25 297 PHE A C 1
ATOM 2350 O O . PHE A 1 297 ? 4.275 -8.425 2.876 1.00 72.25 297 PHE A O 1
ATOM 2357 N N . GLU A 1 298 ? 5.069 -6.559 1.936 1.00 74.81 298 GLU A N 1
ATOM 2358 C CA . GLU A 1 298 ? 6.195 -6.442 2.872 1.00 74.81 298 GLU A CA 1
ATOM 2359 C C . GLU A 1 298 ? 5.730 -6.239 4.320 1.00 74.81 298 GLU A C 1
ATOM 2361 O O . GLU A 1 298 ? 6.287 -6.844 5.242 1.00 74.81 298 GLU A O 1
ATOM 2366 N N . SER A 1 299 ? 4.677 -5.445 4.551 1.00 72.12 299 SER A N 1
ATOM 2367 C CA . SER A 1 299 ? 4.110 -5.289 5.895 1.00 72.12 299 SER A CA 1
ATOM 2368 C C . SER A 1 299 ? 3.475 -6.578 6.422 1.00 72.12 299 SER A C 1
ATOM 2370 O O . SER A 1 299 ? 3.430 -6.763 7.638 1.00 72.12 299 SER A O 1
ATOM 2372 N N . TRP A 1 300 ? 2.953 -7.441 5.552 1.00 79.69 300 TRP A N 1
ATOM 2373 C CA . TRP A 1 300 ? 2.426 -8.750 5.933 1.00 79.69 300 TRP A CA 1
ATOM 2374 C C . TRP A 1 300 ? 3.559 -9.727 6.276 1.00 79.69 300 TRP A C 1
ATOM 2376 O O . TRP A 1 300 ? 3.539 -10.337 7.346 1.00 79.69 300 TRP A O 1
ATOM 2386 N N . LEU A 1 301 ? 4.605 -9.784 5.445 1.00 77.75 301 LEU A N 1
ATOM 2387 C CA . LEU A 1 301 ? 5.791 -10.616 5.681 1.00 77.75 301 LEU A CA 1
ATOM 2388 C C . LEU A 1 301 ? 6.516 -10.248 6.981 1.00 77.75 301 LEU A C 1
ATOM 2390 O O . LEU A 1 301 ? 6.823 -11.112 7.800 1.00 77.75 301 LEU A O 1
ATOM 2394 N N . THR A 1 302 ? 6.744 -8.955 7.214 1.00 75.00 302 THR A N 1
ATOM 2395 C CA . THR A 1 302 ? 7.399 -8.460 8.442 1.00 75.00 302 THR A CA 1
ATOM 2396 C C . THR A 1 302 ? 6.586 -8.708 9.713 1.00 75.00 302 THR A C 1
ATOM 2398 O O . THR A 1 302 ? 7.136 -8.645 10.811 1.00 75.00 302 THR A O 1
ATOM 2401 N N . SER A 1 303 ? 5.304 -9.045 9.574 1.00 75.50 303 SER A N 1
ATOM 2402 C CA . SER A 1 303 ? 4.398 -9.344 10.689 1.00 75.50 303 SER A CA 1
ATOM 2403 C C . SER A 1 303 ? 4.215 -10.840 10.920 1.00 75.50 303 SER A C 1
ATOM 2405 O O . SER A 1 303 ? 3.284 -11.250 11.608 1.00 75.50 303 SER A O 1
ATOM 2407 N N . GLY A 1 304 ? 5.102 -11.659 10.346 1.00 79.75 304 GLY A N 1
ATOM 2408 C CA . GLY A 1 304 ? 5.055 -13.110 10.483 1.00 79.75 304 GLY A CA 1
ATOM 2409 C C . GLY A 1 304 ? 3.823 -13.718 9.823 1.00 79.75 304 GLY A C 1
ATOM 2410 O O . GLY A 1 304 ? 3.242 -14.642 10.378 1.00 79.75 304 GLY A O 1
ATOM 2411 N N . GLU A 1 305 ? 3.406 -13.164 8.680 1.00 86.50 305 GLU A N 1
ATOM 2412 C CA . GLU A 1 305 ? 2.249 -13.629 7.903 1.00 86.50 305 GLU A CA 1
ATOM 2413 C C . GLU A 1 305 ? 0.887 -13.445 8.608 1.00 86.50 305 GLU A C 1
ATOM 2415 O O . GLU A 1 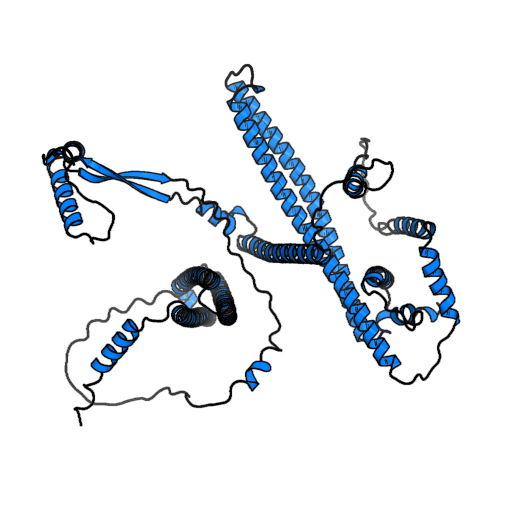305 ? -0.149 -13.915 8.129 1.00 86.50 305 GLU A O 1
ATOM 2420 N N . ASP A 1 306 ? 0.846 -12.678 9.703 1.00 79.94 306 ASP A N 1
ATOM 2421 C CA . ASP A 1 306 ? -0.386 -12.297 10.388 1.00 79.94 306 ASP A CA 1
ATOM 2422 C C . ASP A 1 306 ? -0.788 -10.854 10.045 1.00 79.94 306 ASP A C 1
ATOM 2424 O O . ASP A 1 306 ? -0.214 -9.870 10.527 1.00 79.94 306 ASP A O 1
ATOM 2428 N N . TRP A 1 307 ? -1.840 -10.713 9.232 1.00 75.75 307 TRP A N 1
ATOM 2429 C CA . TRP A 1 307 ? -2.413 -9.410 8.889 1.00 75.75 307 TRP A CA 1
ATOM 2430 C C . TRP A 1 307 ? -2.869 -8.616 10.118 1.00 75.75 307 TRP A C 1
ATOM 2432 O O . TRP A 1 307 ? -2.791 -7.390 10.084 1.00 75.75 307 TRP A O 1
ATOM 2442 N N . MET A 1 308 ? -3.293 -9.265 11.207 1.00 74.25 308 MET A N 1
ATOM 2443 C CA . MET A 1 308 ? -3.733 -8.582 12.432 1.00 74.25 308 MET A CA 1
ATOM 2444 C C . MET A 1 308 ? -2.575 -7.938 13.198 1.00 74.25 308 MET A C 1
ATOM 2446 O O . MET A 1 308 ? -2.790 -6.977 13.937 1.00 74.25 308 MET A O 1
ATOM 2450 N N . GLN A 1 309 ? -1.354 -8.431 12.989 1.00 67.81 309 GLN A N 1
ATOM 2451 C CA . GLN A 1 309 ? -0.121 -7.853 13.524 1.00 67.81 309 GLN A CA 1
ATOM 2452 C C . GLN A 1 309 ? 0.552 -6.892 12.535 1.00 67.81 309 GLN A C 1
ATOM 2454 O O . GLN A 1 309 ? 1.516 -6.219 12.904 1.00 67.81 309 GLN A O 1
ATOM 2459 N N . SER A 1 310 ? 0.024 -6.778 11.306 1.00 81.00 310 SER A N 1
ATOM 2460 C CA . SER A 1 310 ? 0.534 -5.843 10.302 1.00 81.00 310 SER A CA 1
ATOM 2461 C C . SER A 1 310 ? 0.550 -4.418 10.815 1.00 81.00 310 SER A C 1
ATOM 2463 O O . SER A 1 310 ? -0.398 -3.956 11.449 1.00 81.00 310 SER A O 1
ATOM 2465 N N . SER A 1 311 ? 1.616 -3.685 10.494 1.00 67.19 311 SER A N 1
ATOM 2466 C CA . SER A 1 311 ? 1.722 -2.269 10.842 1.00 67.19 311 SER A CA 1
ATOM 2467 C C . SER A 1 311 ? 0.498 -1.475 10.369 1.00 67.19 311 SER A C 1
ATOM 2469 O O . SER A 1 311 ? 0.062 -0.569 11.067 1.00 67.19 311 SER A O 1
ATOM 2471 N N . ILE A 1 312 ? -0.125 -1.863 9.252 1.00 69.56 312 ILE A N 1
ATOM 2472 C CA . ILE A 1 312 ? -1.360 -1.268 8.728 1.00 69.56 312 ILE A CA 1
ATOM 2473 C C . ILE A 1 312 ? -2.547 -1.533 9.653 1.00 69.56 312 ILE A C 1
ATOM 2475 O O . ILE A 1 312 ? -3.226 -0.589 10.051 1.00 69.56 312 ILE A O 1
ATOM 2479 N N . VAL A 1 313 ? -2.794 -2.788 10.040 1.00 65.62 313 VAL A N 1
ATOM 2480 C CA . VAL A 1 313 ? -3.912 -3.120 10.932 1.00 65.62 313 VAL A CA 1
ATOM 2481 C C . VAL A 1 313 ? -3.649 -2.576 12.328 1.00 65.62 313 VAL A C 1
ATOM 2483 O O . VAL A 1 313 ? -4.513 -1.892 12.863 1.00 65.62 313 VAL A O 1
ATOM 2486 N N . VAL A 1 314 ? -2.446 -2.738 12.873 1.00 65.19 314 VAL A N 1
ATOM 2487 C CA . VAL A 1 314 ? -2.046 -2.200 14.180 1.00 65.19 314 VAL A CA 1
ATOM 2488 C C . VAL A 1 314 ? -2.158 -0.674 14.205 1.00 65.19 314 VAL A C 1
ATOM 2490 O O . VAL A 1 314 ? -2.670 -0.125 15.180 1.00 65.19 314 VAL A O 1
ATOM 2493 N N . ASN A 1 315 ? -1.763 0.029 13.138 1.00 56.53 315 ASN A N 1
ATOM 2494 C CA . ASN A 1 315 ? -1.906 1.485 13.046 1.00 56.53 315 ASN A CA 1
ATOM 2495 C C . ASN A 1 315 ? -3.349 1.922 12.782 1.00 56.53 315 ASN A C 1
ATOM 2497 O O . ASN A 1 315 ? -3.757 2.931 13.341 1.00 56.53 315 ASN A O 1
ATOM 2501 N N . SER A 1 316 ? -4.145 1.172 12.014 1.00 51.09 316 SER A N 1
ATOM 2502 C CA . SER A 1 316 ? -5.580 1.452 11.829 1.00 51.09 316 SER A CA 1
ATOM 2503 C C . SER A 1 316 ? -6.369 1.235 13.125 1.00 51.09 316 SER A C 1
ATOM 2505 O O . SER A 1 316 ? -7.206 2.053 13.495 1.00 51.09 316 SER A O 1
ATOM 2507 N N . THR A 1 317 ? -6.011 0.203 13.893 1.00 52.12 317 THR A N 1
ATOM 2508 C CA . THR A 1 317 ? -6.587 -0.093 15.211 1.00 52.12 317 THR A CA 1
ATOM 2509 C C . THR A 1 317 ? -6.116 0.928 16.251 1.00 52.12 317 THR A C 1
ATOM 2511 O O . THR A 1 317 ? -6.876 1.295 17.139 1.00 52.12 317 THR A O 1
ATOM 2514 N N . ARG A 1 318 ? -4.888 1.460 16.117 1.00 46.12 318 ARG A N 1
ATOM 2515 C CA . ARG A 1 318 ? -4.388 2.605 16.905 1.00 46.12 318 ARG A CA 1
ATOM 2516 C C . ARG A 1 318 ? -4.937 3.960 16.442 1.00 46.12 318 ARG A C 1
ATOM 2518 O O . ARG A 1 318 ? -4.907 4.905 17.221 1.00 46.12 318 ARG A O 1
ATOM 2525 N N . SER A 1 319 ? -5.422 4.074 15.204 1.00 48.69 319 SER A N 1
ATOM 2526 C CA . SER A 1 319 ? -6.006 5.292 14.621 1.00 48.69 319 SER A CA 1
ATOM 2527 C C . SER A 1 319 ? -7.408 5.587 15.155 1.00 48.69 319 SER A C 1
ATOM 2529 O O . SER A 1 319 ? -7.885 6.709 15.001 1.00 48.69 319 SER A O 1
ATOM 2531 N N . LEU A 1 320 ? -8.028 4.646 15.871 1.00 45.53 320 LEU A N 1
ATOM 2532 C CA . LEU A 1 320 ? -9.072 4.920 16.865 1.00 45.53 320 LEU A CA 1
ATOM 2533 C C . LEU A 1 320 ? -8.451 5.604 18.098 1.00 45.53 320 LEU A C 1
ATOM 2535 O O . LEU A 1 320 ? -8.571 5.163 19.239 1.00 45.53 320 LEU A O 1
ATOM 2539 N N . ASN A 1 321 ? -7.729 6.698 17.873 1.00 45.09 321 ASN A N 1
ATOM 2540 C CA . ASN A 1 321 ? -7.313 7.569 18.954 1.00 45.09 321 ASN A CA 1
ATOM 2541 C C . ASN A 1 321 ? -8.530 8.403 19.332 1.00 45.09 321 ASN A C 1
ATOM 2543 O O . ASN A 1 321 ? -8.800 9.417 18.693 1.00 45.09 321 ASN A O 1
ATOM 2547 N N . HIS A 1 322 ? -9.239 8.005 20.392 1.00 47.91 322 HIS A N 1
ATOM 2548 C CA . HIS A 1 322 ? -10.169 8.910 21.055 1.00 47.91 322 HIS A CA 1
ATOM 2549 C C . HIS A 1 322 ? -9.406 10.187 21.398 1.00 47.91 322 HIS A C 1
ATOM 2551 O O . HIS A 1 322 ? -8.534 10.200 22.281 1.00 47.91 322 HIS A O 1
ATOM 2557 N N . ARG A 1 323 ? -9.694 11.276 20.688 1.00 51.97 323 ARG A N 1
ATOM 2558 C CA . ARG A 1 323 ? -9.053 12.547 20.981 1.00 51.97 323 ARG A CA 1
ATOM 2559 C C . ARG A 1 323 ? -9.688 13.051 22.268 1.00 51.97 323 ARG A C 1
ATOM 2561 O O . ARG A 1 323 ? -10.809 13.543 22.281 1.00 51.97 323 ARG A O 1
ATOM 2568 N N . ARG A 1 324 ? -8.979 12.868 23.384 1.00 60.34 324 ARG A N 1
ATOM 2569 C CA . ARG A 1 324 ? -9.410 13.345 24.703 1.00 60.34 324 ARG A CA 1
ATOM 2570 C C . ARG A 1 324 ? -9.417 14.868 24.676 1.00 60.34 324 ARG A C 1
ATOM 2572 O O . ARG A 1 324 ? -8.370 15.493 24.846 1.00 60.34 324 ARG A O 1
ATOM 2579 N N . ARG A 1 325 ? -10.579 15.477 24.448 1.00 73.62 325 ARG A N 1
ATOM 2580 C CA . ARG A 1 325 ? -10.748 16.920 24.611 1.00 73.62 325 ARG A CA 1
ATOM 2581 C C . ARG A 1 325 ? -11.321 17.191 25.990 1.00 73.62 325 ARG A C 1
ATOM 2583 O O . ARG A 1 325 ? -12.385 16.705 26.360 1.00 73.62 325 ARG A O 1
ATOM 2590 N N . GLY A 1 326 ? -10.587 17.975 26.773 1.00 83.25 326 GLY A N 1
ATOM 2591 C CA . GLY A 1 326 ? -11.129 18.546 27.997 1.00 83.25 326 GLY A CA 1
ATOM 2592 C C . GLY A 1 326 ? -12.192 19.578 27.648 1.00 83.25 326 GLY A C 1
ATOM 2593 O O . GLY A 1 326 ? -11.890 20.558 26.964 1.00 83.25 326 GLY A O 1
ATOM 2594 N N . ARG A 1 327 ? -13.425 19.374 28.110 1.00 87.25 327 ARG A N 1
ATOM 2595 C CA . ARG A 1 327 ? -14.477 20.383 28.060 1.00 87.25 327 ARG A CA 1
ATOM 2596 C C . ARG A 1 327 ? -14.264 21.344 29.221 1.00 87.25 327 ARG A C 1
ATOM 2598 O O . ARG A 1 327 ? -14.301 20.956 30.388 1.00 87.25 327 ARG A O 1
ATOM 2605 N N . TYR A 1 328 ? -14.048 22.606 28.881 1.00 91.44 328 TYR A N 1
ATOM 2606 C CA . TYR A 1 328 ? -13.975 23.694 29.847 1.00 91.44 328 TYR A CA 1
ATOM 2607 C C . TYR A 1 328 ? -15.257 24.510 29.761 1.00 91.44 328 TYR A C 1
ATOM 2609 O O . TYR A 1 328 ? -15.706 24.827 28.660 1.00 91.44 328 TYR A O 1
ATOM 2617 N N . ILE A 1 329 ? -15.824 24.859 30.909 1.00 94.38 329 ILE A N 1
ATOM 2618 C CA . ILE A 1 329 ? -17.005 25.717 31.004 1.00 94.38 329 ILE A CA 1
ATOM 2619 C C . ILE A 1 329 ? -16.680 26.939 31.855 1.00 94.38 329 ILE A C 1
ATOM 2621 O O . ILE A 1 329 ? -15.814 26.887 32.730 1.00 94.38 329 ILE A O 1
ATOM 2625 N N . MET A 1 330 ? -17.385 28.035 31.599 1.00 96.06 330 MET A N 1
ATOM 2626 C CA . MET A 1 330 ? -17.396 29.181 32.499 1.00 96.06 330 MET A CA 1
ATOM 2627 C C . MET A 1 330 ? -18.422 28.905 33.599 1.00 96.06 330 MET A C 1
ATOM 2629 O O . MET A 1 330 ? -19.584 28.638 33.299 1.00 96.06 330 MET A O 1
ATOM 2633 N N . MET A 1 331 ? -17.992 28.927 34.856 1.00 95.75 331 MET A N 1
ATOM 2634 C CA . MET A 1 331 ? -18.835 28.653 36.017 1.00 95.75 331 MET A CA 1
ATOM 2635 C C . MET A 1 331 ? -18.833 29.850 36.963 1.00 95.75 331 MET A C 1
ATOM 2637 O O . MET A 1 331 ? -17.776 30.413 37.242 1.00 95.75 331 MET A O 1
ATOM 2641 N N . GLU A 1 332 ? -20.007 30.207 37.478 1.00 96.50 332 GLU A N 1
ATOM 2642 C CA . GLU A 1 332 ? -20.150 31.272 38.474 1.00 96.50 332 GLU A CA 1
ATOM 2643 C C . GLU A 1 332 ? -19.392 30.939 39.765 1.00 96.50 332 GLU A C 1
ATOM 2645 O O . GLU A 1 332 ? -19.406 29.798 40.248 1.00 96.50 332 GLU A O 1
ATOM 2650 N N . TYR A 1 333 ? -18.799 31.957 40.383 1.00 97.06 333 TYR A N 1
ATOM 2651 C CA . TYR A 1 333 ? -18.072 31.828 41.639 1.00 97.06 333 TYR A CA 1
ATOM 2652 C C . TYR A 1 333 ? -18.938 31.251 42.767 1.00 97.06 333 TYR A C 1
ATOM 2654 O O . TYR A 1 333 ? -18.477 30.408 43.542 1.00 97.06 333 TYR A O 1
ATOM 2662 N N . ARG A 1 334 ? -20.227 31.610 42.829 1.00 96.50 334 ARG A N 1
ATOM 2663 C CA . ARG A 1 334 ? -21.193 31.002 43.755 1.00 96.50 334 ARG A CA 1
ATOM 2664 C C . ARG A 1 334 ? -21.261 29.480 43.607 1.00 96.50 334 ARG A C 1
ATOM 2666 O O . ARG A 1 334 ? -21.219 28.776 44.614 1.00 96.50 334 ARG A O 1
ATOM 2673 N N . ASN A 1 335 ? -21.294 28.974 42.376 1.00 95.94 335 ASN A N 1
ATOM 2674 C CA . ASN A 1 335 ? -21.352 27.537 42.105 1.00 95.94 335 ASN A CA 1
ATOM 2675 C C . ASN A 1 335 ? -20.030 26.839 42.456 1.00 95.94 335 ASN A C 1
ATOM 2677 O O . ASN A 1 335 ? -20.046 25.716 42.963 1.00 95.94 335 ASN A O 1
ATOM 2681 N N . LEU A 1 336 ? -18.891 27.517 42.282 1.00 95.69 336 LEU A N 1
ATOM 2682 C CA . LEU A 1 336 ? -17.596 27.020 42.757 1.00 95.69 336 LEU A CA 1
ATOM 2683 C C . LEU A 1 336 ? -17.537 26.920 44.283 1.00 95.69 336 LEU A C 1
ATOM 2685 O O . LEU A 1 336 ? -17.084 25.898 44.800 1.00 95.69 336 LEU A O 1
ATOM 2689 N N . LYS A 1 337 ? -18.043 27.929 45.006 1.00 96.81 337 LYS A N 1
ATOM 2690 C CA . LYS A 1 337 ? -18.137 27.899 46.476 1.00 96.81 337 LYS A CA 1
ATOM 2691 C C . LYS A 1 337 ? -18.970 26.710 46.954 1.00 96.81 337 LYS A C 1
ATOM 2693 O O . LYS A 1 337 ? -18.571 26.042 47.905 1.00 96.81 337 LYS A O 1
ATOM 2698 N N . THR A 1 338 ? -20.083 26.420 46.279 1.00 96.25 338 THR A N 1
ATOM 2699 C CA . THR A 1 338 ? -20.936 25.266 46.597 1.00 96.25 338 THR A CA 1
ATOM 2700 C C . THR A 1 338 ? -20.256 23.928 46.293 1.00 96.25 338 THR A C 1
ATOM 2702 O O . THR A 1 338 ? -20.392 23.002 47.085 1.00 96.25 338 THR A O 1
ATOM 2705 N N . ARG A 1 339 ? -19.516 23.805 45.179 1.00 95.19 339 ARG A N 1
ATOM 2706 C CA . ARG A 1 339 ? -18.889 22.532 44.768 1.00 95.19 339 ARG A CA 1
ATOM 2707 C C . ARG A 1 339 ? -17.595 22.198 45.512 1.00 95.19 339 ARG A C 1
ATOM 2709 O O . ARG A 1 339 ? -17.383 21.039 45.847 1.00 95.19 339 ARG A O 1
ATOM 2716 N N . PHE A 1 340 ? -16.729 23.183 45.746 1.00 93.75 340 PHE A N 1
ATOM 2717 C CA . PHE A 1 340 ? -15.360 22.957 46.237 1.00 93.75 340 PHE A CA 1
ATOM 2718 C C . PHE A 1 340 ? -15.082 23.591 47.608 1.00 93.75 340 PHE A C 1
ATOM 2720 O O . PHE A 1 340 ? -14.005 23.407 48.171 1.00 93.75 340 PHE A O 1
ATOM 2727 N N . GLY A 1 341 ? -16.048 24.330 48.162 1.00 96.25 341 GLY A N 1
ATOM 2728 C CA . GLY A 1 341 ? -15.891 25.084 49.401 1.00 96.25 341 GLY A CA 1
ATOM 2729 C C . GLY A 1 341 ? -15.265 26.467 49.188 1.00 96.25 341 GLY A C 1
ATOM 2730 O O . GLY A 1 341 ? -14.563 26.731 48.212 1.00 96.25 341 GLY A O 1
ATOM 2731 N N . ASN A 1 342 ? -15.519 27.380 50.131 1.00 95.31 342 ASN A N 1
ATOM 2732 C CA . ASN A 1 342 ? -15.181 28.802 49.994 1.00 95.31 342 ASN A CA 1
ATOM 2733 C C . ASN A 1 342 ? -13.671 29.076 49.854 1.00 95.31 342 ASN A C 1
ATOM 2735 O O . ASN A 1 342 ? -13.271 29.915 49.054 1.00 95.31 342 ASN A O 1
ATOM 2739 N N . GLY A 1 343 ? -12.826 28.366 50.612 1.00 95.31 343 GLY A N 1
ATOM 2740 C CA . GLY A 1 343 ? -11.372 28.572 50.579 1.00 95.31 343 GLY A CA 1
ATOM 2741 C C . GLY A 1 343 ? -10.755 28.224 49.222 1.00 95.31 343 GLY A C 1
ATOM 2742 O O . GLY A 1 343 ? -10.051 29.044 48.636 1.00 95.31 343 GLY A O 1
ATOM 2743 N N . VAL A 1 344 ? -11.084 27.039 48.696 1.00 93.94 344 VAL A N 1
ATOM 2744 C CA . VAL A 1 344 ? -10.574 26.549 47.404 1.00 93.94 344 VAL A CA 1
ATOM 2745 C C . VAL A 1 344 ? -11.140 27.372 46.251 1.00 93.94 344 VAL A C 1
ATOM 2747 O O . VAL A 1 344 ? -10.392 27.787 45.371 1.00 93.94 344 VAL A O 1
ATOM 2750 N N . ALA A 1 345 ? -12.439 27.684 46.281 1.00 95.94 345 ALA A N 1
ATOM 2751 C CA . ALA A 1 345 ? -13.052 28.530 45.265 1.00 95.94 345 ALA A CA 1
ATOM 2752 C C . ALA A 1 345 ? -12.359 29.899 45.183 1.00 95.94 345 ALA A C 1
ATOM 2754 O O . ALA A 1 345 ? -12.043 30.358 44.085 1.00 95.94 345 ALA A O 1
ATOM 2755 N N . LYS A 1 346 ? -12.087 30.542 46.330 1.00 96.31 346 LYS A N 1
ATOM 2756 C CA . LYS A 1 346 ? -11.419 31.853 46.379 1.00 96.31 346 LYS A CA 1
ATOM 2757 C C . LYS A 1 346 ? -10.002 31.797 45.811 1.00 96.31 346 LYS A C 1
ATOM 2759 O O . LYS A 1 346 ? -9.590 32.709 45.098 1.00 96.31 346 LYS A O 1
ATOM 2764 N N . GLN A 1 347 ? -9.273 30.719 46.095 1.00 96.50 347 GLN A N 1
ATOM 2765 C CA . GLN A 1 347 ? -7.955 30.488 45.511 1.00 96.50 347 GLN A CA 1
ATOM 2766 C C . GLN A 1 347 ? -8.039 30.354 43.981 1.00 96.50 347 GLN A C 1
ATOM 2768 O O . GLN A 1 347 ? -7.336 31.073 43.276 1.00 96.50 347 GLN A O 1
ATOM 2773 N N . MET A 1 348 ? -8.944 29.513 43.466 1.00 95.50 348 MET A N 1
ATOM 2774 C CA . MET A 1 348 ? -9.129 29.324 42.020 1.00 95.50 348 MET A CA 1
ATOM 2775 C C . MET A 1 348 ? -9.528 30.624 41.309 1.00 95.50 348 MET A C 1
ATOM 2777 O O . MET A 1 348 ? -9.055 30.888 40.205 1.00 95.50 348 MET A O 1
ATOM 2781 N N . LEU A 1 349 ? -10.372 31.448 41.940 1.00 96.50 349 LEU A N 1
ATOM 2782 C CA . LEU A 1 349 ? -10.764 32.753 41.410 1.00 96.50 349 LEU A CA 1
ATOM 2783 C C . LEU A 1 349 ? -9.553 33.686 41.270 1.00 96.50 349 LEU A C 1
ATOM 2785 O O . LEU A 1 349 ? -9.342 34.260 40.203 1.00 96.50 349 LEU A O 1
ATOM 2789 N N . ASN A 1 350 ? -8.740 33.806 42.321 1.00 96.75 350 ASN A N 1
ATOM 2790 C CA . ASN A 1 350 ? -7.561 34.673 42.322 1.00 96.75 350 ASN A CA 1
ATOM 2791 C C . ASN A 1 350 ? -6.504 34.216 41.307 1.00 96.75 350 ASN A C 1
ATOM 2793 O O . ASN A 1 350 ? -5.954 35.042 40.583 1.00 96.75 350 ASN A O 1
ATOM 2797 N N . GLU A 1 351 ? -6.260 32.908 41.202 1.00 96.31 351 GLU A N 1
ATOM 2798 C CA . GLU A 1 351 ? -5.332 32.346 40.214 1.00 96.31 351 GLU A CA 1
ATOM 2799 C C . GLU A 1 351 ? -5.799 32.620 38.778 1.00 96.31 351 GLU A C 1
ATOM 2801 O O . GLU A 1 351 ? -4.998 32.980 37.916 1.00 96.31 351 GLU A O 1
ATOM 2806 N N . LYS A 1 352 ? -7.103 32.478 38.498 1.00 96.75 352 LYS A N 1
ATOM 2807 C CA . LYS A 1 352 ? -7.663 32.726 37.160 1.00 96.75 352 LYS A CA 1
ATOM 2808 C C . LYS A 1 352 ? -7.694 34.210 36.800 1.00 96.75 352 LYS A C 1
ATOM 2810 O O . LYS A 1 352 ? -7.433 34.528 35.644 1.00 96.75 352 LYS A O 1
ATOM 2815 N N . LYS A 1 353 ? -7.915 35.102 37.772 1.00 96.81 353 LYS A N 1
ATOM 2816 C CA . LYS A 1 353 ? -7.729 36.555 37.606 1.00 96.81 353 LYS A CA 1
ATOM 2817 C C . LYS A 1 353 ? -6.284 36.889 37.233 1.00 96.81 353 LYS A C 1
ATOM 2819 O O . LYS A 1 353 ? -6.055 37.546 36.225 1.00 96.81 353 LYS A O 1
ATOM 2824 N N . GLN A 1 354 ? -5.313 36.347 37.968 1.00 96.50 354 GLN A N 1
ATOM 2825 C CA . GLN A 1 354 ? -3.892 36.567 37.689 1.00 96.50 354 GLN A CA 1
ATOM 2826 C C . GLN A 1 354 ? -3.461 36.003 36.323 1.00 96.50 354 GLN A C 1
ATOM 2828 O O . GLN A 1 354 ? -2.636 36.599 35.629 1.00 96.50 354 GLN A O 1
ATOM 2833 N N . MET A 1 355 ? -4.018 34.860 35.911 1.00 94.19 355 MET A N 1
ATOM 2834 C CA . MET A 1 355 ? -3.778 34.303 34.576 1.00 94.19 355 MET A CA 1
ATOM 2835 C C . MET A 1 355 ? -4.335 35.202 33.476 1.00 94.19 355 MET A C 1
ATOM 2837 O O . MET A 1 355 ? -3.656 35.379 32.476 1.00 94.19 355 MET A O 1
ATOM 2841 N N . GLU A 1 356 ? -5.525 35.783 33.651 1.00 95.38 356 GLU A N 1
ATOM 2842 C CA . GLU A 1 356 ? -6.086 36.714 32.664 1.00 95.38 356 GLU A CA 1
ATOM 2843 C C . GLU A 1 356 ? -5.266 38.011 32.586 1.00 95.38 356 GLU A C 1
ATOM 2845 O O . GLU A 1 356 ? -5.018 38.515 31.497 1.00 95.38 356 GLU A O 1
ATOM 2850 N N . GLU A 1 357 ? -4.780 38.514 33.724 1.00 95.06 357 GLU A N 1
ATOM 2851 C CA . GLU A 1 357 ? -3.940 39.719 33.784 1.00 95.06 357 GLU A CA 1
ATOM 2852 C C . GLU A 1 357 ? -2.557 39.529 33.140 1.00 95.06 357 GLU A C 1
ATOM 2854 O O . GLU A 1 357 ? -2.006 40.472 32.576 1.00 95.06 357 GLU A O 1
ATOM 2859 N N . THR A 1 358 ? -1.984 38.324 33.218 1.00 95.12 358 THR A N 1
ATOM 2860 C CA . THR A 1 358 ? -0.644 38.019 32.673 1.00 95.12 358 THR A CA 1
ATOM 2861 C C . THR A 1 358 ? -0.665 37.423 31.263 1.00 95.12 358 THR A C 1
ATOM 2863 O O . THR A 1 358 ? 0.392 37.133 30.696 1.00 95.12 358 THR A O 1
ATOM 2866 N N . LYS A 1 359 ? -1.852 37.234 30.685 1.00 94.81 359 LYS A N 1
ATOM 2867 C CA . LYS A 1 359 ? -2.057 36.614 29.376 1.00 94.81 359 LYS A CA 1
ATOM 2868 C C . LYS A 1 359 ? -1.594 37.514 28.222 1.00 94.81 359 LYS A C 1
ATOM 2870 O O . LYS A 1 359 ? -1.698 38.738 28.285 1.00 94.81 359 LYS A O 1
ATOM 2875 N N . ASP A 1 360 ? -1.124 36.895 27.136 1.00 91.19 360 ASP A N 1
ATOM 2876 C CA . ASP A 1 360 ? -0.838 37.598 25.879 1.00 91.19 360 ASP A CA 1
ATOM 2877 C C . ASP A 1 360 ? -2.138 38.218 25.325 1.00 91.19 360 ASP A C 1
ATOM 2879 O O . ASP A 1 360 ? -3.130 37.495 25.176 1.00 91.19 360 ASP A O 1
ATOM 2883 N N . PRO A 1 361 ? -2.158 39.517 24.971 1.00 92.12 361 PRO A N 1
ATOM 2884 C CA . PRO A 1 361 ? -3.318 40.160 24.354 1.00 92.12 361 PRO A CA 1
ATOM 2885 C C . PRO A 1 361 ? -3.866 39.447 23.105 1.00 92.12 361 PRO A C 1
ATOM 2887 O O . PRO A 1 361 ? -5.024 39.657 22.751 1.00 92.12 361 PRO A O 1
ATOM 2890 N N . ASN A 1 362 ? -3.059 38.620 22.431 1.00 91.00 362 ASN A N 1
ATOM 2891 C CA . ASN A 1 362 ? -3.468 37.865 21.244 1.00 91.00 362 ASN A CA 1
ATOM 2892 C C . ASN A 1 362 ? -4.034 36.470 21.544 1.00 91.00 362 ASN A C 1
ATOM 2894 O O . ASN A 1 362 ? -4.524 35.810 20.626 1.00 91.00 362 ASN A O 1
ATOM 2898 N N . ASP A 1 363 ? -3.956 35.983 22.783 1.00 90.56 363 ASP A N 1
ATOM 2899 C CA . ASP A 1 363 ? -4.523 34.683 23.134 1.00 90.56 363 ASP A CA 1
ATOM 2900 C C . ASP A 1 363 ? -6.064 34.810 23.245 1.00 90.56 363 ASP A C 1
ATOM 2902 O O . ASP A 1 363 ? -6.577 35.629 24.012 1.00 90.56 363 ASP A O 1
ATOM 2906 N N . PRO A 1 364 ? -6.857 34.023 22.495 1.00 89.38 364 PRO A N 1
ATOM 2907 C CA . PRO A 1 364 ? -8.319 34.093 22.545 1.00 89.38 364 PRO A CA 1
ATOM 2908 C C . PRO A 1 364 ? -8.929 33.487 23.825 1.00 89.38 364 PRO A C 1
ATOM 2910 O O . PRO A 1 364 ? -10.145 33.528 24.008 1.00 89.38 364 PRO A O 1
ATOM 2913 N N . LEU A 1 365 ? -8.134 32.879 24.712 1.00 92.31 365 LEU A N 1
ATOM 2914 C CA . LEU A 1 365 ? -8.646 32.049 25.801 1.00 92.31 365 LEU A CA 1
ATOM 2915 C C . LEU A 1 365 ? -8.997 32.835 27.077 1.00 92.31 365 LEU A C 1
ATOM 2917 O O . LEU A 1 365 ? -8.114 33.182 27.847 1.00 92.31 365 LEU A O 1
ATOM 2921 N N . THR A 1 366 ? -10.271 33.111 27.350 1.00 95.31 366 THR A N 1
ATOM 2922 C CA . THR A 1 366 ? -10.679 33.788 28.602 1.00 95.31 366 THR A CA 1
ATOM 2923 C C . THR A 1 366 ? -10.650 32.826 29.796 1.00 95.31 366 THR A C 1
ATOM 2925 O O . THR A 1 366 ? -11.324 31.791 29.778 1.00 95.31 366 THR A O 1
ATOM 2928 N N . TYR A 1 367 ? -9.882 33.156 30.833 1.00 95.88 367 TYR A N 1
ATOM 2929 C CA . TYR A 1 367 ? -9.787 32.422 32.099 1.00 95.88 367 TYR A CA 1
ATOM 2930 C C . TYR A 1 367 ? -10.768 32.944 33.156 1.00 95.88 367 TYR A C 1
ATOM 2932 O O . TYR A 1 367 ? -11.292 32.148 33.942 1.00 95.88 367 TYR A O 1
ATOM 2940 N N . TRP A 1 368 ? -11.031 34.253 33.163 1.00 97.44 368 TRP A N 1
ATOM 2941 C CA . TRP A 1 368 ? -11.946 34.922 34.089 1.00 97.44 368 TRP A CA 1
ATOM 2942 C C . TRP A 1 368 ? -12.640 36.115 33.425 1.00 97.44 368 TRP A C 1
ATOM 2944 O O . TRP A 1 368 ? -12.040 36.811 32.609 1.00 97.44 368 TRP A O 1
ATOM 2954 N N . MET A 1 369 ? -13.895 36.372 33.802 1.00 95.94 369 MET A N 1
ATOM 2955 C CA . MET A 1 369 ? -14.596 37.607 33.451 1.00 95.94 369 MET A CA 1
ATOM 2956 C C . MET A 1 369 ? -15.683 37.969 34.469 1.00 95.94 369 MET A C 1
ATOM 2958 O O . MET A 1 369 ? -16.233 37.107 35.161 1.00 95.94 369 MET A O 1
ATOM 2962 N N . LYS A 1 370 ? -16.043 39.255 34.521 1.00 95.88 370 LYS A N 1
ATOM 2963 C CA . LYS A 1 370 ? -17.224 39.721 35.261 1.00 95.88 370 LYS A CA 1
ATOM 2964 C C . LYS A 1 370 ? -18.503 39.261 34.560 1.00 95.88 370 LYS A C 1
ATOM 2966 O O . LYS A 1 370 ? -18.530 39.173 33.332 1.00 95.88 370 LYS A O 1
ATOM 2971 N N . HIS A 1 371 ? -19.558 38.996 35.331 1.00 93.12 371 HIS A N 1
ATOM 2972 C CA . HIS A 1 371 ? -20.869 38.720 34.749 1.00 93.12 371 HIS A CA 1
ATOM 2973 C C . HIS A 1 371 ? -21.347 39.954 33.966 1.00 93.12 371 HIS A C 1
ATOM 2975 O O . HIS A 1 371 ? -21.251 41.062 34.501 1.00 93.12 371 HIS A O 1
ATOM 2981 N N . PRO A 1 372 ? -21.867 39.800 32.736 1.00 89.25 372 PRO A N 1
ATOM 2982 C CA . PRO A 1 372 ? -22.322 40.938 31.935 1.00 89.25 372 PRO A CA 1
ATOM 2983 C C . PRO A 1 372 ? -23.471 41.706 32.605 1.00 89.25 372 PRO A C 1
ATOM 2985 O O . PRO A 1 372 ? -23.486 42.933 32.573 1.00 89.25 372 PRO A O 1
ATOM 2988 N N . ASP A 1 373 ? -24.383 40.991 33.268 1.00 92.12 373 ASP A N 1
ATOM 2989 C CA . ASP A 1 373 ? -25.620 41.587 33.799 1.00 92.12 373 ASP A CA 1
ATOM 2990 C C . ASP A 1 373 ? -25.599 41.893 35.307 1.00 92.12 373 ASP A C 1
ATOM 2992 O O . ASP A 1 373 ? -26.481 42.587 35.810 1.00 92.12 373 ASP A O 1
ATOM 2996 N N . VAL A 1 374 ? -24.624 41.370 36.064 1.00 93.19 374 VAL A N 1
ATOM 2997 C CA . VAL A 1 374 ? -24.645 41.419 37.537 1.00 93.19 374 VAL A CA 1
ATOM 2998 C C . VAL A 1 374 ? -23.278 41.826 38.078 1.00 93.19 374 VAL A C 1
ATOM 3000 O O . VAL A 1 374 ? -22.297 41.104 37.953 1.00 93.19 374 VAL A O 1
ATOM 3003 N N . ALA A 1 375 ? -23.211 42.975 38.750 1.00 89.81 375 ALA A N 1
ATOM 3004 C CA . ALA A 1 375 ? -21.959 43.548 39.257 1.00 89.81 375 ALA A CA 1
ATOM 3005 C C . ALA A 1 375 ? -21.435 42.913 40.567 1.00 89.81 375 ALA A C 1
ATOM 3007 O O . ALA A 1 375 ? -20.550 43.471 41.212 1.00 89.81 375 ALA A O 1
ATOM 3008 N N . SER A 1 376 ? -21.989 41.778 40.996 1.00 93.69 376 SER A N 1
ATOM 3009 C CA . SER A 1 376 ? -21.626 41.124 42.258 1.00 93.69 376 SER A CA 1
ATOM 3010 C C . SER A 1 376 ? -20.530 40.074 42.049 1.00 93.69 376 SER A C 1
ATOM 3012 O O . SER A 1 376 ? -20.582 39.299 41.096 1.00 93.69 376 SER A O 1
ATOM 3014 N N . GLU A 1 377 ? -19.565 40.022 42.976 1.00 88.88 377 GLU A N 1
ATOM 3015 C CA . GLU A 1 377 ? -18.434 39.076 42.962 1.00 88.88 377 GLU A CA 1
ATOM 3016 C C . GLU A 1 377 ? -18.897 37.608 42.918 1.00 88.88 377 GLU A C 1
ATOM 3018 O O . GLU A 1 377 ? -18.256 36.753 42.312 1.00 88.88 377 GLU A O 1
ATOM 3023 N N . ASP A 1 378 ? -20.066 37.318 43.490 1.00 93.62 378 ASP A N 1
ATOM 3024 C CA . ASP A 1 378 ? -20.636 35.971 43.536 1.00 93.62 378 ASP A CA 1
ATOM 3025 C C . ASP A 1 378 ? -21.047 35.425 42.164 1.00 93.62 378 ASP A C 1
ATOM 3027 O O . ASP A 1 378 ? -21.149 34.207 41.998 1.00 93.62 378 ASP A O 1
ATOM 3031 N N . PHE A 1 379 ? -21.228 36.306 41.182 1.00 94.62 379 PHE A N 1
ATOM 3032 C CA . PHE A 1 379 ? -21.618 35.958 39.818 1.00 94.62 379 PHE A CA 1
ATOM 3033 C C . PHE A 1 379 ? -20.446 36.029 38.835 1.00 94.62 379 PHE A C 1
ATOM 3035 O O . PHE A 1 379 ? -20.629 35.795 37.644 1.00 94.62 379 PHE A O 1
ATOM 3042 N N . GLU A 1 380 ? -19.228 36.321 39.302 1.00 95.69 380 GLU A N 1
ATOM 3043 C CA . GLU A 1 380 ? -18.050 36.281 38.439 1.00 95.69 380 GLU A CA 1
ATOM 3044 C C . GLU A 1 380 ? -17.859 34.895 37.818 1.00 95.69 380 GLU A C 1
ATOM 3046 O O . GLU A 1 380 ? -18.052 33.867 38.469 1.00 95.69 380 GLU A O 1
ATOM 3051 N N . MET A 1 381 ? -17.467 34.874 36.546 1.00 96.31 381 MET A N 1
ATOM 3052 C CA . MET A 1 381 ? -17.392 33.664 35.741 1.00 96.31 381 MET A CA 1
ATOM 3053 C C . MET A 1 381 ? -15.943 33.198 35.636 1.00 96.31 381 MET A C 1
ATOM 3055 O O . MET A 1 381 ? -15.064 33.936 35.188 1.00 96.31 381 MET A O 1
ATOM 3059 N N . VAL A 1 382 ? -15.699 31.946 36.017 1.00 96.62 382 VAL A N 1
ATOM 3060 C CA . VAL A 1 382 ? -14.366 31.338 36.060 1.00 96.62 382 VAL A CA 1
ATOM 3061 C C . VAL A 1 382 ? -14.322 30.123 35.147 1.00 96.62 382 VAL A C 1
ATOM 3063 O O . VAL A 1 382 ? -15.176 29.238 35.236 1.00 96.62 382 VAL A O 1
ATOM 3066 N N . ARG A 1 383 ? -13.305 30.040 34.284 1.00 95.50 383 ARG A N 1
ATOM 3067 C CA . ARG A 1 383 ? -13.112 28.879 33.412 1.00 95.50 383 ARG A CA 1
ATOM 3068 C C . ARG A 1 383 ? -12.589 27.688 34.207 1.00 95.50 383 ARG A C 1
ATOM 3070 O O . ARG A 1 383 ? -11.441 27.688 34.660 1.00 95.50 383 ARG A O 1
ATOM 3077 N N . VAL A 1 384 ? -13.398 26.641 34.305 1.00 95.06 384 VAL A N 1
ATOM 3078 C CA . VAL A 1 384 ? -13.058 25.385 34.981 1.00 95.06 384 VAL A CA 1
ATOM 3079 C C . VAL A 1 384 ? -13.189 24.194 34.046 1.00 95.06 384 VAL A C 1
ATOM 3081 O O . VAL A 1 384 ? -13.982 24.192 33.105 1.00 95.06 384 VAL A O 1
ATOM 3084 N N . PHE A 1 385 ? -12.356 23.187 34.292 1.00 92.12 385 PHE A N 1
ATOM 3085 C CA . PHE A 1 385 ? -12.482 21.890 33.644 1.00 92.12 385 PHE A CA 1
ATOM 3086 C C . PHE A 1 385 ? -13.741 21.205 34.178 1.00 92.12 385 PHE A C 1
ATOM 3088 O O . PHE A 1 385 ? -13.884 21.051 35.389 1.00 92.12 385 PHE A O 1
ATOM 3095 N N . ASP A 1 386 ? -14.648 20.830 33.285 1.00 89.69 386 ASP A N 1
ATOM 3096 C CA . ASP A 1 386 ? -15.903 20.172 33.647 1.00 89.69 386 ASP A CA 1
ATOM 3097 C C . ASP A 1 386 ? -15.788 18.661 33.471 1.00 89.69 386 ASP A C 1
ATOM 3099 O O . ASP A 1 386 ? -15.977 17.887 34.406 1.00 89.69 386 ASP A O 1
ATOM 3103 N N . SER A 1 387 ? -15.431 18.236 32.263 1.00 84.81 387 SER A N 1
ATOM 3104 C CA . SER A 1 387 ? -15.437 16.827 31.890 1.00 84.81 387 SER A CA 1
ATOM 3105 C C . SER A 1 387 ? -14.452 16.540 30.762 1.00 84.81 387 SER A C 1
ATOM 3107 O O . SER A 1 387 ? -14.073 17.418 29.986 1.00 84.81 387 SER A O 1
ATOM 3109 N N . MET A 1 388 ? -14.015 15.286 30.670 1.00 77.06 388 MET A N 1
ATOM 3110 C CA . MET A 1 388 ? -13.273 14.789 29.515 1.00 77.06 388 MET A CA 1
ATOM 3111 C C . MET A 1 388 ? -14.290 14.238 28.516 1.00 77.06 388 MET A C 1
ATOM 3113 O O . MET A 1 388 ? -15.024 13.309 28.845 1.00 77.06 388 MET A O 1
ATOM 3117 N N . VAL A 1 389 ? -14.356 14.825 27.323 1.00 72.31 389 VAL A N 1
ATOM 3118 C CA . VAL A 1 389 ? -15.225 14.352 26.242 1.00 72.31 389 VAL A CA 1
ATOM 3119 C C . VAL A 1 389 ? -14.375 13.520 25.290 1.00 72.31 389 VAL A C 1
ATOM 3121 O O . VAL A 1 389 ? -13.286 13.933 24.878 1.00 72.31 389 VAL A O 1
ATOM 3124 N N . PHE A 1 390 ? -14.866 12.323 24.986 1.00 65.56 390 PHE A N 1
ATOM 3125 C CA . PHE A 1 390 ? -14.287 11.439 23.986 1.00 65.56 390 PHE A CA 1
ATOM 3126 C C . PHE A 1 390 ? -15.045 11.691 22.686 1.00 65.56 390 PHE A C 1
ATOM 3128 O O . PHE A 1 390 ? -16.201 11.299 22.555 1.00 65.56 390 PHE A O 1
ATOM 3135 N N . GLU A 1 391 ? -14.425 12.433 21.772 1.00 57.69 391 GLU A N 1
ATOM 3136 C CA . GLU A 1 391 ? -14.934 12.569 20.409 1.00 57.69 391 GLU A CA 1
ATOM 3137 C C . GLU A 1 391 ? -14.366 11.413 19.581 1.00 57.69 391 GLU A C 1
ATOM 3139 O O . GLU A 1 391 ? -13.146 11.296 19.414 1.00 57.69 391 GLU A O 1
ATOM 3144 N N . ASP A 1 392 ? -15.259 10.562 19.076 1.00 45.62 392 ASP A N 1
ATOM 3145 C CA . ASP A 1 392 ? -14.949 9.605 18.018 1.00 45.62 392 ASP A CA 1
ATOM 3146 C C . ASP A 1 392 ? -14.933 10.359 16.687 1.00 45.62 392 ASP A C 1
ATOM 3148 O O . ASP A 1 392 ? -15.895 10.353 15.921 1.00 45.62 392 ASP A O 1
ATOM 3152 N N . GLU A 1 393 ? -13.839 11.070 16.414 1.00 47.31 393 GLU A N 1
ATOM 3153 C CA . GLU A 1 393 ? -13.566 11.512 15.049 1.00 47.31 393 GLU A CA 1
ATOM 3154 C C . GLU A 1 393 ? -13.174 10.279 14.230 1.00 47.31 393 GLU A C 1
ATOM 3156 O O . GLU A 1 393 ? -12.029 9.826 14.273 1.00 47.31 393 GLU A O 1
ATOM 3161 N N . VAL A 1 394 ? -14.109 9.759 13.430 1.00 45.88 394 VAL A N 1
ATOM 3162 C CA . VAL A 1 394 ? -13.755 8.972 12.243 1.00 45.88 394 VAL A CA 1
ATOM 3163 C C . VAL A 1 394 ? -13.120 9.951 11.267 1.00 45.88 394 VAL A C 1
ATOM 3165 O O . VAL A 1 394 ? -13.769 10.512 10.388 1.00 45.88 394 VAL A O 1
ATOM 3168 N N . THR A 1 395 ? -11.837 10.236 11.464 1.00 42.81 395 THR A N 1
ATOM 3169 C CA . THR A 1 395 ? -11.064 10.891 10.422 1.00 42.81 395 THR A CA 1
ATOM 3170 C C . THR A 1 395 ? -10.893 9.838 9.334 1.00 42.81 395 THR A C 1
ATOM 3172 O O . THR A 1 395 ? -10.104 8.908 9.495 1.00 42.81 395 THR A O 1
ATOM 3175 N N . GLU A 1 396 ? -11.636 9.952 8.231 1.00 42.50 396 GLU A N 1
ATOM 3176 C CA . GLU A 1 396 ? -11.301 9.292 6.964 1.00 42.50 396 GLU A CA 1
ATOM 3177 C C . GLU A 1 396 ? -9.981 9.882 6.442 1.00 42.50 396 GLU A C 1
ATOM 3179 O O . GLU A 1 396 ? -9.906 10.558 5.421 1.00 42.50 396 GLU A O 1
ATOM 3184 N N . ALA A 1 397 ? -8.893 9.660 7.173 1.00 41.19 397 ALA A N 1
ATOM 3185 C CA . ALA A 1 397 ? -7.552 9.913 6.699 1.00 41.19 397 ALA A CA 1
ATOM 3186 C C . ALA A 1 397 ? -7.124 8.704 5.865 1.00 41.19 397 ALA A C 1
ATOM 3188 O O . ALA A 1 397 ? -6.187 7.987 6.202 1.00 41.19 397 ALA A O 1
ATOM 3189 N N . LEU A 1 398 ? -7.783 8.521 4.720 1.00 41.81 398 LEU A N 1
ATOM 3190 C CA . LEU A 1 398 ? -7.269 7.713 3.615 1.00 41.81 398 LEU A CA 1
ATOM 3191 C C . LEU A 1 398 ? -6.187 8.494 2.837 1.00 41.81 398 LEU A C 1
ATOM 3193 O O . LEU A 1 398 ? -6.070 8.386 1.625 1.00 41.81 398 LEU A O 1
ATOM 3197 N N . ASN A 1 399 ? -5.383 9.291 3.548 1.00 40.19 399 ASN A N 1
ATOM 3198 C CA . ASN A 1 399 ? -4.152 9.897 3.051 1.00 40.19 399 ASN A CA 1
ATOM 3199 C C . ASN A 1 399 ? -2.972 9.058 3.554 1.00 40.19 399 ASN A C 1
ATOM 3201 O O . ASN A 1 399 ? -2.102 9.526 4.288 1.00 40.19 399 ASN A O 1
ATOM 3205 N N . MET A 1 400 ? -2.942 7.788 3.153 1.00 42.97 400 MET A N 1
ATOM 3206 C CA . MET A 1 400 ? -1.687 7.046 3.114 1.00 42.97 400 MET A CA 1
ATOM 3207 C C . MET A 1 400 ? -0.896 7.564 1.912 1.00 42.97 400 MET A C 1
ATOM 3209 O O . MET A 1 400 ? -1.087 7.126 0.780 1.00 42.97 400 MET A O 1
ATOM 3213 N N . GLY A 1 401 ? -0.049 8.564 2.159 1.00 41.50 401 GLY A N 1
ATOM 3214 C CA . GLY A 1 401 ? 0.927 9.055 1.194 1.00 41.50 401 GLY A CA 1
ATOM 3215 C C . GLY A 1 401 ? 1.977 7.984 0.916 1.00 41.50 401 GLY A C 1
ATOM 3216 O O . GLY A 1 401 ? 2.997 7.921 1.598 1.00 41.50 401 GLY A O 1
ATOM 3217 N N . ILE A 1 402 ? 1.711 7.149 -0.084 1.00 39.28 402 ILE A N 1
ATOM 3218 C CA . ILE A 1 402 ? 2.653 6.177 -0.631 1.00 39.28 402 ILE A CA 1
ATOM 3219 C C . ILE A 1 402 ? 3.118 6.721 -1.978 1.00 39.28 402 ILE A C 1
ATOM 3221 O O . ILE A 1 402 ? 2.338 6.858 -2.919 1.00 39.28 402 ILE A O 1
ATOM 3225 N N . SER A 1 403 ? 4.387 7.113 -2.041 1.00 36.50 403 SER A N 1
ATOM 3226 C CA . SER A 1 403 ? 5.048 7.540 -3.272 1.00 36.50 403 SER A CA 1
ATOM 3227 C C . SER A 1 403 ? 6.331 6.749 -3.422 1.00 36.50 403 SER A C 1
ATOM 3229 O O . SER A 1 403 ? 7.209 6.841 -2.556 1.00 36.50 403 SER A O 1
ATOM 3231 N N . ALA A 1 404 ? 6.427 5.993 -4.516 1.00 33.81 404 ALA A N 1
ATOM 3232 C CA . ALA A 1 404 ? 7.597 5.199 -4.821 1.00 33.81 404 ALA A CA 1
ATOM 3233 C C . ALA A 1 404 ? 8.171 5.512 -6.216 1.00 33.81 404 ALA A C 1
ATOM 3235 O O . ALA A 1 404 ? 7.486 5.744 -7.213 1.00 33.81 404 ALA A O 1
ATOM 3236 N N . THR A 1 405 ? 9.496 5.600 -6.235 1.00 38.03 405 THR A N 1
ATOM 3237 C CA . THR A 1 405 ? 10.357 5.968 -7.358 1.00 38.03 405 THR A CA 1
ATOM 3238 C C . THR A 1 405 ? 10.899 4.707 -8.021 1.00 38.03 405 THR A C 1
ATOM 3240 O O . THR A 1 405 ? 11.436 3.846 -7.330 1.00 38.03 405 TH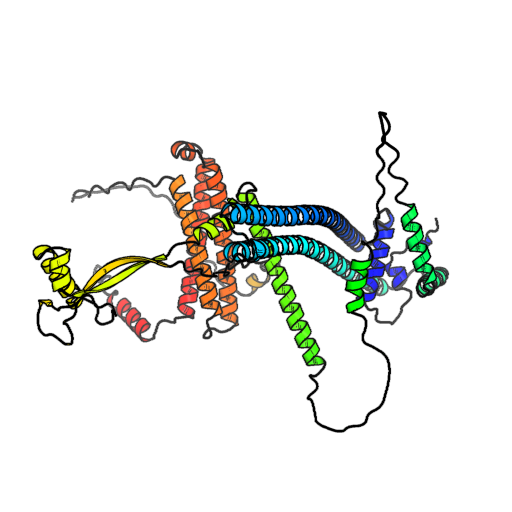R A O 1
ATOM 3243 N N . GLY A 1 406 ? 10.781 4.604 -9.347 1.00 30.61 406 GLY A N 1
ATOM 3244 C CA . GLY A 1 406 ? 11.485 3.600 -10.149 1.00 30.61 406 GLY A CA 1
ATOM 3245 C C . GLY A 1 406 ? 12.905 4.063 -10.485 1.00 30.61 406 GLY A C 1
ATOM 3246 O O . GLY A 1 406 ? 13.101 5.215 -10.873 1.00 30.61 406 GLY A O 1
ATOM 3247 N N . ASP A 1 407 ? 13.879 3.171 -10.314 1.00 32.84 407 ASP A N 1
ATOM 3248 C CA . ASP A 1 407 ? 15.290 3.391 -10.635 1.00 32.84 407 ASP A CA 1
ATOM 3249 C C . ASP A 1 407 ? 15.522 3.546 -12.149 1.00 32.84 407 ASP A C 1
ATOM 3251 O O . ASP A 1 407 ? 15.026 2.764 -12.959 1.00 32.84 407 ASP A O 1
ATOM 3255 N N . LEU A 1 408 ? 16.352 4.525 -12.518 1.00 34.09 408 LEU A N 1
ATOM 3256 C CA . LEU A 1 408 ? 17.021 4.607 -13.817 1.00 34.09 408 LEU A CA 1
ATOM 3257 C C . LEU A 1 408 ? 18.536 4.497 -13.605 1.00 34.09 408 LEU A C 1
ATOM 3259 O O . LEU A 1 408 ? 19.091 4.997 -12.625 1.00 34.09 408 LEU A O 1
ATOM 3263 N N . ASP A 1 409 ? 19.171 3.795 -14.540 1.00 35.69 409 ASP A N 1
ATOM 3264 C CA . ASP A 1 409 ? 20.551 3.317 -14.520 1.00 35.69 409 ASP A CA 1
ATOM 3265 C C . ASP A 1 409 ? 21.606 4.394 -14.171 1.00 35.69 409 ASP A C 1
ATOM 3267 O O . ASP A 1 409 ? 21.603 5.526 -14.657 1.00 35.69 409 ASP A O 1
ATOM 3271 N N . LYS A 1 410 ? 22.561 3.998 -13.322 1.00 50.50 410 LYS A N 1
ATOM 3272 C CA . LYS A 1 410 ? 23.636 4.824 -12.749 1.00 50.50 410 LYS A CA 1
ATOM 3273 C C . LYS A 1 410 ? 24.762 5.127 -13.749 1.00 50.50 410 LYS A C 1
ATOM 3275 O O . LYS A 1 410 ? 25.645 5.924 -13.420 1.00 50.50 410 LYS A O 1
ATOM 3280 N N . SER A 1 411 ? 24.752 4.520 -14.939 1.00 38.94 411 SER A N 1
ATOM 3281 C CA . SER A 1 411 ? 25.852 4.622 -15.906 1.00 38.94 411 SER A CA 1
ATOM 3282 C C . SER A 1 411 ? 25.803 5.867 -16.811 1.00 38.94 411 SER A C 1
ATOM 3284 O O . SER A 1 411 ? 26.859 6.371 -17.186 1.00 38.94 411 SER A O 1
ATOM 3286 N N . GLN A 1 412 ? 24.628 6.455 -17.080 1.00 45.22 412 GLN A N 1
ATOM 3287 C CA . GLN A 1 412 ? 24.509 7.605 -18.000 1.00 45.22 412 GLN A CA 1
ATOM 3288 C C . GLN A 1 412 ? 24.529 8.988 -17.315 1.00 45.22 412 GLN A C 1
ATOM 3290 O O . GLN A 1 412 ? 24.917 9.983 -17.928 1.00 45.22 412 GLN A O 1
ATOM 3295 N N . THR A 1 413 ? 24.224 9.077 -16.017 1.00 47.62 413 THR A N 1
ATOM 3296 C CA . THR A 1 413 ? 24.141 10.366 -15.293 1.00 47.62 413 THR A CA 1
ATOM 3297 C C . THR A 1 413 ? 25.509 10.944 -14.892 1.00 47.62 413 THR A C 1
ATOM 3299 O O . THR A 1 413 ? 25.628 12.141 -14.630 1.00 47.62 413 THR A O 1
ATOM 3302 N N . ARG A 1 414 ? 26.585 10.139 -14.877 1.00 44.25 414 ARG A N 1
ATOM 3303 C CA . ARG A 1 414 ? 27.932 10.628 -14.511 1.00 44.25 414 ARG A CA 1
ATOM 3304 C C . ARG A 1 414 ? 28.685 11.323 -15.646 1.00 44.25 414 ARG A C 1
ATOM 3306 O O . ARG A 1 414 ? 29.534 12.156 -15.351 1.00 44.25 414 ARG A O 1
ATOM 3313 N N . GLN A 1 415 ? 28.367 11.050 -16.913 1.00 38.53 415 GLN A N 1
ATOM 3314 C CA . GLN A 1 415 ? 29.098 11.646 -18.042 1.00 38.53 415 GLN A CA 1
ATOM 3315 C C . GLN A 1 415 ? 28.639 13.068 -18.396 1.00 38.53 415 GLN A C 1
ATOM 3317 O O . GLN A 1 415 ? 29.426 13.840 -18.934 1.00 38.53 415 GLN A O 1
ATOM 3322 N N . VAL A 1 416 ? 27.416 13.463 -18.026 1.00 40.22 416 VAL A N 1
ATOM 3323 C CA . VAL A 1 416 ? 26.892 14.808 -18.336 1.00 40.22 416 VAL A CA 1
ATOM 3324 C C . VAL A 1 416 ? 27.296 15.856 -17.284 1.00 40.22 416 VAL A C 1
ATOM 3326 O O . VAL A 1 416 ? 27.481 17.022 -17.622 1.00 40.22 416 VAL A O 1
ATOM 3329 N N . MET A 1 417 ? 27.533 15.471 -16.021 1.00 39.66 417 MET A N 1
ATOM 3330 C CA . MET A 1 417 ? 27.955 16.423 -14.975 1.00 39.66 417 MET A CA 1
ATOM 3331 C C . MET A 1 417 ? 29.455 16.760 -14.980 1.00 39.66 417 MET A C 1
ATOM 3333 O O . MET A 1 417 ? 29.849 17.755 -14.376 1.00 39.66 417 MET A O 1
ATOM 3337 N N . GLN A 1 418 ? 30.297 15.990 -15.676 1.00 41.94 418 GLN A N 1
ATOM 3338 C CA . GLN A 1 418 ? 31.751 16.202 -15.667 1.00 41.94 418 GLN A CA 1
ATOM 3339 C C . GLN A 1 418 ? 32.242 17.253 -16.683 1.00 41.94 418 GLN A C 1
ATOM 3341 O O . GLN A 1 418 ? 33.408 17.631 -16.646 1.00 41.94 418 GLN A O 1
ATOM 3346 N N . VAL A 1 419 ? 31.357 17.773 -17.545 1.00 39.72 419 VAL A N 1
ATOM 3347 C CA . VAL A 1 419 ? 31.690 18.791 -18.566 1.00 39.72 419 VAL A CA 1
ATOM 3348 C C . VAL A 1 419 ? 31.210 20.204 -18.177 1.00 39.72 419 VAL A C 1
ATOM 3350 O O . VAL A 1 419 ? 31.656 21.185 -18.763 1.00 39.72 419 VAL A O 1
ATOM 3353 N N . ALA A 1 420 ? 30.364 20.353 -17.147 1.00 38.50 420 ALA A N 1
ATOM 3354 C CA . ALA A 1 420 ? 29.733 21.638 -16.803 1.00 38.50 420 ALA A CA 1
ATOM 3355 C C . ALA A 1 420 ? 30.315 22.373 -15.574 1.00 38.50 420 ALA A C 1
ATOM 3357 O O . ALA A 1 420 ? 29.873 23.479 -15.272 1.00 38.50 420 ALA A O 1
ATOM 3358 N N . ALA A 1 421 ? 31.297 21.807 -14.865 1.00 37.44 421 ALA A N 1
ATOM 3359 C CA . ALA A 1 421 ? 31.884 22.424 -13.670 1.00 37.44 421 ALA A CA 1
ATOM 3360 C C . ALA A 1 421 ? 33.407 22.561 -13.810 1.00 37.44 421 ALA A C 1
ATOM 3362 O O . ALA A 1 421 ? 34.175 21.695 -13.394 1.00 37.44 421 ALA A O 1
ATOM 3363 N N . GLY A 1 422 ? 33.842 23.658 -14.430 1.00 32.25 422 GLY A N 1
ATOM 3364 C CA . GLY A 1 422 ? 35.237 24.084 -14.391 1.00 32.25 422 GLY A CA 1
ATOM 3365 C C . GLY A 1 422 ? 35.626 24.630 -13.010 1.00 32.25 422 GLY A C 1
ATOM 3366 O O . GLY A 1 422 ? 34.930 25.497 -12.490 1.00 32.25 422 GLY A O 1
ATOM 3367 N N . GLY A 1 423 ? 36.764 24.151 -12.484 1.00 29.61 423 GLY A N 1
ATOM 3368 C CA . GLY A 1 423 ? 37.551 24.731 -11.376 1.00 29.61 423 GLY A CA 1
ATOM 3369 C C . GLY A 1 423 ? 36.982 24.508 -9.964 1.00 29.61 423 GLY A C 1
ATOM 3370 O O . GLY A 1 423 ? 35.784 24.593 -9.753 1.00 29.61 423 GLY A O 1
ATOM 3371 N N . GLU A 1 424 ? 37.733 24.217 -8.904 1.00 29.52 424 GLU A N 1
ATOM 3372 C CA . GLU A 1 424 ? 39.168 24.066 -8.664 1.00 29.52 424 GLU A CA 1
ATOM 3373 C C . GLU A 1 424 ? 39.358 23.083 -7.496 1.00 29.52 424 GLU A C 1
ATOM 3375 O O . GLU A 1 424 ? 38.554 22.997 -6.566 1.00 29.52 424 GLU A O 1
ATOM 3380 N N . ILE A 1 425 ? 40.463 22.348 -7.559 1.00 33.56 425 ILE A N 1
ATOM 3381 C CA . ILE A 1 425 ? 40.970 21.429 -6.544 1.00 33.56 425 ILE A CA 1
ATOM 3382 C C . ILE A 1 425 ? 41.781 22.241 -5.529 1.00 33.56 425 ILE A C 1
ATOM 3384 O O . ILE A 1 425 ? 42.726 22.926 -5.913 1.00 33.56 425 ILE A O 1
ATOM 3388 N N . GLY A 1 426 ? 41.497 22.112 -4.229 1.00 30.86 426 GLY A N 1
ATOM 3389 C CA . GLY A 1 426 ? 42.406 22.648 -3.218 1.00 30.86 426 GLY A CA 1
ATOM 3390 C C . GLY A 1 426 ? 41.950 22.523 -1.767 1.00 30.86 426 GLY A C 1
ATOM 3391 O O . GLY A 1 426 ? 41.142 23.316 -1.306 1.00 30.86 426 GLY A O 1
ATOM 3392 N N . LYS A 1 427 ? 42.628 21.625 -1.036 1.00 31.39 427 LYS A N 1
ATOM 3393 C CA . LYS A 1 427 ? 42.791 21.576 0.434 1.00 31.39 427 LYS A CA 1
ATOM 3394 C C . LYS A 1 427 ? 41.606 21.036 1.247 1.00 31.39 427 LYS A C 1
ATOM 3396 O O . LYS A 1 427 ? 40.642 21.734 1.504 1.00 31.39 427 LYS A O 1
ATOM 3401 N N . PHE A 1 428 ? 41.754 19.816 1.763 1.00 28.34 428 PHE A N 1
ATOM 3402 C CA . PHE A 1 428 ? 42.057 19.592 3.187 1.00 28.34 428 PHE A CA 1
ATOM 3403 C C . PHE A 1 428 ? 42.415 18.112 3.389 1.00 28.34 428 PHE A C 1
ATOM 3405 O O . PHE A 1 428 ? 41.558 17.235 3.455 1.00 28.34 428 PHE A O 1
ATOM 3412 N N . GLN A 1 429 ? 43.721 17.849 3.430 1.00 31.00 429 GLN A N 1
ATOM 3413 C CA . GLN A 1 429 ? 44.302 16.602 3.912 1.00 31.00 429 GLN A CA 1
ATOM 3414 C C . GLN A 1 429 ? 44.486 16.699 5.434 1.00 31.00 429 GLN A C 1
ATOM 3416 O O . GLN A 1 429 ? 44.831 17.756 5.955 1.00 31.00 429 GLN A O 1
ATOM 3421 N N . ALA A 1 430 ? 44.223 15.569 6.087 1.00 32.12 430 ALA A N 1
ATOM 3422 C CA . ALA A 1 430 ? 44.710 15.065 7.369 1.00 32.12 430 ALA A CA 1
ATOM 3423 C C . ALA A 1 430 ? 45.620 15.947 8.247 1.00 32.12 430 ALA A C 1
ATOM 3425 O O . ALA A 1 430 ? 46.647 16.447 7.801 1.00 32.12 430 ALA A O 1
ATOM 3426 N N . SER A 1 431 ? 45.356 15.931 9.557 1.00 31.38 431 SER A N 1
ATOM 3427 C CA . SER A 1 431 ? 46.411 15.890 10.581 1.00 31.38 431 SER A CA 1
ATOM 3428 C C . SER A 1 431 ? 45.866 15.319 11.888 1.00 31.38 431 SER A C 1
ATOM 3430 O O . SER A 1 431 ? 44.966 15.882 12.507 1.00 31.38 431 SER A O 1
ATOM 3432 N N . GLY A 1 432 ? 46.423 14.173 12.274 1.00 27.86 432 GLY A N 1
ATOM 3433 C CA . GLY A 1 432 ? 46.384 13.644 13.628 1.00 27.86 432 GLY A CA 1
ATOM 3434 C C . GLY A 1 432 ? 47.664 13.989 14.396 1.00 27.86 432 GLY A C 1
ATOM 3435 O O . GLY A 1 432 ? 48.648 14.414 13.803 1.00 27.86 432 GLY A O 1
ATOM 3436 N N . LEU A 1 433 ? 47.596 13.732 15.706 1.00 34.53 433 LEU A N 1
ATOM 3437 C CA . LEU A 1 433 ? 48.674 13.424 16.659 1.00 34.53 433 LEU A CA 1
ATOM 3438 C C . LEU A 1 433 ? 49.880 14.382 16.762 1.00 34.53 433 LEU A C 1
ATOM 3440 O O . LEU A 1 433 ? 50.761 14.413 15.912 1.00 34.53 433 LEU A O 1
ATOM 3444 N N . GLY A 1 434 ? 49.996 15.028 17.926 1.00 27.77 434 GLY A N 1
ATOM 3445 C CA . GLY A 1 434 ? 51.222 15.672 18.402 1.00 27.77 434 GLY A CA 1
ATOM 3446 C C . GLY A 1 434 ? 51.244 15.764 19.932 1.00 27.77 434 GLY A C 1
ATOM 3447 O O . GLY A 1 434 ? 50.277 16.199 20.548 1.00 27.77 434 GLY A O 1
ATOM 3448 N N . VAL A 1 435 ? 52.341 15.298 20.527 1.00 31.20 435 VAL A N 1
ATOM 3449 C CA . VAL A 1 435 ? 52.587 15.037 21.955 1.00 31.20 435 VAL A CA 1
ATOM 3450 C C . VAL A 1 435 ? 53.494 16.132 22.559 1.00 31.20 435 VAL A C 1
ATOM 3452 O O . VAL A 1 435 ? 54.581 16.314 22.032 1.00 31.20 435 VAL A O 1
ATOM 3455 N N . GLN A 1 436 ? 53.051 16.760 23.673 1.00 31.45 436 GLN A N 1
ATOM 3456 C CA . GLN A 1 436 ? 53.778 17.394 24.824 1.00 31.45 436 GLN A CA 1
ATOM 3457 C C . GLN A 1 436 ? 54.921 18.439 24.610 1.00 31.45 436 GLN A C 1
ATOM 3459 O O . GLN A 1 436 ? 55.385 18.582 23.487 1.00 31.45 436 GLN A O 1
ATOM 3464 N N . PRO A 1 437 ? 55.475 19.132 25.657 1.00 42.22 437 PRO A N 1
ATOM 3465 C CA . PRO A 1 437 ? 55.069 19.330 27.078 1.00 42.22 437 PRO A CA 1
ATOM 3466 C C . PRO A 1 437 ? 55.152 20.797 27.626 1.00 42.22 437 PRO A C 1
ATOM 3468 O O . PRO A 1 437 ? 55.888 21.628 27.110 1.00 42.22 437 PRO A O 1
ATOM 3471 N N . GLY A 1 438 ? 54.538 21.049 28.799 1.00 28.91 438 GLY A N 1
ATOM 3472 C CA . GLY A 1 438 ? 55.191 21.788 29.906 1.00 28.91 438 GLY A CA 1
ATOM 3473 C C . GLY A 1 438 ? 54.776 23.236 30.270 1.00 28.91 438 GLY A C 1
ATOM 3474 O O . GLY A 1 438 ? 54.898 24.144 29.463 1.00 28.91 438 GLY A O 1
ATOM 3475 N N . VAL A 1 439 ? 54.503 23.424 31.579 1.00 29.97 439 VAL A N 1
ATOM 3476 C CA . VAL A 1 439 ? 54.697 24.628 32.445 1.00 29.97 439 VAL A CA 1
ATOM 3477 C C . VAL A 1 439 ? 53.457 25.452 32.907 1.00 29.97 439 VAL A C 1
ATOM 3479 O O . VAL A 1 439 ? 52.967 26.352 32.242 1.00 29.97 439 VAL A O 1
ATOM 3482 N N . THR A 1 440 ? 53.016 25.103 34.131 1.00 30.19 440 THR A N 1
ATOM 3483 C CA . THR A 1 440 ? 52.535 25.877 35.315 1.00 30.19 440 THR A CA 1
ATOM 3484 C C . THR A 1 440 ? 51.657 27.143 35.195 1.00 30.19 440 THR A C 1
ATOM 3486 O O . THR A 1 440 ? 52.142 28.201 34.812 1.00 30.19 440 THR A O 1
ATOM 3489 N N . SER A 1 441 ? 50.453 27.135 35.795 1.00 29.34 441 SER A N 1
ATOM 3490 C CA . SER A 1 441 ? 50.157 27.658 37.160 1.00 29.34 441 SER A CA 1
ATOM 3491 C C . SER A 1 441 ? 48.668 28.040 37.395 1.00 29.34 441 SER A C 1
ATOM 3493 O O . SER A 1 441 ? 48.024 28.671 36.571 1.00 29.34 441 SER A O 1
ATOM 3495 N N . SER A 1 442 ? 48.167 27.625 38.571 1.00 30.69 442 SER A N 1
ATOM 3496 C CA . SER A 1 442 ? 47.103 28.177 39.450 1.00 30.69 442 SER A CA 1
ATOM 3497 C C . SER A 1 442 ? 45.637 28.440 39.001 1.00 30.69 442 SER A C 1
ATOM 3499 O O . SER A 1 442 ? 45.341 29.437 38.351 1.00 30.69 442 SER A O 1
ATOM 3501 N N . THR A 1 443 ? 44.723 27.701 39.679 1.00 30.48 443 THR A N 1
ATOM 3502 C CA . THR A 1 443 ? 43.311 28.001 40.104 1.00 30.48 443 THR A CA 1
ATOM 3503 C C . THR A 1 443 ? 42.168 27.967 39.064 1.00 30.48 443 THR A C 1
ATOM 3505 O O . THR A 1 443 ? 42.400 28.401 37.944 1.00 30.48 443 THR A O 1
ATOM 3508 N N . PRO A 1 444 ? 40.901 27.567 39.393 1.00 38.25 444 PRO A N 1
ATOM 3509 C CA . PRO A 1 444 ? 40.287 27.050 40.641 1.00 38.25 444 PRO A CA 1
ATOM 3510 C C . PRO A 1 444 ? 39.639 25.629 40.443 1.00 38.25 444 PRO A C 1
ATOM 3512 O O . PRO A 1 444 ? 39.863 25.025 39.394 1.00 38.25 444 PRO A O 1
ATOM 3515 N N . PRO A 1 445 ? 38.917 25.003 41.410 1.00 40.56 445 PRO A N 1
ATOM 3516 C CA . PRO A 1 445 ? 38.671 23.555 41.391 1.00 40.56 445 PRO A CA 1
ATOM 3517 C C . PRO A 1 445 ? 37.707 23.142 40.264 1.00 40.56 445 PRO A C 1
ATOM 3519 O O . PRO A 1 445 ? 36.732 23.854 39.999 1.00 40.56 445 PRO A O 1
ATOM 3522 N N . PRO A 1 446 ? 37.929 21.984 39.612 1.00 41.31 446 PRO A N 1
ATOM 3523 C CA . PRO A 1 446 ? 37.060 21.531 38.543 1.00 41.31 446 PRO A CA 1
ATOM 3524 C C . PRO A 1 446 ? 35.691 21.203 39.135 1.00 41.31 446 PRO A C 1
ATOM 3526 O O . PRO A 1 446 ? 35.558 20.369 40.034 1.00 41.31 446 PRO A O 1
ATOM 3529 N N . LYS A 1 447 ? 34.649 21.858 38.609 1.00 45.06 447 LYS A N 1
ATOM 3530 C CA . LYS A 1 447 ? 33.283 21.339 38.700 1.00 45.06 447 LYS A CA 1
ATOM 3531 C C . LYS A 1 447 ? 33.357 19.878 38.282 1.00 45.06 447 LYS A C 1
ATOM 3533 O O . LYS A 1 447 ? 33.769 19.601 37.161 1.00 45.06 447 LYS A O 1
ATOM 3538 N N . VAL A 1 448 ? 32.978 18.977 39.187 1.00 46.19 448 VAL A N 1
ATOM 3539 C CA . VAL A 1 448 ? 32.773 17.559 38.896 1.00 46.19 448 VAL A CA 1
ATOM 3540 C C . VAL A 1 448 ? 31.800 17.496 37.727 1.00 46.19 448 VAL A C 1
ATOM 3542 O O . VAL A 1 448 ? 30.588 17.665 37.884 1.00 46.19 448 VAL A O 1
ATOM 3545 N N . GLU A 1 449 ? 32.357 17.361 36.529 1.00 47.22 449 GLU A N 1
ATOM 3546 C CA . GLU A 1 449 ? 31.617 17.187 35.301 1.00 47.22 449 GLU A CA 1
ATOM 3547 C C . GLU A 1 449 ? 30.956 15.826 35.460 1.00 47.22 449 GLU A C 1
ATOM 3549 O O . GLU A 1 449 ? 31.615 14.788 35.418 1.00 47.22 449 GLU A O 1
ATOM 3554 N N . LYS A 1 450 ? 29.664 15.840 35.815 1.00 50.47 450 LYS A N 1
ATOM 3555 C CA . LYS A 1 450 ? 28.847 14.633 35.930 1.00 50.47 450 LYS A CA 1
ATOM 3556 C C . LYS A 1 450 ? 29.076 13.840 34.651 1.00 50.47 450 LYS A C 1
ATOM 3558 O O . LYS A 1 450 ? 28.561 14.234 33.606 1.00 50.47 450 LYS A O 1
ATOM 3563 N N . GLN A 1 451 ? 29.855 12.760 34.742 1.00 42.06 451 GLN A N 1
ATOM 3564 C CA . GLN A 1 451 ? 30.088 11.844 33.638 1.00 42.06 451 GLN A CA 1
ATOM 3565 C C . GLN A 1 451 ? 28.709 11.433 33.133 1.00 42.06 451 GLN A C 1
ATOM 3567 O O . GLN A 1 451 ? 27.947 10.758 33.835 1.00 42.06 451 GLN A O 1
ATOM 3572 N N . LYS A 1 452 ? 28.329 11.949 31.959 1.00 58.44 452 LYS A N 1
ATOM 3573 C CA . LYS A 1 452 ? 27.075 11.582 31.314 1.00 58.44 452 LYS A CA 1
ATOM 3574 C C . LYS A 1 452 ? 27.169 10.081 31.100 1.00 58.44 452 LYS A C 1
ATOM 3576 O O . LYS A 1 452 ? 27.994 9.636 30.308 1.00 58.44 452 LYS A O 1
ATOM 3581 N N . LYS A 1 453 ? 26.375 9.314 31.855 1.00 71.12 453 LYS A N 1
ATOM 3582 C CA . LYS A 1 453 ? 26.275 7.863 31.683 1.00 71.12 453 LYS A CA 1
ATOM 3583 C C . LYS A 1 453 ? 26.081 7.596 30.192 1.00 71.12 453 LYS A C 1
ATOM 3585 O O . LYS A 1 453 ? 25.122 8.110 29.611 1.00 71.12 453 LYS A O 1
ATOM 3590 N N . ALA A 1 454 ? 27.028 6.880 29.588 1.00 81.25 454 ALA A N 1
ATOM 3591 C CA . ALA A 1 454 ? 26.996 6.569 28.168 1.00 81.25 454 ALA A CA 1
ATOM 3592 C C . ALA A 1 454 ? 25.659 5.891 27.846 1.00 81.25 454 ALA A C 1
ATOM 3594 O O . ALA A 1 454 ? 25.233 4.974 28.551 1.00 81.25 454 ALA A O 1
ATOM 3595 N N . VAL A 1 455 ? 24.958 6.398 26.831 1.00 89.50 455 VAL A N 1
ATOM 3596 C CA . VAL A 1 455 ? 23.674 5.823 26.422 1.00 89.50 455 VAL A CA 1
ATOM 3597 C C . VAL A 1 455 ? 23.954 4.437 25.839 1.00 89.50 455 VAL A C 1
ATOM 3599 O O . VAL A 1 455 ? 24.810 4.341 24.957 1.00 89.50 455 VAL A O 1
ATOM 3602 N N . PRO A 1 456 ? 23.254 3.381 26.281 1.00 94.25 456 PRO A N 1
ATOM 3603 C CA . PRO A 1 456 ? 23.487 2.045 25.751 1.00 94.25 456 PRO A CA 1
ATOM 3604 C C . PRO A 1 456 ? 23.234 1.969 24.238 1.00 94.25 456 PRO A C 1
ATOM 3606 O O . PRO A 1 456 ? 22.339 2.648 23.728 1.00 94.25 456 PRO A O 1
ATOM 3609 N N . LEU A 1 457 ? 24.031 1.170 23.520 1.00 93.44 457 LEU A N 1
ATOM 3610 C CA . LEU A 1 457 ? 24.003 1.072 22.051 1.00 93.44 457 LEU A CA 1
ATOM 3611 C C . LEU A 1 457 ? 22.628 0.640 21.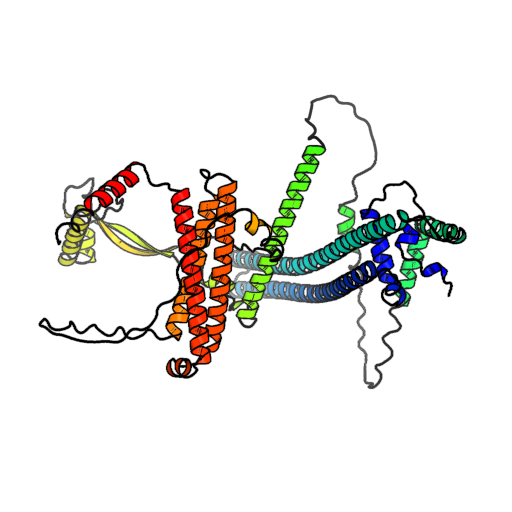539 1.00 93.44 457 LEU A C 1
ATOM 3613 O O . LEU A 1 457 ? 22.102 1.254 20.611 1.00 93.44 457 LEU A O 1
ATOM 3617 N N . SER A 1 458 ? 22.004 -0.331 22.207 1.00 94.00 458 SER A N 1
ATOM 3618 C CA . SER A 1 458 ? 20.636 -0.771 21.915 1.00 94.00 458 SER A CA 1
ATOM 3619 C C . SER A 1 458 ? 19.635 0.391 21.927 1.00 94.00 458 SER A C 1
ATOM 3621 O O . SER A 1 458 ? 18.837 0.566 21.005 1.00 94.00 458 SER A O 1
ATOM 3623 N N . LYS A 1 459 ? 19.733 1.267 22.932 1.00 96.31 459 LYS A N 1
ATOM 3624 C CA . LYS A 1 459 ? 18.885 2.454 23.065 1.00 96.31 459 LYS A CA 1
ATOM 3625 C C . LYS A 1 459 ? 19.194 3.514 22.008 1.00 96.31 459 LYS A C 1
ATOM 3627 O O . LYS A 1 459 ? 18.274 4.195 21.555 1.00 96.31 459 LYS A O 1
ATOM 3632 N N . GLN A 1 460 ? 20.456 3.665 21.601 1.00 96.44 460 GLN A N 1
ATOM 3633 C CA . GLN A 1 460 ? 20.827 4.574 20.510 1.00 96.44 460 GLN A CA 1
ATOM 3634 C C . GLN A 1 460 ? 20.185 4.145 19.184 1.00 96.44 460 GLN A C 1
ATOM 3636 O O . GLN A 1 460 ? 19.590 4.987 18.511 1.00 96.44 460 GLN A O 1
ATOM 3641 N N . VAL A 1 461 ? 20.228 2.847 18.862 1.00 97.00 461 VAL A N 1
ATOM 3642 C CA . VAL A 1 461 ? 19.589 2.259 17.672 1.00 97.00 461 VAL A CA 1
ATOM 3643 C C . VAL A 1 461 ? 18.084 2.540 17.673 1.00 97.00 461 VAL A C 1
ATOM 3645 O O . VAL A 1 461 ? 17.585 3.189 16.754 1.00 97.00 461 VAL A O 1
ATOM 3648 N N . THR A 1 462 ? 17.367 2.176 18.741 1.00 96.56 462 THR A N 1
ATOM 3649 C CA . THR A 1 462 ? 15.911 2.401 18.840 1.00 96.56 462 THR A CA 1
ATOM 3650 C C . THR A 1 462 ? 15.537 3.881 18.718 1.00 96.56 462 THR A C 1
ATOM 3652 O O . THR A 1 462 ? 14.606 4.243 17.993 1.00 96.56 462 THR A O 1
ATOM 3655 N N . ASN A 1 463 ? 16.286 4.769 19.381 1.00 97.62 463 ASN A N 1
ATOM 3656 C CA . ASN A 1 463 ? 16.047 6.211 19.304 1.00 97.62 463 ASN A CA 1
ATOM 3657 C C . ASN A 1 463 ? 16.251 6.754 17.883 1.00 97.62 463 ASN A C 1
ATOM 3659 O O . ASN A 1 463 ? 15.504 7.634 17.448 1.00 97.62 463 ASN A O 1
ATOM 3663 N N . LYS A 1 464 ? 17.251 6.250 17.152 1.00 97.44 464 LYS A N 1
ATOM 3664 C CA . LYS A 1 464 ? 17.535 6.676 15.777 1.00 97.44 464 LYS A CA 1
ATOM 3665 C C . LYS A 1 464 ? 16.540 6.111 14.768 1.00 97.44 464 LYS A C 1
ATOM 3667 O O . LYS A 1 464 ? 16.179 6.848 13.854 1.00 97.44 464 LYS A O 1
ATOM 3672 N N . ILE A 1 465 ? 16.021 4.897 14.961 1.00 97.25 465 ILE A N 1
ATOM 3673 C CA . ILE A 1 465 ? 14.903 4.367 14.159 1.00 97.25 465 ILE A CA 1
ATOM 3674 C C . ILE A 1 465 ? 13.678 5.276 14.322 1.00 97.25 465 ILE A C 1
ATOM 3676 O O . ILE A 1 465 ? 13.148 5.781 13.334 1.00 97.25 465 ILE A O 1
ATOM 3680 N N . SER A 1 466 ? 13.300 5.585 15.568 1.00 96.88 466 SER A N 1
ATOM 3681 C CA . SER A 1 466 ? 12.184 6.498 15.866 1.00 96.88 466 SER A CA 1
ATOM 3682 C C . SER A 1 466 ? 12.400 7.900 15.274 1.00 96.88 466 SER A C 1
ATOM 3684 O O . SER A 1 466 ? 11.519 8.455 14.613 1.00 96.88 466 SER A O 1
ATOM 3686 N N . SER A 1 467 ? 13.613 8.448 15.413 1.00 96.75 467 SER A N 1
ATOM 3687 C CA . SER A 1 467 ? 13.975 9.747 14.825 1.00 96.75 467 SER A CA 1
ATOM 3688 C C . SER A 1 467 ? 13.935 9.733 13.292 1.00 96.75 467 SER A C 1
ATOM 3690 O O . SER A 1 467 ? 13.598 10.748 12.686 1.00 96.75 467 SER A O 1
ATOM 3692 N N . SER A 1 468 ? 14.257 8.601 12.658 1.00 97.31 468 SER A N 1
ATOM 3693 C CA . SER A 1 468 ? 14.213 8.448 11.197 1.00 97.31 468 SER A CA 1
ATOM 3694 C C . SER A 1 468 ? 12.779 8.478 10.688 1.00 97.31 468 SER A C 1
ATOM 3696 O O . SER A 1 468 ? 12.498 9.184 9.723 1.00 97.31 468 SER A O 1
ATOM 3698 N N . SER A 1 469 ? 11.854 7.812 11.384 1.00 96.75 469 SER A N 1
ATOM 3699 C CA . SER A 1 469 ? 10.422 7.896 11.082 1.00 96.75 469 SER A CA 1
ATOM 3700 C C . SER A 1 469 ? 9.907 9.334 11.192 1.00 96.75 469 SER A C 1
ATOM 3702 O O . SER A 1 469 ? 9.256 9.822 10.273 1.00 96.75 469 SER A O 1
ATOM 3704 N N . ALA A 1 470 ? 10.278 10.057 12.256 1.00 97.06 470 ALA A N 1
ATOM 3705 C CA . ALA A 1 470 ? 9.909 11.466 12.410 1.00 97.06 470 ALA A CA 1
ATOM 3706 C C . ALA A 1 470 ? 10.468 12.351 11.279 1.00 97.06 470 ALA A C 1
ATOM 3708 O O . ALA A 1 470 ? 9.778 13.244 10.787 1.00 97.06 470 ALA A O 1
ATOM 3709 N N . LYS A 1 471 ? 11.703 12.090 10.829 1.00 96.94 471 LYS A N 1
ATOM 3710 C CA . LYS A 1 471 ? 12.324 12.812 9.708 1.00 96.94 471 LYS A CA 1
ATOM 3711 C C . LYS A 1 471 ? 11.663 12.512 8.363 1.00 96.94 471 LYS A C 1
ATOM 3713 O O . LYS A 1 471 ? 11.527 13.429 7.561 1.00 96.94 471 LYS A O 1
ATOM 3718 N N . LEU A 1 472 ? 11.205 11.282 8.130 1.00 97.25 472 LEU A N 1
ATOM 3719 C CA . LEU A 1 472 ? 10.417 10.938 6.941 1.00 97.25 472 LEU A CA 1
ATOM 3720 C C . LEU A 1 472 ? 9.066 11.667 6.930 1.00 97.25 472 LEU A C 1
ATOM 3722 O O . LEU A 1 472 ? 8.669 12.190 5.892 1.00 97.25 472 LEU A O 1
ATOM 3726 N N . THR A 1 473 ? 8.397 11.787 8.080 1.00 95.62 473 THR A N 1
ATOM 3727 C CA . THR A 1 473 ? 7.171 12.595 8.194 1.00 95.62 473 THR A CA 1
ATOM 3728 C C . THR A 1 473 ? 7.440 14.080 7.938 1.00 95.62 473 THR A C 1
ATOM 3730 O O . THR A 1 473 ? 6.683 14.724 7.214 1.00 95.62 473 THR A O 1
ATOM 3733 N N . GLU A 1 474 ? 8.534 14.630 8.481 1.00 96.50 474 GLU A N 1
ATOM 3734 C CA . GLU A 1 474 ? 8.951 16.010 8.192 1.00 96.50 474 GLU A CA 1
ATOM 3735 C C . GLU A 1 474 ? 9.192 16.207 6.687 1.00 96.50 474 GLU A C 1
ATOM 3737 O O . GLU A 1 474 ? 8.767 17.211 6.119 1.00 96.50 474 GLU A O 1
ATOM 3742 N N . LEU A 1 475 ? 9.830 15.240 6.026 1.00 97.75 475 LEU A N 1
ATOM 3743 C CA . LEU A 1 475 ? 10.098 15.276 4.592 1.00 97.75 475 LEU A CA 1
ATOM 3744 C C . LEU A 1 475 ? 8.806 15.310 3.765 1.00 97.75 475 LEU A C 1
ATOM 3746 O O . LEU A 1 475 ? 8.691 16.167 2.893 1.00 97.75 475 LEU A O 1
ATOM 3750 N N . MET A 1 476 ? 7.816 14.469 4.080 1.00 94.75 476 MET A N 1
ATOM 3751 C CA . MET A 1 476 ? 6.506 14.486 3.408 1.00 94.75 476 MET A CA 1
ATOM 3752 C C . MET A 1 476 ? 5.795 15.840 3.559 1.00 94.75 476 MET A C 1
ATOM 3754 O O . MET A 1 476 ? 5.193 16.345 2.612 1.00 94.75 476 MET A O 1
ATOM 3758 N N . ALA A 1 477 ? 5.905 16.474 4.731 1.00 96.31 477 ALA A N 1
ATOM 3759 C CA . ALA A 1 477 ? 5.361 17.815 4.938 1.00 96.31 477 ALA A CA 1
ATOM 3760 C C . ALA A 1 477 ? 6.061 18.867 4.054 1.00 96.31 477 ALA A C 1
ATOM 3762 O O . ALA A 1 477 ? 5.411 19.781 3.543 1.00 96.31 477 ALA A O 1
ATOM 3763 N N . TRP A 1 478 ? 7.373 18.735 3.835 1.00 97.25 478 TRP A N 1
ATOM 3764 C CA . TRP A 1 478 ? 8.114 19.600 2.912 1.00 97.25 478 TRP A CA 1
ATOM 3765 C C . TRP A 1 478 ? 7.800 19.324 1.445 1.00 97.25 478 TRP A C 1
ATOM 3767 O O . TRP A 1 478 ? 7.710 20.281 0.681 1.00 97.25 478 TRP A O 1
ATOM 3777 N N . GLU A 1 479 ? 7.585 18.068 1.051 1.00 96.31 479 GLU A N 1
ATOM 3778 C CA . GLU A 1 479 ? 7.126 17.719 -0.300 1.00 96.31 479 GLU A CA 1
ATOM 3779 C C . GLU A 1 479 ? 5.791 18.398 -0.613 1.00 96.31 479 GLU A C 1
ATOM 3781 O O . GLU A 1 479 ? 5.675 19.050 -1.650 1.00 96.31 479 GLU A O 1
ATOM 3786 N N . ALA A 1 480 ? 4.830 18.345 0.316 1.00 95.38 480 ALA A N 1
ATOM 3787 C CA . ALA A 1 480 ? 3.559 19.056 0.187 1.00 95.38 480 ALA A CA 1
ATOM 3788 C C . ALA A 1 480 ? 3.763 20.579 0.102 1.00 95.38 480 ALA A C 1
ATOM 3790 O O . ALA A 1 480 ? 3.256 21.227 -0.813 1.00 95.38 480 ALA A O 1
ATOM 3791 N N . LYS A 1 481 ? 4.589 21.160 0.989 1.00 95.12 481 LYS A N 1
ATOM 3792 C CA . LYS A 1 481 ? 4.865 22.609 0.979 1.00 95.12 481 LYS A CA 1
ATOM 3793 C C . LYS A 1 481 ? 5.538 23.074 -0.319 1.00 95.12 481 LYS A C 1
ATOM 3795 O O . LYS A 1 481 ? 5.270 24.184 -0.771 1.00 95.12 481 LYS A O 1
ATOM 3800 N N . VAL A 1 482 ? 6.418 22.260 -0.908 1.00 95.62 482 VAL A N 1
ATOM 3801 C CA . VAL A 1 482 ? 7.040 22.541 -2.213 1.00 95.62 482 VAL A CA 1
ATOM 3802 C C . VAL A 1 482 ? 6.014 22.391 -3.333 1.00 95.62 482 VAL A C 1
ATOM 3804 O O . VAL A 1 482 ? 5.936 23.266 -4.186 1.00 95.62 482 VAL A O 1
ATOM 3807 N N . GLN A 1 483 ? 5.205 21.330 -3.327 1.00 92.75 483 GLN A N 1
ATOM 3808 C CA . GLN A 1 483 ? 4.179 21.074 -4.342 1.00 92.75 483 GLN A CA 1
ATOM 3809 C C . GLN A 1 483 ? 3.149 22.209 -4.439 1.00 92.75 483 GLN A C 1
ATOM 3811 O O . GLN A 1 483 ? 2.779 22.595 -5.547 1.00 92.75 483 GLN A O 1
ATOM 3816 N N . ASP A 1 484 ? 2.729 22.761 -3.300 1.00 92.69 484 ASP A N 1
ATOM 3817 C CA . ASP A 1 484 ? 1.709 23.813 -3.230 1.00 92.69 484 ASP A CA 1
ATOM 3818 C C . ASP A 1 484 ? 2.273 25.229 -3.451 1.00 92.69 484 ASP A C 1
ATOM 3820 O O . ASP A 1 484 ? 1.526 26.215 -3.482 1.00 92.69 484 ASP A O 1
ATOM 3824 N N . ASN A 1 485 ? 3.594 25.368 -3.603 1.00 92.44 485 ASN A N 1
ATOM 3825 C CA . ASN A 1 485 ? 4.226 26.670 -3.747 1.00 92.44 485 ASN A CA 1
ATOM 3826 C C . ASN A 1 485 ? 4.050 27.233 -5.167 1.00 92.44 485 ASN A C 1
ATOM 3828 O O . ASN A 1 485 ? 4.580 26.699 -6.136 1.00 92.44 485 ASN A O 1
ATOM 3832 N N . LYS A 1 486 ? 3.352 28.370 -5.271 1.00 92.31 486 LYS A N 1
ATOM 3833 C CA . LYS A 1 486 ? 3.091 29.079 -6.539 1.00 92.31 486 LYS A CA 1
ATOM 3834 C C . LYS A 1 486 ? 4.114 30.172 -6.880 1.00 92.31 486 LYS A C 1
ATOM 3836 O O . LYS A 1 486 ? 3.993 30.808 -7.920 1.00 92.31 486 LYS A O 1
ATOM 3841 N N . VAL A 1 487 ? 5.059 30.451 -5.981 1.00 90.81 487 VAL A N 1
ATOM 3842 C CA . VAL A 1 487 ? 6.020 31.564 -6.093 1.00 90.81 487 VAL A CA 1
ATOM 3843 C C . VAL A 1 487 ? 7.287 31.132 -6.832 1.00 90.81 487 VAL A C 1
ATOM 3845 O O . VAL A 1 487 ? 7.893 31.929 -7.545 1.00 90.81 487 VAL A O 1
ATOM 3848 N N . LEU A 1 488 ? 7.701 29.877 -6.660 1.00 91.12 488 LEU A N 1
ATOM 3849 C CA . LEU A 1 48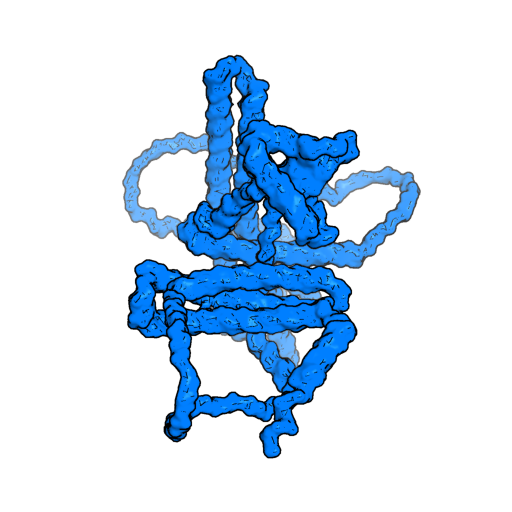8 ? 8.896 29.332 -7.298 1.00 91.12 488 LEU A CA 1
ATOM 3850 C C . LEU A 1 488 ? 8.640 28.973 -8.768 1.00 91.12 488 LEU A C 1
ATOM 3852 O O . LEU A 1 488 ? 7.539 28.584 -9.149 1.00 91.12 488 LEU A O 1
ATOM 3856 N N . SER A 1 489 ? 9.684 29.063 -9.595 1.00 93.88 489 SER A N 1
ATOM 3857 C CA . SER A 1 489 ? 9.619 28.596 -10.981 1.00 93.88 489 SER A CA 1
ATOM 3858 C C . SER A 1 489 ? 9.475 27.073 -11.047 1.00 93.88 489 SER A C 1
ATOM 3860 O O . SER A 1 489 ? 9.989 26.349 -10.193 1.00 93.88 489 SER A O 1
ATOM 3862 N N . GLU A 1 490 ? 8.828 26.575 -12.101 1.00 92.81 490 GLU A N 1
ATOM 3863 C CA . GLU A 1 490 ? 8.600 25.138 -12.305 1.00 92.81 490 GLU A CA 1
ATOM 3864 C C . GLU A 1 490 ? 9.906 24.325 -12.301 1.00 92.81 490 GLU A C 1
ATOM 3866 O O . GLU A 1 490 ? 9.987 23.268 -11.675 1.00 92.81 490 GLU A O 1
ATOM 3871 N N . THR A 1 491 ? 10.970 24.856 -12.910 1.00 93.31 491 THR A N 1
ATOM 3872 C CA . THR A 1 491 ? 12.300 24.229 -12.905 1.00 93.31 491 THR A CA 1
ATOM 3873 C C . THR A 1 491 ? 12.854 24.066 -11.490 1.00 93.31 491 THR A C 1
ATOM 3875 O O . THR A 1 491 ? 13.372 23.003 -11.148 1.00 93.31 491 THR A O 1
ATOM 3878 N N . LEU A 1 492 ? 12.736 25.099 -10.650 1.00 92.69 492 LEU A N 1
ATOM 3879 C CA . LEU A 1 492 ? 13.244 25.063 -9.279 1.00 92.69 492 LEU A CA 1
ATOM 3880 C C . LEU A 1 492 ? 12.388 24.149 -8.392 1.00 92.69 492 LEU A C 1
ATOM 3882 O O . LEU A 1 492 ? 12.932 23.398 -7.584 1.00 92.69 492 LEU A O 1
ATOM 3886 N N . LEU A 1 493 ? 11.067 24.152 -8.594 1.00 93.44 493 LEU A N 1
ATOM 3887 C CA . LEU A 1 493 ? 10.144 23.216 -7.948 1.00 93.44 493 LEU A CA 1
ATOM 3888 C C . LEU A 1 493 ? 10.510 21.765 -8.258 1.00 93.44 493 LEU A C 1
ATOM 3890 O O . LEU A 1 493 ? 10.626 20.955 -7.341 1.00 93.44 493 LEU A O 1
ATOM 3894 N N . ASN A 1 494 ? 10.739 21.439 -9.530 1.00 92.88 494 ASN A N 1
ATOM 3895 C CA . ASN A 1 494 ? 11.144 20.095 -9.937 1.00 92.88 494 ASN A CA 1
ATOM 3896 C C . ASN A 1 494 ? 12.520 19.720 -9.364 1.00 92.88 494 ASN A C 1
ATOM 3898 O O . ASN A 1 494 ? 12.700 18.594 -8.904 1.00 92.88 494 ASN A O 1
ATOM 3902 N N . GLY A 1 495 ? 13.460 20.670 -9.298 1.00 94.88 495 GLY A N 1
ATOM 3903 C CA . GLY A 1 495 ? 14.748 20.483 -8.626 1.00 94.88 495 GLY A CA 1
ATOM 3904 C C . GLY A 1 495 ? 14.599 20.119 -7.145 1.00 94.88 495 GLY A C 1
ATOM 3905 O O . GLY A 1 495 ? 15.173 19.127 -6.695 1.00 94.88 495 GLY A O 1
ATOM 3906 N N . PHE A 1 496 ? 13.771 20.856 -6.399 1.00 97.25 496 PHE A N 1
ATOM 3907 C CA . PHE A 1 496 ? 13.517 20.564 -4.986 1.00 97.25 496 PHE A CA 1
ATOM 3908 C C . PHE A 1 496 ? 12.755 19.258 -4.767 1.00 97.25 496 PHE A C 1
ATOM 3910 O O . PHE A 1 496 ? 13.079 18.538 -3.827 1.00 97.25 496 PHE A O 1
ATOM 3917 N N . LYS A 1 497 ? 11.800 18.900 -5.635 1.00 96.19 497 LYS A N 1
ATOM 3918 C CA . LYS A 1 497 ? 11.136 17.586 -5.580 1.00 96.19 497 LYS A CA 1
ATOM 3919 C C . LYS A 1 497 ? 12.133 16.449 -5.773 1.00 96.19 497 LYS A C 1
ATOM 3921 O O . LYS A 1 497 ? 12.112 15.486 -5.015 1.00 96.19 497 LYS A O 1
ATOM 3926 N N . ASN A 1 498 ? 13.037 16.577 -6.742 1.00 94.56 498 ASN A N 1
ATOM 3927 C CA . ASN A 1 498 ? 14.069 15.574 -6.992 1.00 94.56 498 ASN A CA 1
ATOM 3928 C C . ASN A 1 498 ? 15.041 15.452 -5.811 1.00 94.56 498 ASN A C 1
ATOM 3930 O O . ASN A 1 498 ? 15.364 14.335 -5.407 1.00 94.56 498 ASN A O 1
ATOM 3934 N N . GLU A 1 499 ? 15.470 16.572 -5.216 1.00 96.31 499 GLU A N 1
ATOM 3935 C CA . GLU A 1 499 ? 16.288 16.529 -4.000 1.00 96.31 499 GLU A CA 1
ATOM 3936 C C . GLU A 1 499 ? 15.541 15.889 -2.826 1.00 96.31 499 GLU A C 1
ATOM 3938 O O . GLU A 1 499 ? 16.104 15.013 -2.174 1.00 96.31 499 GLU A O 1
ATOM 3943 N N . LEU A 1 500 ? 14.292 16.286 -2.553 1.00 97.12 500 LEU A N 1
ATOM 3944 C CA . LEU A 1 500 ? 13.494 15.718 -1.462 1.00 97.12 500 LEU A CA 1
ATOM 3945 C C . LEU A 1 500 ? 13.292 14.211 -1.643 1.00 97.12 500 LEU A C 1
ATOM 3947 O O . LEU A 1 500 ? 13.575 13.465 -0.708 1.00 97.12 500 LEU A O 1
ATOM 3951 N N . ASN A 1 501 ? 12.949 13.756 -2.851 1.00 95.38 501 ASN A N 1
ATOM 3952 C CA . ASN A 1 501 ? 12.863 12.331 -3.179 1.00 95.38 501 ASN A CA 1
ATOM 3953 C C . ASN A 1 501 ? 14.198 11.610 -2.930 1.00 95.38 501 ASN A C 1
ATOM 3955 O O . ASN A 1 501 ? 14.228 10.562 -2.288 1.00 95.38 501 ASN A O 1
ATOM 3959 N N . ALA A 1 502 ? 15.328 12.188 -3.352 1.00 96.12 502 ALA A N 1
ATOM 3960 C CA . ALA A 1 502 ? 16.643 11.599 -3.097 1.00 96.12 502 ALA A CA 1
ATOM 3961 C C . ALA A 1 502 ? 16.964 11.508 -1.591 1.00 96.12 502 ALA A C 1
ATOM 3963 O O . ALA A 1 502 ? 17.531 10.511 -1.134 1.00 96.12 502 ALA A O 1
ATOM 3964 N N . ARG A 1 503 ? 16.586 12.520 -0.791 1.00 97.56 503 ARG A N 1
ATOM 3965 C CA . ARG A 1 503 ? 16.742 12.481 0.676 1.00 97.56 503 ARG A CA 1
ATOM 3966 C C . ARG A 1 503 ? 15.797 11.470 1.326 1.00 97.56 503 ARG A C 1
ATOM 3968 O O . ARG A 1 503 ? 16.213 10.815 2.280 1.00 97.56 503 ARG A O 1
ATOM 3975 N N . LYS A 1 504 ? 14.581 11.300 0.797 1.00 97.81 504 LYS A N 1
ATOM 3976 C CA . LYS A 1 504 ? 13.604 10.299 1.247 1.00 97.81 504 LYS A CA 1
ATOM 3977 C C . LYS A 1 504 ? 14.181 8.900 1.109 1.00 97.81 504 LYS A C 1
ATOM 3979 O O . LYS A 1 504 ? 14.247 8.180 2.102 1.00 97.81 504 LYS A O 1
ATOM 3984 N N . THR A 1 505 ? 14.693 8.568 -0.075 1.00 96.44 505 THR A N 1
ATOM 3985 C CA . THR A 1 505 ? 15.340 7.278 -0.338 1.00 96.44 505 THR A CA 1
ATOM 3986 C C . THR A 1 505 ? 16.552 7.072 0.568 1.00 96.44 505 THR A C 1
ATOM 3988 O O . THR A 1 505 ? 16.658 6.031 1.205 1.00 96.44 505 THR A O 1
ATOM 3991 N N . ALA A 1 506 ? 17.424 8.076 0.723 1.00 96.94 506 ALA A N 1
ATOM 3992 C CA . ALA A 1 506 ? 18.603 7.959 1.584 1.00 96.94 506 ALA A CA 1
ATOM 3993 C C . ALA A 1 506 ? 18.253 7.689 3.062 1.00 96.94 506 ALA A C 1
ATOM 3995 O O . ALA A 1 506 ? 18.875 6.834 3.693 1.00 96.94 506 ALA A O 1
ATOM 3996 N N . ILE A 1 507 ? 17.254 8.390 3.616 1.00 97.75 507 ILE A N 1
ATOM 3997 C CA . ILE A 1 507 ? 16.795 8.166 4.997 1.00 97.75 507 ILE A CA 1
ATOM 3998 C C . ILE A 1 507 ? 16.113 6.800 5.126 1.00 97.75 507 ILE A C 1
ATOM 4000 O O . ILE A 1 507 ? 16.372 6.099 6.102 1.00 97.75 507 ILE A O 1
ATOM 4004 N N . ALA A 1 508 ? 15.279 6.407 4.159 1.00 97.06 508 ALA A N 1
ATOM 4005 C CA . ALA A 1 508 ? 14.601 5.113 4.168 1.00 97.06 508 ALA A CA 1
ATOM 4006 C C . ALA A 1 508 ? 15.608 3.953 4.140 1.00 97.06 508 ALA A C 1
ATOM 4008 O O . ALA A 1 508 ? 15.568 3.099 5.019 1.00 97.06 508 ALA A O 1
ATOM 4009 N N . THR A 1 509 ? 16.584 3.978 3.226 1.00 96.75 509 THR A N 1
ATOM 4010 C CA . THR A 1 509 ? 17.643 2.960 3.155 1.00 96.75 509 THR A CA 1
ATOM 4011 C C . THR A 1 509 ? 18.469 2.899 4.442 1.00 96.75 509 THR A C 1
ATOM 4013 O O . THR A 1 509 ? 18.729 1.810 4.954 1.00 96.75 509 THR A O 1
ATOM 4016 N N . ALA A 1 510 ? 18.860 4.050 5.005 1.00 97.38 510 ALA A N 1
ATOM 4017 C CA . ALA A 1 510 ? 19.619 4.083 6.255 1.00 97.38 510 ALA A CA 1
ATOM 4018 C C . ALA A 1 510 ? 18.800 3.550 7.448 1.00 97.38 510 ALA A C 1
ATOM 4020 O O . ALA A 1 510 ? 19.340 2.844 8.301 1.00 97.38 510 ALA A O 1
ATOM 4021 N N . LYS A 1 511 ? 17.491 3.836 7.488 1.00 97.75 511 LYS A N 1
ATOM 4022 C CA . LYS A 1 511 ? 16.559 3.295 8.486 1.00 97.75 511 LYS A CA 1
ATOM 4023 C C . LYS A 1 511 ? 16.435 1.775 8.368 1.00 97.75 511 LYS A C 1
ATOM 4025 O O . LYS A 1 511 ? 16.582 1.105 9.383 1.00 97.75 511 LYS A O 1
ATOM 4030 N N . THR A 1 512 ? 16.234 1.236 7.164 1.00 96.75 512 THR A N 1
ATOM 4031 C CA . THR A 1 512 ? 16.147 -0.217 6.935 1.00 96.75 512 THR A CA 1
ATOM 4032 C C . THR A 1 512 ? 17.431 -0.931 7.360 1.00 96.75 512 THR A C 1
ATOM 4034 O O . THR A 1 512 ? 17.369 -1.965 8.022 1.00 96.75 512 THR A O 1
ATOM 4037 N N . GLY A 1 513 ? 18.606 -0.357 7.065 1.00 96.06 513 GLY A N 1
ATOM 4038 C CA . GLY A 1 513 ? 19.885 -0.887 7.554 1.00 96.06 513 GLY A CA 1
ATOM 4039 C C . GLY A 1 513 ? 19.954 -0.930 9.085 1.00 96.06 513 GLY A C 1
ATOM 4040 O O . GLY A 1 513 ? 20.345 -1.939 9.673 1.00 96.06 513 GLY A O 1
ATOM 4041 N N . LEU A 1 514 ? 19.487 0.134 9.743 1.00 97.38 514 LEU A N 1
ATOM 4042 C CA . LEU A 1 514 ? 19.439 0.217 11.200 1.00 97.38 514 LEU A CA 1
ATOM 4043 C C . LEU A 1 514 ? 18.420 -0.761 11.824 1.00 97.38 514 LEU A C 1
ATOM 4045 O O . LEU A 1 514 ? 18.697 -1.324 12.881 1.00 97.38 514 LEU A O 1
ATOM 4049 N N . GLU A 1 515 ? 17.281 -1.006 11.172 1.00 97.06 515 GLU A N 1
ATOM 4050 C CA . GLU A 1 515 ? 16.285 -2.017 11.569 1.00 97.06 515 GLU A CA 1
ATOM 4051 C C . GLU A 1 515 ? 16.830 -3.446 11.428 1.00 97.06 515 GLU A C 1
ATOM 4053 O O . GLU A 1 515 ? 16.636 -4.270 12.323 1.00 97.06 515 GLU A O 1
ATOM 4058 N N . GLY A 1 516 ? 17.600 -3.723 10.371 1.00 96.62 516 GLY A N 1
ATOM 4059 C CA . GLY A 1 516 ? 18.298 -5.000 10.212 1.00 96.62 516 GLY A CA 1
ATOM 4060 C C . GLY A 1 516 ? 19.301 -5.262 11.339 1.00 96.62 516 GLY A C 1
ATOM 4061 O O . GLY A 1 516 ? 19.372 -6.369 11.872 1.00 96.62 516 GLY A O 1
ATOM 4062 N N . VAL A 1 517 ? 20.035 -4.232 11.767 1.00 96.62 517 VAL A N 1
ATOM 4063 C CA . VAL A 1 517 ? 20.933 -4.333 12.926 1.00 96.62 517 VAL A CA 1
ATOM 4064 C C . VAL A 1 517 ? 20.153 -4.453 14.239 1.00 96.62 517 VAL A C 1
ATOM 4066 O O . VAL A 1 517 ? 20.557 -5.216 15.116 1.00 96.62 517 VAL A O 1
ATOM 4069 N N . TYR A 1 518 ? 19.020 -3.758 14.376 1.00 97.31 518 TYR A N 1
ATOM 4070 C CA . TYR A 1 518 ? 18.137 -3.881 15.538 1.00 97.31 518 TYR A CA 1
ATOM 4071 C C . TYR A 1 518 ? 17.659 -5.327 15.747 1.00 97.31 518 TYR A C 1
ATOM 4073 O O . TYR A 1 518 ? 17.703 -5.835 16.866 1.00 97.31 518 TYR A O 1
ATOM 4081 N N . ALA A 1 519 ? 17.289 -6.023 14.669 1.00 96.81 519 ALA A N 1
ATOM 4082 C CA . ALA A 1 519 ? 16.917 -7.434 14.731 1.00 96.81 519 ALA A CA 1
ATOM 4083 C C . ALA A 1 519 ? 18.065 -8.326 15.252 1.00 96.81 519 ALA A C 1
ATOM 4085 O O . ALA A 1 519 ? 17.823 -9.245 16.029 1.00 96.81 519 ALA A O 1
ATOM 4086 N N . GLN A 1 520 ? 19.322 -8.027 14.897 1.00 95.62 520 GLN A N 1
ATOM 4087 C CA . GLN A 1 520 ? 20.498 -8.798 15.339 1.00 95.62 520 GLN A CA 1
ATOM 4088 C C . GLN A 1 520 ? 20.878 -8.587 16.812 1.00 95.62 520 GLN A C 1
ATOM 4090 O O . GLN A 1 520 ? 21.592 -9.416 17.389 1.00 95.62 520 GLN A O 1
ATOM 4095 N N . ILE A 1 521 ? 20.453 -7.472 17.412 1.00 96.25 521 ILE A N 1
ATOM 4096 C CA . ILE A 1 521 ? 20.687 -7.171 18.832 1.00 96.25 521 ILE A CA 1
ATOM 4097 C C . ILE A 1 521 ? 19.502 -7.554 19.722 1.00 96.25 521 ILE A C 1
ATOM 4099 O O . ILE A 1 521 ? 19.606 -7.463 20.945 1.00 96.25 521 ILE A O 1
ATOM 4103 N N . LEU A 1 522 ? 18.376 -7.974 19.140 1.00 94.94 522 LEU A N 1
ATOM 4104 C CA . LEU A 1 522 ? 17.185 -8.338 19.895 1.00 94.94 522 LEU A CA 1
ATOM 4105 C C . LEU A 1 522 ? 17.482 -9.552 20.789 1.00 94.94 522 LEU A C 1
ATOM 4107 O O . LEU A 1 522 ? 17.955 -10.585 20.323 1.00 94.94 522 LEU A O 1
ATOM 4111 N N . GLY A 1 523 ? 17.243 -9.407 22.093 1.00 92.44 523 GLY A N 1
ATOM 4112 C CA . GLY A 1 523 ? 17.555 -10.440 23.086 1.00 92.44 523 GLY A CA 1
ATOM 4113 C C . GLY A 1 523 ? 19.012 -10.476 23.565 1.00 92.44 523 GLY A C 1
ATOM 4114 O O . GLY A 1 523 ? 19.305 -11.253 24.467 1.00 92.44 523 GLY A O 1
ATOM 4115 N N . LYS A 1 524 ? 19.905 -9.626 23.034 1.00 95.25 524 LYS A N 1
ATOM 4116 C CA . LYS A 1 524 ? 21.274 -9.459 23.548 1.00 95.25 524 LYS A CA 1
ATOM 4117 C C . LYS A 1 524 ? 21.332 -8.336 24.581 1.00 95.25 524 LYS A C 1
ATOM 4119 O O . LYS A 1 524 ? 20.715 -7.283 24.415 1.00 95.25 524 LYS A O 1
ATOM 4124 N N . SER A 1 525 ? 22.105 -8.538 25.639 1.00 95.19 525 SER A N 1
ATOM 4125 C CA . SER A 1 525 ? 22.433 -7.497 26.613 1.00 95.19 525 SER A CA 1
ATOM 4126 C C . SER A 1 525 ? 23.496 -6.537 26.059 1.00 95.19 525 SER A C 1
ATOM 4128 O O . SER A 1 525 ? 24.326 -6.915 25.233 1.00 95.19 525 SER A O 1
ATOM 4130 N N . ASP A 1 526 ? 23.513 -5.277 26.506 1.00 93.12 526 ASP A N 1
ATOM 4131 C CA . ASP A 1 526 ? 24.499 -4.298 26.016 1.00 93.12 526 ASP A CA 1
ATOM 4132 C C . ASP A 1 526 ? 25.973 -4.731 26.194 1.00 93.12 526 ASP A C 1
ATOM 4134 O O . ASP A 1 526 ? 26.759 -4.458 25.285 1.00 93.12 526 ASP A O 1
ATOM 4138 N N . PRO A 1 527 ? 26.381 -5.428 27.279 1.00 94.56 527 PRO A N 1
ATOM 4139 C CA . PRO A 1 527 ? 27.730 -5.984 27.381 1.00 94.56 527 PRO A CA 1
ATOM 4140 C C . PRO A 1 527 ? 28.047 -7.031 26.306 1.00 94.56 527 PRO A C 1
ATOM 4142 O O . PRO A 1 527 ? 29.166 -7.055 25.804 1.00 94.56 527 PRO A O 1
ATOM 4145 N N . GLU A 1 528 ? 27.080 -7.865 25.910 1.00 94.38 528 GLU A N 1
ATOM 4146 C CA . GLU A 1 528 ? 27.259 -8.851 24.831 1.00 94.38 528 GLU A CA 1
ATOM 4147 C C . GLU A 1 528 ? 27.386 -8.167 23.467 1.00 94.38 528 GLU A C 1
ATOM 4149 O O . GLU A 1 528 ? 28.218 -8.557 22.653 1.00 94.38 528 GLU A O 1
ATOM 4154 N N . ILE A 1 529 ? 26.608 -7.103 23.238 1.00 94.88 529 ILE A N 1
ATOM 4155 C CA . ILE A 1 529 ? 26.708 -6.279 22.026 1.00 94.88 529 ILE A CA 1
ATOM 4156 C C . ILE A 1 529 ? 28.084 -5.604 21.948 1.00 94.88 529 ILE A C 1
ATOM 4158 O O . ILE A 1 529 ? 28.680 -5.553 20.878 1.00 94.88 529 ILE A O 1
ATOM 4162 N N . GLN A 1 530 ? 28.594 -5.088 23.070 1.00 92.56 530 GLN A N 1
ATOM 4163 C CA . GLN A 1 530 ? 29.920 -4.463 23.135 1.00 92.56 530 GLN A CA 1
ATOM 4164 C C . GLN A 1 530 ? 31.067 -5.477 23.053 1.00 92.56 530 GLN A C 1
ATOM 4166 O O . GLN A 1 530 ? 32.138 -5.134 22.560 1.00 92.56 530 GLN A O 1
ATOM 4171 N N . GLY A 1 531 ? 30.855 -6.705 23.531 1.00 93.94 531 GLY A N 1
ATOM 4172 C CA . GLY A 1 531 ? 31.831 -7.790 23.444 1.00 93.94 531 GLY A CA 1
ATOM 4173 C C . GLY A 1 531 ? 32.040 -8.305 22.016 1.00 93.94 531 GLY A C 1
ATOM 4174 O O . GLY A 1 531 ? 33.123 -8.788 21.692 1.00 93.94 531 GLY A O 1
ATOM 4175 N N . ASP A 1 532 ? 31.038 -8.164 21.145 1.00 96.31 532 ASP A N 1
ATOM 4176 C CA . ASP A 1 532 ? 31.135 -8.492 19.722 1.00 96.31 532 ASP A CA 1
ATOM 4177 C C . ASP A 1 532 ? 31.602 -7.271 18.908 1.00 96.31 532 ASP A C 1
ATOM 4179 O O . ASP A 1 532 ? 30.805 -6.455 18.441 1.00 96.31 532 ASP A O 1
ATOM 4183 N N . SER A 1 533 ? 32.923 -7.156 18.719 1.00 95.88 533 SER A N 1
ATOM 4184 C CA . SER A 1 533 ? 33.549 -6.029 18.005 1.00 95.88 533 SER A CA 1
ATOM 4185 C C . SER A 1 533 ? 32.976 -5.812 16.601 1.00 95.88 533 SER A C 1
ATOM 4187 O O . SER A 1 533 ? 32.806 -4.670 16.180 1.00 95.88 533 SER A O 1
ATOM 4189 N N . LYS A 1 534 ? 32.640 -6.890 15.877 1.00 96.94 534 LYS A N 1
ATOM 4190 C CA . LYS A 1 534 ? 32.107 -6.784 14.510 1.00 96.94 534 LYS A CA 1
ATOM 4191 C C . LYS A 1 534 ? 30.688 -6.227 14.522 1.00 96.94 534 LYS A C 1
ATOM 4193 O O . LYS A 1 534 ? 30.354 -5.369 13.707 1.00 96.94 534 LYS A O 1
ATOM 4198 N N . LEU A 1 535 ? 29.861 -6.694 15.455 1.00 96.56 535 LEU A N 1
ATOM 4199 C CA . LEU A 1 535 ? 28.500 -6.193 15.622 1.00 96.56 535 LEU A CA 1
ATOM 4200 C C . LEU A 1 535 ? 28.493 -4.733 16.092 1.00 96.56 535 LEU A C 1
ATOM 4202 O O . LEU A 1 535 ? 27.728 -3.926 15.568 1.00 96.56 535 LEU A O 1
ATOM 4206 N N . ALA A 1 536 ? 29.372 -4.369 17.029 1.00 96.00 536 ALA A N 1
ATOM 4207 C CA . ALA A 1 536 ? 29.517 -2.995 17.498 1.00 96.00 536 ALA A CA 1
ATOM 4208 C C . ALA A 1 536 ? 29.938 -2.033 16.369 1.00 96.00 536 ALA A C 1
ATOM 4210 O O . ALA A 1 536 ? 29.343 -0.962 16.224 1.00 96.00 536 ALA A O 1
ATOM 4211 N N . GLU A 1 537 ? 30.904 -2.422 15.531 1.00 96.94 537 GLU A N 1
ATOM 4212 C CA . GLU A 1 537 ? 31.311 -1.655 14.344 1.00 96.94 537 GLU A CA 1
ATOM 4213 C C . GLU A 1 537 ? 30.170 -1.515 13.329 1.00 96.94 537 GLU A C 1
ATOM 4215 O O . GLU A 1 537 ? 29.930 -0.422 12.808 1.00 96.94 537 GLU A O 1
ATOM 4220 N N . LEU A 1 538 ? 29.413 -2.591 13.091 1.00 97.31 538 LEU A N 1
ATOM 4221 C CA . LEU A 1 538 ? 28.259 -2.574 12.194 1.00 97.31 538 LEU A CA 1
ATOM 4222 C C . LEU A 1 538 ? 27.155 -1.627 12.694 1.00 97.31 538 LEU A C 1
ATOM 4224 O O . LEU A 1 538 ? 26.593 -0.866 11.898 1.00 97.31 538 LEU A O 1
ATOM 4228 N N . ILE A 1 539 ? 26.866 -1.633 14.002 1.00 97.56 539 ILE A N 1
ATOM 4229 C CA . ILE A 1 539 ? 25.925 -0.695 14.634 1.00 97.56 539 ILE A CA 1
ATOM 4230 C C . ILE A 1 539 ? 26.395 0.743 14.419 1.00 97.56 539 ILE A C 1
ATOM 4232 O O . ILE A 1 539 ? 25.623 1.574 13.941 1.00 97.56 539 ILE A O 1
ATOM 4236 N N . GLN A 1 540 ? 27.657 1.037 14.733 1.00 97.31 540 GLN A N 1
ATOM 4237 C CA . GLN A 1 540 ? 28.204 2.388 14.610 1.00 97.31 540 GLN A CA 1
ATOM 4238 C C . GLN A 1 540 ? 28.208 2.884 13.161 1.00 97.31 540 GLN A C 1
ATOM 4240 O O . GLN A 1 540 ? 27.847 4.032 12.904 1.00 97.31 540 GLN A O 1
ATOM 4245 N N . SER A 1 541 ? 28.531 2.016 12.200 1.00 97.88 541 SER A N 1
ATOM 4246 C CA . SER A 1 541 ? 28.464 2.342 10.772 1.00 97.88 541 SER A CA 1
ATOM 4247 C C . SER A 1 541 ? 27.041 2.715 10.335 1.00 97.88 541 SER A C 1
ATOM 4249 O O . SER A 1 541 ? 26.838 3.742 9.685 1.00 97.88 541 SER A O 1
ATOM 4251 N N . ASN A 1 542 ? 26.027 1.948 10.753 1.00 97.81 542 ASN A N 1
ATOM 4252 C CA . ASN A 1 542 ? 24.629 2.251 10.426 1.00 97.81 542 ASN A CA 1
ATOM 4253 C C . ASN A 1 542 ? 24.126 3.529 11.115 1.00 97.81 542 ASN A C 1
ATOM 4255 O O . ASN A 1 542 ? 23.424 4.327 10.491 1.00 97.81 542 ASN A O 1
ATOM 4259 N N . LEU A 1 543 ? 24.524 3.772 12.369 1.00 97.81 543 LEU A N 1
ATOM 4260 C CA . LEU A 1 543 ? 24.225 5.026 13.067 1.00 97.81 543 LEU A CA 1
ATOM 4261 C C . LEU A 1 543 ? 24.826 6.234 12.330 1.00 97.81 543 LEU A C 1
ATOM 4263 O O . LEU A 1 543 ? 24.123 7.223 12.109 1.00 97.81 543 LEU A O 1
ATOM 4267 N N . ALA A 1 544 ? 26.081 6.134 11.883 1.00 97.62 544 ALA A N 1
ATOM 4268 C CA . ALA A 1 544 ? 26.747 7.180 11.110 1.00 97.62 544 ALA A CA 1
ATOM 4269 C C . ALA A 1 544 ? 26.064 7.431 9.752 1.00 97.62 544 ALA A C 1
ATOM 4271 O O . ALA A 1 544 ? 25.895 8.584 9.346 1.00 97.62 544 ALA A O 1
ATOM 4272 N N . ASN A 1 545 ? 25.599 6.377 9.073 1.00 96.81 545 ASN A N 1
ATOM 4273 C CA . ASN A 1 545 ? 24.857 6.501 7.815 1.00 96.81 545 ASN A CA 1
ATOM 4274 C C . ASN A 1 545 ? 23.546 7.285 7.996 1.00 96.81 545 ASN A C 1
ATOM 4276 O O . ASN A 1 545 ? 23.251 8.184 7.205 1.00 96.81 545 ASN A O 1
ATOM 4280 N N . VAL A 1 546 ? 22.792 7.007 9.066 1.00 97.94 546 VAL A N 1
ATOM 4281 C CA . VAL A 1 546 ? 21.570 7.759 9.406 1.00 97.94 546 VAL A CA 1
ATOM 4282 C C . VAL A 1 546 ? 21.890 9.226 9.713 1.00 97.94 546 VAL A C 1
ATOM 4284 O O . VAL A 1 546 ? 21.190 10.125 9.247 1.00 97.94 546 VAL A O 1
ATOM 4287 N N . GLU A 1 547 ? 22.961 9.507 10.457 1.00 97.88 547 GLU A N 1
ATOM 4288 C CA . GLU A 1 547 ? 23.370 10.884 10.770 1.00 97.88 547 GLU A CA 1
ATOM 4289 C C . GLU A 1 547 ? 23.814 11.679 9.540 1.00 97.88 547 GLU A C 1
ATOM 4291 O O . GLU A 1 547 ? 23.469 12.859 9.403 1.00 97.88 547 GLU A O 1
ATOM 4296 N N . SER A 1 548 ? 24.521 11.029 8.618 1.00 97.75 548 SER A N 1
ATOM 4297 C CA . SER A 1 548 ? 24.881 11.606 7.324 1.00 97.75 548 SER A CA 1
ATOM 4298 C C . SER A 1 548 ? 23.629 11.949 6.508 1.00 97.75 548 SER A C 1
ATOM 4300 O O . SER A 1 548 ? 23.476 13.086 6.046 1.00 97.75 548 SER A O 1
ATOM 4302 N N . ALA A 1 549 ? 22.667 11.020 6.427 1.00 97.31 549 ALA A N 1
ATOM 4303 C CA . ALA A 1 549 ? 21.391 11.245 5.751 1.00 97.31 549 ALA A CA 1
ATOM 4304 C C . ALA A 1 549 ? 20.603 12.412 6.379 1.00 97.31 549 ALA A C 1
ATOM 4306 O O . ALA A 1 549 ? 20.102 13.281 5.661 1.00 97.31 549 ALA A O 1
ATOM 4307 N N . PHE A 1 550 ? 20.560 12.502 7.713 1.00 98.06 550 PHE A N 1
ATOM 4308 C CA . PHE A 1 550 ? 19.906 13.607 8.424 1.00 98.06 550 PHE A CA 1
ATOM 4309 C C . PHE A 1 550 ? 20.584 14.952 8.168 1.00 98.06 550 PHE A C 1
ATOM 4311 O O . PHE A 1 550 ? 19.903 15.957 7.962 1.00 98.06 550 PHE A O 1
ATOM 4318 N N . THR A 1 551 ? 21.915 14.991 8.184 1.00 97.75 551 THR A N 1
ATOM 4319 C CA . THR A 1 551 ? 22.685 16.214 7.918 1.00 97.75 551 THR A CA 1
ATOM 4320 C C . THR A 1 551 ? 22.409 16.721 6.509 1.00 97.75 551 THR A C 1
ATOM 4322 O O . THR A 1 551 ? 22.131 17.906 6.317 1.00 97.75 551 THR A O 1
ATOM 4325 N N . SER A 1 552 ? 22.399 15.805 5.541 1.00 97.06 552 SER A N 1
ATOM 4326 C CA . SER A 1 552 ? 22.096 16.104 4.147 1.00 97.06 552 SER A CA 1
ATOM 4327 C C . SER A 1 552 ? 20.667 16.628 3.962 1.00 97.06 552 SER A C 1
ATOM 4329 O O . SER A 1 552 ? 20.471 17.686 3.363 1.00 97.06 552 SER A O 1
ATOM 4331 N N . PHE A 1 553 ? 19.676 15.964 4.568 1.00 98.00 553 PHE A N 1
ATOM 4332 C CA . PHE A 1 553 ? 18.284 16.420 4.575 1.00 98.00 553 PHE A CA 1
ATOM 4333 C C . PHE A 1 553 ? 18.130 17.820 5.178 1.00 98.00 553 PHE A C 1
ATOM 4335 O O . PHE A 1 553 ? 17.532 18.700 4.561 1.00 98.00 553 PHE A O 1
ATOM 4342 N N . ASN A 1 554 ? 18.725 18.072 6.348 1.00 97.62 554 ASN A N 1
ATOM 4343 C CA . ASN A 1 554 ? 18.672 19.389 6.984 1.00 97.62 554 ASN A CA 1
ATOM 4344 C C . ASN A 1 554 ? 19.317 20.484 6.108 1.00 97.62 554 ASN A C 1
ATOM 4346 O O . ASN A 1 554 ? 18.898 21.641 6.175 1.00 97.62 554 ASN A O 1
ATOM 4350 N N . GLY A 1 555 ? 20.320 20.137 5.291 1.00 97.06 555 GLY A N 1
ATOM 4351 C CA . GLY A 1 555 ? 20.897 21.018 4.273 1.00 97.06 555 GLY A CA 1
ATOM 4352 C C . GLY A 1 555 ? 19.885 21.386 3.186 1.00 97.06 555 GLY A C 1
ATOM 4353 O O . GLY A 1 555 ? 19.625 22.570 2.977 1.00 97.06 555 GLY A O 1
ATOM 4354 N N . THR A 1 556 ? 19.245 20.386 2.574 1.00 97.12 556 THR A N 1
ATOM 4355 C CA . THR A 1 556 ? 18.185 20.585 1.568 1.00 97.12 556 THR A CA 1
ATOM 4356 C C . THR A 1 556 ? 17.034 21.436 2.121 1.00 97.12 556 THR A C 1
ATOM 4358 O O . THR A 1 556 ? 16.634 22.415 1.492 1.00 97.12 556 THR A O 1
ATOM 4361 N N . ILE A 1 557 ? 16.556 21.164 3.343 1.00 97.25 557 ILE A N 1
ATOM 4362 C CA . ILE A 1 557 ? 15.481 21.958 3.966 1.00 97.25 557 ILE A CA 1
ATOM 4363 C C . ILE A 1 557 ? 15.882 23.422 4.176 1.00 97.25 557 ILE A C 1
ATOM 4365 O O . ILE A 1 557 ? 15.055 24.316 3.992 1.00 97.25 557 ILE A O 1
ATOM 4369 N N . LYS A 1 558 ? 17.137 23.707 4.550 1.00 96.44 558 LYS A N 1
ATOM 4370 C CA . LYS A 1 558 ? 17.620 25.094 4.666 1.00 96.44 558 LYS A CA 1
ATOM 4371 C C . LYS A 1 558 ? 17.578 25.816 3.317 1.00 96.44 558 LYS A C 1
ATOM 4373 O O . LYS A 1 558 ? 17.129 26.960 3.280 1.00 96.44 558 LYS A O 1
ATOM 4378 N N . SER A 1 559 ? 17.991 25.155 2.236 1.00 95.19 559 SER A N 1
ATOM 4379 C CA . SER A 1 559 ? 17.938 25.712 0.878 1.00 95.19 559 SER A CA 1
ATOM 4380 C C . SER A 1 559 ? 16.501 25.989 0.428 1.00 95.19 559 SER A C 1
ATOM 4382 O O . SER A 1 559 ? 16.211 27.085 -0.049 1.00 95.19 559 SER A O 1
ATOM 4384 N N . ILE A 1 560 ? 15.579 25.048 0.664 1.00 95.75 560 ILE A N 1
ATOM 4385 C CA . ILE A 1 560 ? 14.154 25.212 0.335 1.00 95.75 560 ILE A CA 1
ATOM 4386 C C . ILE A 1 560 ? 13.536 26.364 1.135 1.00 95.75 560 ILE A C 1
ATOM 4388 O O . ILE A 1 560 ? 12.852 27.210 0.565 1.00 95.75 560 ILE A O 1
ATOM 4392 N N . LYS A 1 561 ? 13.806 26.444 2.447 1.00 95.00 561 LYS A N 1
ATOM 4393 C CA . LYS A 1 561 ? 13.332 27.546 3.303 1.00 95.00 561 LYS A CA 1
ATOM 4394 C C . LYS A 1 561 ? 13.763 28.908 2.772 1.00 95.00 561 LYS A C 1
ATOM 4396 O O . LYS A 1 561 ? 12.936 29.806 2.700 1.00 95.00 561 LYS A O 1
ATOM 4401 N N . LEU A 1 562 ? 15.033 29.049 2.391 1.00 94.00 562 LEU A N 1
ATOM 4402 C CA . LEU A 1 562 ? 15.565 30.302 1.850 1.00 94.00 562 LEU A CA 1
ATOM 4403 C C . LEU A 1 562 ? 14.926 30.692 0.512 1.00 94.00 562 LEU A C 1
ATOM 4405 O O . LEU A 1 562 ? 14.803 31.881 0.236 1.00 94.00 562 LEU A O 1
ATOM 4409 N N . ALA A 1 563 ? 14.541 29.711 -0.306 1.00 92.88 563 ALA A N 1
ATOM 4410 C CA . ALA A 1 563 ? 13.886 29.959 -1.584 1.00 92.88 563 ALA A CA 1
ATOM 4411 C C . ALA A 1 563 ? 12.404 30.330 -1.421 1.00 92.88 563 ALA A C 1
ATOM 4413 O O . ALA A 1 563 ? 11.935 31.252 -2.082 1.00 92.88 563 ALA A O 1
ATOM 4414 N N . ILE A 1 564 ? 11.674 29.623 -0.550 1.00 91.50 564 ILE A N 1
ATOM 4415 C CA . ILE A 1 564 ? 10.237 29.845 -0.325 1.00 91.50 564 ILE A CA 1
ATOM 4416 C C . ILE A 1 564 ? 9.986 31.132 0.462 1.00 91.50 564 ILE A C 1
ATOM 4418 O O . ILE A 1 564 ? 9.122 31.919 0.088 1.00 91.50 564 ILE A O 1
ATOM 4422 N N . ASP A 1 565 ? 10.751 31.340 1.532 1.00 88.00 565 ASP A N 1
ATOM 4423 C CA . ASP A 1 565 ? 10.595 32.452 2.464 1.00 88.00 565 ASP A CA 1
ATOM 4424 C C . ASP A 1 565 ? 11.892 33.286 2.455 1.00 88.00 565 ASP A C 1
ATOM 4426 O O . ASP A 1 565 ? 12.680 33.227 3.410 1.00 88.00 565 ASP A O 1
ATOM 4430 N N . PRO A 1 566 ? 12.186 34.028 1.364 1.00 80.69 566 PRO A N 1
ATOM 4431 C CA . PRO A 1 566 ? 13.404 34.816 1.292 1.00 80.69 566 PRO A CA 1
ATOM 4432 C C . PRO A 1 566 ? 13.404 35.848 2.428 1.00 80.69 566 PRO A C 1
ATOM 4434 O O . PRO A 1 566 ? 12.404 36.548 2.624 1.00 80.69 566 PRO A O 1
ATOM 4437 N N . PRO A 1 567 ? 14.507 35.968 3.190 1.00 78.06 567 PRO A N 1
ATOM 4438 C CA . PRO A 1 567 ? 14.564 36.864 4.334 1.00 78.06 567 PRO A CA 1
ATOM 4439 C C . PRO A 1 567 ? 14.233 38.285 3.892 1.00 78.06 567 PRO A C 1
ATOM 4441 O O . PRO A 1 567 ? 14.762 38.797 2.899 1.00 78.06 567 PRO A O 1
ATOM 4444 N N . THR A 1 568 ? 13.351 38.942 4.639 1.00 79.06 568 THR A N 1
ATOM 4445 C CA . THR A 1 568 ? 12.911 40.292 4.285 1.00 79.06 568 THR A CA 1
ATOM 4446 C C . THR A 1 568 ? 14.110 41.248 4.274 1.00 79.06 568 THR A C 1
ATOM 4448 O O . THR A 1 568 ? 15.056 41.106 5.056 1.00 79.06 568 THR A O 1
ATOM 4451 N N . LYS A 1 569 ? 14.080 42.299 3.436 1.00 74.38 569 LYS A N 1
ATOM 4452 C CA . LYS A 1 569 ? 15.136 43.342 3.422 1.00 74.38 569 LYS A CA 1
ATOM 4453 C C . LYS A 1 569 ? 15.427 43.909 4.825 1.00 74.38 569 LYS A C 1
ATOM 4455 O O . LYS A 1 569 ? 16.539 44.366 5.086 1.00 74.38 569 LYS A O 1
ATOM 4460 N N . LYS A 1 570 ? 14.441 43.874 5.730 1.00 76.00 570 LYS A N 1
ATOM 4461 C CA . LYS A 1 570 ? 14.558 44.298 7.131 1.00 76.00 570 LYS A CA 1
ATOM 4462 C C . LYS A 1 570 ? 15.396 43.319 7.968 1.00 76.00 570 LYS A C 1
ATOM 4464 O O . LYS A 1 570 ? 16.265 43.767 8.711 1.00 76.00 570 LYS A O 1
ATOM 4469 N N . GLU A 1 571 ? 15.214 42.011 7.795 1.00 76.94 571 GLU A N 1
ATOM 4470 C CA . GLU A 1 571 ? 16.028 40.974 8.450 1.00 76.94 571 GLU A CA 1
ATOM 4471 C C . GLU A 1 571 ? 17.468 40.942 7.933 1.00 76.94 571 GLU A C 1
ATOM 4473 O O . GLU A 1 571 ? 18.401 40.781 8.721 1.00 76.94 571 GLU A O 1
ATOM 4478 N N . LEU A 1 572 ? 17.672 41.160 6.630 1.00 76.75 572 LEU A N 1
ATOM 4479 C CA . LEU A 1 572 ? 19.014 41.276 6.050 1.00 76.75 572 LEU A CA 1
ATOM 4480 C C . LEU A 1 572 ? 19.769 42.487 6.620 1.00 76.75 572 LEU A C 1
ATOM 4482 O O . LEU A 1 572 ? 20.936 42.362 6.991 1.00 76.75 572 LEU A O 1
ATOM 4486 N N . LYS A 1 573 ? 19.093 43.635 6.787 1.00 77.12 573 LYS A N 1
ATOM 4487 C CA . LYS A 1 573 ? 19.667 44.815 7.458 1.00 77.12 573 LYS A CA 1
ATOM 4488 C C . LYS A 1 573 ? 19.950 44.570 8.944 1.00 77.12 573 LYS A C 1
ATOM 4490 O O . LYS A 1 573 ? 20.986 45.012 9.434 1.00 77.12 573 LYS A O 1
ATOM 4495 N N . ALA A 1 574 ? 19.080 43.852 9.655 1.00 77.69 574 ALA A N 1
ATOM 4496 C CA . ALA A 1 574 ? 19.294 43.512 11.064 1.00 77.69 574 ALA A CA 1
ATOM 4497 C C . ALA A 1 574 ? 20.492 42.565 11.259 1.00 77.69 574 ALA A C 1
ATOM 4499 O O . ALA A 1 574 ? 21.323 42.808 12.132 1.00 77.69 574 ALA A O 1
ATOM 4500 N N . LYS A 1 575 ? 20.643 41.539 10.408 1.00 76.38 575 LYS A N 1
ATOM 4501 C CA . LYS A 1 575 ? 21.807 40.635 10.435 1.00 76.38 575 LYS A CA 1
ATOM 4502 C C . LYS A 1 575 ? 23.108 41.339 10.045 1.00 76.38 575 LYS A C 1
ATOM 4504 O O . LYS A 1 575 ? 24.130 41.087 10.676 1.00 76.38 575 LYS A O 1
ATOM 4509 N N . ALA A 1 576 ? 23.077 42.242 9.062 1.00 77.38 576 ALA A N 1
ATOM 4510 C CA . ALA A 1 576 ? 24.238 43.059 8.708 1.00 77.38 576 ALA A CA 1
ATOM 4511 C C . ALA A 1 576 ? 24.662 43.978 9.868 1.00 77.38 576 ALA A C 1
ATOM 4513 O O . ALA A 1 576 ? 25.845 44.038 10.192 1.00 77.38 576 ALA A O 1
ATOM 4514 N N . LYS A 1 577 ? 23.695 44.608 10.553 1.00 79.06 577 LYS A N 1
ATOM 4515 C CA . LYS A 1 577 ? 23.947 45.452 11.732 1.00 79.06 577 LYS A CA 1
ATOM 4516 C C . LYS A 1 577 ? 24.460 44.648 12.935 1.00 79.06 577 LYS A C 1
ATOM 4518 O O . LYS A 1 577 ? 25.343 45.114 13.640 1.00 79.06 577 LYS A O 1
ATOM 4523 N N . ALA A 1 578 ? 23.966 43.430 13.159 1.00 75.50 578 ALA A N 1
ATOM 4524 C CA . ALA A 1 578 ? 24.478 42.553 14.217 1.00 75.50 578 ALA A CA 1
ATOM 4525 C C . ALA A 1 578 ? 25.913 42.072 13.929 1.00 75.50 578 ALA A C 1
ATOM 4527 O O . ALA A 1 578 ? 26.745 42.031 14.831 1.00 75.50 578 ALA A O 1
ATOM 4528 N N . LYS A 1 579 ? 26.230 41.766 12.662 1.00 74.88 579 LYS A N 1
ATOM 4529 C CA . LYS A 1 579 ? 27.571 41.330 12.249 1.00 74.88 579 LYS A CA 1
ATOM 4530 C C . LYS A 1 579 ? 28.598 42.471 12.261 1.00 74.88 579 LYS A C 1
ATOM 4532 O O . LYS A 1 579 ? 29.762 42.208 12.530 1.00 74.88 579 LYS A O 1
ATOM 4537 N N . SER A 1 580 ? 28.180 43.721 12.033 1.00 69.56 580 SER A N 1
ATOM 4538 C CA . SER A 1 580 ? 29.056 44.896 12.172 1.00 69.56 580 SER A CA 1
ATOM 4539 C C . SER A 1 580 ? 29.304 45.304 13.629 1.00 69.56 580 SER A C 1
ATOM 4541 O O . SER A 1 580 ? 30.316 45.928 13.913 1.00 69.56 580 SER A O 1
ATOM 4543 N N . VAL A 1 581 ? 28.398 44.965 14.555 1.00 67.75 581 VAL A N 1
ATOM 4544 C CA . VAL A 1 581 ? 28.554 45.263 15.994 1.00 67.75 581 VAL A CA 1
ATOM 4545 C C . VAL A 1 581 ? 29.424 44.219 16.706 1.00 67.75 581 VAL A C 1
ATOM 4547 O O . VAL A 1 581 ? 30.095 44.553 17.672 1.00 67.75 581 VAL A O 1
ATOM 4550 N N . ALA A 1 582 ? 29.493 42.983 16.203 1.00 58.56 582 ALA A N 1
ATOM 4551 C CA . ALA A 1 582 ? 30.338 41.920 16.762 1.00 58.56 582 ALA A CA 1
ATOM 4552 C C . ALA A 1 582 ? 31.817 41.965 16.308 1.00 58.56 582 ALA A C 1
ATOM 4554 O O . ALA A 1 582 ? 32.560 41.025 16.577 1.00 58.56 582 ALA A O 1
ATOM 4555 N N . ALA A 1 583 ? 32.239 43.012 15.588 1.00 56.25 583 ALA A N 1
ATOM 4556 C CA . ALA A 1 583 ? 33.563 43.106 14.967 1.00 56.25 583 ALA A CA 1
ATOM 4557 C C . ALA A 1 583 ? 34.370 44.373 15.339 1.00 56.25 583 ALA A C 1
ATOM 4559 O O . ALA A 1 583 ? 34.967 44.979 14.448 1.00 56.25 583 ALA A O 1
ATOM 4560 N N . PRO A 1 584 ? 34.441 44.772 16.626 1.00 54.12 584 PRO A N 1
ATOM 4561 C CA . PRO A 1 584 ? 35.679 45.407 17.077 1.00 54.12 584 PRO A CA 1
ATOM 4562 C C . PRO A 1 584 ? 36.053 45.023 18.520 1.00 54.12 584 PRO A C 1
ATOM 4564 O O . PRO A 1 584 ? 35.756 45.764 19.446 1.00 54.12 584 PRO A O 1
ATOM 4567 N N . GLU A 1 585 ? 36.740 43.894 18.719 1.00 51.59 585 GLU A N 1
ATOM 4568 C CA . GLU A 1 585 ? 37.554 43.680 19.937 1.00 51.59 585 GLU A CA 1
ATOM 4569 C C . GLU A 1 585 ? 38.668 42.630 19.739 1.00 51.59 585 GLU A C 1
ATOM 4571 O O . GLU A 1 585 ? 39.012 41.874 20.639 1.00 51.59 585 GLU A O 1
ATOM 4576 N N . ALA A 1 586 ? 39.235 42.550 18.531 1.00 53.25 586 ALA A N 1
ATOM 4577 C CA . ALA A 1 586 ? 40.368 41.661 18.232 1.00 53.25 586 ALA A CA 1
ATOM 4578 C C . ALA A 1 586 ? 41.570 42.396 17.608 1.00 53.25 586 ALA A C 1
ATOM 4580 O O . ALA A 1 586 ? 42.437 41.762 17.020 1.00 53.25 586 ALA A O 1
ATOM 4581 N N . ALA A 1 587 ? 41.624 43.729 17.721 1.00 52.12 587 ALA A N 1
ATOM 4582 C CA . ALA A 1 587 ? 42.696 44.558 17.153 1.00 52.12 587 ALA A CA 1
ATOM 4583 C C . ALA A 1 587 ? 43.376 45.481 18.188 1.00 52.12 587 ALA A C 1
ATOM 4585 O O . ALA A 1 587 ? 43.899 46.526 17.822 1.00 52.12 587 ALA A O 1
ATOM 4586 N N . ALA A 1 588 ? 43.349 45.128 19.480 1.00 51.53 588 ALA A N 1
ATOM 4587 C CA . ALA A 1 588 ? 43.979 45.916 20.549 1.00 51.53 588 ALA A CA 1
ATOM 4588 C C . ALA A 1 588 ? 44.800 45.059 21.533 1.00 51.53 588 ALA A C 1
ATOM 4590 O O . ALA A 1 588 ? 44.779 45.290 22.739 1.00 51.53 588 ALA A O 1
ATOM 4591 N N . ALA A 1 589 ? 45.509 44.055 21.018 1.00 51.34 589 ALA A N 1
ATOM 4592 C CA . ALA A 1 589 ? 46.552 43.349 21.756 1.00 51.34 589 ALA A CA 1
ATOM 4593 C C . ALA A 1 589 ? 47.674 42.966 20.782 1.00 51.34 589 ALA A C 1
ATOM 4595 O O . ALA A 1 589 ? 47.789 41.812 20.376 1.00 51.34 589 ALA A O 1
ATOM 4596 N N . GLU A 1 590 ? 48.446 43.973 20.378 1.00 42.97 590 GLU A N 1
ATOM 4597 C CA . GLU A 1 590 ? 49.803 43.820 19.848 1.00 42.97 590 GLU A CA 1
ATOM 4598 C C . GLU A 1 590 ? 50.724 44.775 20.612 1.00 42.97 590 GLU A C 1
ATOM 4600 O O . GLU A 1 590 ? 50.287 45.931 20.846 1.00 42.97 590 GLU A O 1
#

Sequence (590 aa):
MNAKYNKPLWRCLFESLPGKQVDINKLVKPTSIWLDMRQDRRDIDAIDPEMARLCVKAFDFKTMICKKDLAVKETEREHQVAMVKINAASDAMIQMQRKKVEEMGSTDVENSPLFQVNKNNIIVWKGNKTQVLEKAFQCALDELCMAENDLEKHIEHMIESAYAIWAKHMNMEPDVGIDPDLFGELEAIMQTESTPKALAALANADLGRNERLDDHSQVCDGMQDVNLNVGSAPHMVAKTMLLQRKATTTGVSEEVTVDVTSDQTESQTDYDKRMAINAKMRFYRSLNNRQLIGELFESWLTSGEDWMQSSIVVNSTRSLNHRRRGRYIMMEYRNLKTRFGNGVAKQMLNEKKQMEETKDPNDPLTYWMKHPDVASEDFEMVRVFDSMVFEDEVTEALNMGISATGDLDKSQTRQVMQVAAGGEIGKFQASGLGVQPGVTSSTPPPKVEKQKKAVPLSKQVTNKISSSSAKLTELMAWEAKVQDNKVLSETLLNGFKNELNARKTAIATAKTGLEGVYAQILGKSDPEIQGDSKLAELIQSNLANVESAFTSFNGTIKSIKLAIDPPTKKELKAKAKAKSVAAPEAAAAE

Foldseek 3Di:
DDPLPLDPPLCVVPVQDDPDDDDLLVCLVVLLVVLVVPVPDPSLVVDDPVLSVLSVVLVVLVVVLVVLVVVLVVLVVVLVVVLVVLVVVLVVQLVVLLVVVVVVVDPCSPPDPSSVVSNVVSVVVSVVSNVVSVVVSVVSVVVSVVSVVVSSVSSSVSSVVSVVVVVVVVVPPDDDDDDPPSNVVSVVVVVVVVDPVVVVVVVVVVVVPPPPPPPDDDDDDDDDDDDDDDDDDDPPPVVVVVVVVVPPDDDDDDDDDDDDDDDDDDPVVNVVVVVVVVVVVVVVVVVLVVLVVVVLVVQCVVQVNDPCSRPVNVVVVVVQPQPFDFDKDWDFLLVVCVPPNDVVSVVQQVVLVVCQVPDDPPDPDRQWDQDPPDNDNRGTIGIDGDDTDGDRPPPPCPVPPDDDDDDDDPPPPVVVVVVPDDDDDDDDDDDDDDDDDDDDDDDDDDDPPPPPPDDQLLVLLVVLLVVLVVVLVVLVVVLVVLVPQPPDDPVVSVVLNVLSVVLNVQSVVLSVQSVVLNVVCVPPDSVRCVVPPVSVVSSVVSSVSNVVSVVSSVVSVVVSCCVRPPDDPVVVVVVVVVVVVVPPDPPPDD

Radius of gyration: 39.0 Å; chains: 1; bounding box: 100×97×107 Å

Secondary structure (DSSP, 8-state):
--GGGGS-HHHHHHTT-TT----HHHHHHHHHHHHHHHTT-GGGTTS-HHHHHHHHHHHHHHHHHHHHHHHHHHHHHHHHHHHHHHHHHHHHHHHHHHHHHHHTT-S-TTT-HHHHHHHHHHHHHHHHHHHHHHHHHHHHHHHHHHHHHHHHHHHHHHHHHHHHHHHHHHTS---S---GGGHHHHHHHHHHTTSHHHHHHHHHHHTTSGGGS--------------------STTHHHHHHHHTTS--------------------HHHHHHHHHHHHHHHHHHHHHHHHHHHHHHHHHHTTTT-GGGSHHHHHHHHS---EEEEEEEEEEHHHHHHHH-HHHHHHHHHHHHHHHHHS-TT-----EE--SS---GGG-EEEEEEEEEEE-------------PPP--TTTHHHHHTSS------------------------PPP-----PPPPHHHHHHHHHHHHHHHHHHHHHHHHHHHT-SSS-HHHHHHHHHHHHHHHHHHHHHHHHHHHHHHHHTT--HHHHHH-HHHHHHHHHHHHHHHHHHHHHHHHHHHHHHHHSPPPHHHHHHHHHHHHHT-SSSSS--